Protein AF-0000000086875314 (afdb_homodimer)

Nearest PDB structures (foldseek):
  3w6v-assembly1_A  TM=9.202E-01  e=5.160E-04  Streptomyces griseus
  3oio-assembly1_A  TM=9.167E-01  e=5.428E-04  Chromobacterium violaceum
  6swi-assembly1_A  TM=8.796E-01  e=5.160E-04  Geobacillus stearothermophilus
  4fe7-assembly1_A-2  TM=8.125E-01  e=1.927E-03  Escherichia coli
  6uts-assembly1_A  TM=6.591E-01  e=8.615E-02  Escherichia coli K-12

pLDDT: mean 90.53, std 10.09, range [34.78, 98.62]

Sequence (620 aa):
MLSSLETDNHVTRQQQEMAHLIERFTPNDGIHPTAIPSLSLIRASEISEPIYSVHQPALCIVAQGSKLVILGRESYTYDLTQYLVASVNLPISGQVVQASSEKPYLCMRLDFDSGQIFDLIQDAASLQSKPDNATQRGLFVSSTKLSLLEAAVRLIRLLDTPDDIPVLAPLFIREMLYRIIQDEHGHSIKQFAVQNSHAQHIAKVIEVIQSEYDKPLRVEQLADMINMSSSSLHYHFKAITTMSPIQFQKQIRLQEARRMLIAGTTDAANAAFQVGYESPSQFSREYARMYGLPPKSDIKRLRHALQIESMLSSLETDNHVTRQQQEMAHLIERFTPNDGIHPTAIPSLSLIRASEISEPIYSVHQPALCIVAQGSKLVILGRESYTYDLTQYLVASVNLPISGQVVQASSEKPYLCMRLDFDSGQIFDLIQDAASLQSKPDNATQRGLFVSSTKLSLLEAAVRLIRLLDTPDDIPVLAPLFIREMLYRIIQDEHGHSIKQFAVQNSHAQHIAKVIEVIQSEYDKPLRVEQLADMINMSSSSLHYHFKAITTMSPIQFQKQIRLQEARRMLIAGTTDAANAAFQVGYESPSQFSREYARMYGLPPKSDIKRLRHALQIES

Solvent-accessible surface area (backbone atoms only — not comparable to full-atom values): 32278 Å² total; per-residue (Å²): 127,72,50,71,68,53,45,52,50,49,45,52,49,51,37,51,50,35,35,52,54,49,50,72,73,39,89,54,71,44,80,35,78,49,97,48,84,50,36,33,38,35,30,32,43,47,60,47,71,71,44,74,43,74,36,60,25,27,41,36,42,31,39,29,42,30,37,37,36,32,41,74,90,44,78,45,75,44,28,59,61,21,30,38,37,32,61,38,74,38,70,30,31,37,25,42,73,34,36,30,79,91,50,38,21,30,32,41,37,38,52,58,54,50,66,62,50,34,54,50,35,70,65,26,70,89,58,58,69,74,74,50,86,77,62,50,50,36,57,52,74,46,77,59,48,61,71,51,50,52,36,50,41,54,48,59,54,34,72,80,40,63,88,47,35,79,61,49,43,62,42,36,51,52,50,42,53,52,53,50,44,71,36,94,66,8,60,50,51,48,35,45,33,36,80,89,12,59,46,25,44,44,50,50,50,50,49,50,42,66,74,44,36,45,49,88,84,54,60,62,60,57,15,54,74,61,73,42,49,53,68,54,41,43,52,51,38,24,44,31,56,65,34,46,71,65,58,47,33,50,50,52,26,49,49,51,30,49,52,42,46,69,71,62,79,51,55,68,59,58,31,28,46,68,31,44,43,92,42,52,66,59,42,39,52,53,40,18,68,74,69,72,35,42,60,70,62,42,46,54,51,52,52,50,50,53,56,65,74,95,126,75,50,73,69,54,45,52,51,48,45,52,51,49,39,51,49,36,36,52,53,49,50,69,70,38,88,54,69,44,79,35,81,49,96,49,84,51,36,33,39,36,30,31,42,47,60,48,72,71,45,71,43,74,35,60,24,27,41,36,41,30,39,30,42,29,37,37,36,32,42,72,91,45,77,45,74,44,28,59,60,21,30,39,37,32,63,38,76,39,72,32,31,38,24,42,72,32,36,30,81,90,51,38,22,30,33,42,37,38,52,60,54,50,66,62,49,33,55,50,32,71,65,26,71,89,57,57,69,72,71,48,86,76,62,51,50,36,58,51,74,45,76,59,47,62,70,52,52,52,35,50,40,54,48,58,53,33,73,80,40,64,88,48,35,79,61,48,44,60,43,36,50,50,50,43,54,51,52,50,44,72,38,94,66,9,60,51,50,47,36,45,33,35,79,91,11,58,45,24,43,42,48,50,50,49,50,50,42,67,76,44,36,45,50,88,86,54,60,62,60,57,13,52,74,63,74,41,49,54,67,55,41,44,51,51,38,23,44,31,56,67,34,45,71,64,59,46,35,50,51,52,25,49,50,50,31,49,53,43,46,69,71,62,79,51,52,70,58,58,32,28,47,66,32,44,45,91,41,52,68,58,42,39,52,54,40,18,68,74,70,73,36,42,61,72,61,42,45,55,51,50,50,48,50,52,56,64,73,96

Foldseek 3Di:
DDDPVVQVVLLLVLLVLQLVLLCVQDVDADWAQALQRQKIKGKAQDKDDKDKDWDAWKKKAKSFAKKWKDFPHDIDIDHNFKMKTQLATATMIMIGDTHHNVTITIMMMGHDDLVLLLVLCVVDVVNDDDQDQDAAASMDMDTDDSQLSVLSSVLSCCSVVSVCCVPVNVVSVSSNLVVCLPDPCNVNNNNCNDPLHPNVLLSVLLVVCLVPLQDDDDLCVSCVVSVHHSVSSQVNNCNHRVDGSNVRSLSSLLSQLLVCVLVVPDDQQVSCNRSHHPDSVVSQVVNCVVNVHGSVVVSVVVVVVVVVVD/DDDPVVQVVLLLVLLVLQLVLLCVQDVDADWAQALQRQKIKGKAQDKDDKDKDWDAWKKKAKSFAKKWKDFPHDIDIDHNFKMKTQLATATMIMIGDTHHNVTITIMMMGHDDLVLLLVLCVVDVVNDDDQDQDAAASMDMDTDDPQLSVLSSVLSCCSVVSVCCVPVNVVSVSSNLVVCLPDPCNVNNNNCNDPLHPNVLLSVLLVVCLVPLQDDDDLCVSQVVSVHHSVSSQVNNCNHRVDGSVVRSLSSLLSQLLVCVLVVPDDQQVSCNRSHHPDSVVSQVVNCVVNVHGSVVVSVVVVVVVVVVD

Radius of gyration: 31.75 Å; Cα contacts (8 Å, |Δi|>4): 1052; chains: 2; bounding box: 46×98×67 Å

Secondary structure (DSSP, 8-state):
---HHHHHHHHHHHHHHHHHHHHHH--SSEEEE-SSTTEEEEEESS----EEEEEPSEEEEEEESEEEEEETTEEEEE-TTEEEEE-S-EEEEEEEEE--SSS-EEEEEEE--HHHHHHHHHH-GGG----------SEEEEE--HHHHHHHHHHHHGGG-GGGHHHHHHHHHHHHHHHHHHSTTHHHHHHHHSTT-HHHHHHHHHHHHHHTTTS---HHHHHHHTT--HHHHHHHHHHHHSS-HHHHHHHHHHHHHHHHHHHTSS-HHHHHHHHT-S-HHHHHHHHHHHHSS-HHHHHHHHHHHHHHH-/---HHHHHHHHHHHHHHHHHHHHHH--SSEEEE-SSTTEEEEEESS----EEEEEPSEEEEEEESEEEEEETTEEEEE-TTEEEEE-S-EEEEEEEEE--SSS-EEEEEEE--HHHHHHHHHH-GGG-----S----SEEEEE--HHHHHHHHHHHHGGG-GGGHHHHHHHHHHHHHHHHHHSTTHHHHHHHHSTT-HHHHHHHHHHHHHHTTTS---HHHHHHHTT--HHHHHHHHHHHHSS-HHHHHHHHHHHHHHHHHHHTSS-HHHHHHHHT-S-HHHHHHHHHHHHSS-HHHHHHHHHHHHHHH-

InterPro domains:
  IPR009057 Homedomain-like superfamily [SSF46689] (200-250)
  IPR009057 Homedomain-like superfamily [SSF46689] (252-302)
  IPR009594 Transcription regulator HTH, AraC, N-terminal [PF06719] (35-187)
  IPR018060 AraC-like, DNA binding HTH domain [PF12833] (222-297)
  IPR018060 AraC-like, DNA binding HTH domain [PS01124] (203-301)
  IPR018060 AraC-like, DNA binding HTH domain [SM00342] (216-299)

Structure (mmCIF, N/CA/C/O backbone):
data_AF-0000000086875314-model_v1
#
loop_
_entity.id
_entity.type
_entity.pdbx_description
1 polymer 'AraC family transcriptional regulator'
#
loop_
_atom_site.group_PDB
_atom_site.id
_atom_site.type_symbol
_atom_site.label_atom_id
_atom_site.label_alt_id
_atom_site.label_comp_id
_atom_site.label_asym_id
_atom_site.label_entity_id
_atom_site.label_seq_id
_atom_site.pdbx_PDB_ins_code
_atom_site.Cartn_x
_atom_site.Cartn_y
_atom_site.Cartn_z
_atom_site.occupancy
_atom_site.B_iso_or_equiv
_atom_site.auth_seq_id
_atom_site.auth_comp_id
_atom_site.auth_asym_id
_atom_site.auth_atom_id
_atom_site.pdbx_PDB_model_num
ATOM 1 N N . MET A 1 1 ? 14.18 -3.113 16.719 1 41.25 1 MET A N 1
ATOM 2 C CA . MET A 1 1 ? 14.234 -4.445 16.109 1 41.25 1 MET A CA 1
ATOM 3 C C . MET A 1 1 ? 13.602 -5.48 17.031 1 41.25 1 MET A C 1
ATOM 5 O O . MET A 1 1 ? 14.008 -5.629 18.188 1 41.25 1 MET A O 1
ATOM 9 N N . LEU A 1 2 ? 12.398 -5.832 16.688 1 53.53 2 LEU A N 1
ATOM 10 C CA . LEU A 1 2 ? 11.805 -6.809 17.594 1 53.53 2 LEU A CA 1
ATOM 11 C C . LEU A 1 2 ? 12.773 -7.953 17.875 1 53.53 2 LEU A C 1
ATOM 13 O O . LEU A 1 2 ? 13.57 -8.32 17 1 53.53 2 LEU A O 1
ATOM 17 N N . SER A 1 3 ? 12.773 -8.336 19.094 1 62.12 3 SER A N 1
ATOM 18 C CA . SER A 1 3 ? 13.547 -9.531 19.422 1 62.12 3 SER A CA 1
ATOM 19 C C . SER A 1 3 ? 13.117 -10.719 18.562 1 62.12 3 SER A C 1
ATOM 21 O O . SER A 1 3 ? 12.023 -10.719 18 1 62.12 3 SER A O 1
ATOM 23 N N . SER A 1 4 ? 14.008 -11.648 18.266 1 63.44 4 SER A N 1
ATOM 24 C CA . SER A 1 4 ? 13.711 -12.859 17.516 1 63.44 4 SER A CA 1
ATOM 25 C C . SER A 1 4 ? 12.445 -13.531 18.016 1 63.44 4 SER A C 1
ATOM 27 O O . SER A 1 4 ? 11.641 -14.016 17.219 1 63.44 4 SER A O 1
ATOM 29 N N . LEU A 1 5 ? 12.281 -13.508 19.375 1 66.62 5 LEU A N 1
ATOM 30 C CA . LEU A 1 5 ? 11.102 -14.117 19.984 1 66.62 5 LEU A CA 1
ATOM 31 C C . LEU A 1 5 ? 9.844 -13.32 19.656 1 66.62 5 LEU A C 1
ATOM 33 O O . LEU A 1 5 ? 8.789 -13.898 19.391 1 66.62 5 LEU A O 1
ATOM 37 N N . GLU A 1 6 ? 9.992 -12.055 19.609 1 71.5 6 GLU A N 1
ATOM 38 C CA . GLU A 1 6 ? 8.852 -11.195 19.297 1 71.5 6 GLU A CA 1
ATOM 39 C C . GLU A 1 6 ? 8.453 -11.328 17.828 1 71.5 6 GLU A C 1
ATOM 41 O O . GLU A 1 6 ? 7.262 -11.336 17.5 1 71.5 6 GLU A O 1
ATOM 46 N N . THR A 1 7 ? 9.469 -11.602 17.125 1 74.88 7 THR A N 1
ATOM 47 C CA . THR A 1 7 ? 9.203 -11.773 15.695 1 74.88 7 THR A CA 1
ATOM 48 C C . THR A 1 7 ? 8.477 -13.086 15.43 1 74.88 7 THR A C 1
ATOM 50 O O . THR A 1 7 ? 7.523 -13.133 14.648 1 74.88 7 THR A O 1
ATOM 53 N N . ASP A 1 8 ? 8.953 -14.102 16.094 1 79.38 8 ASP A N 1
ATOM 54 C CA . ASP A 1 8 ? 8.328 -15.406 15.93 1 79.38 8 ASP A CA 1
ATOM 55 C C . ASP A 1 8 ? 6.867 -15.375 16.375 1 79.38 8 ASP A C 1
ATOM 57 O O . ASP A 1 8 ? 6 -15.977 15.742 1 79.38 8 ASP A O 1
ATOM 61 N N . ASN A 1 9 ? 6.699 -14.641 17.391 1 83.38 9 ASN A N 1
ATOM 62 C CA . ASN A 1 9 ? 5.34 -14.5 17.906 1 83.38 9 ASN A CA 1
ATOM 63 C C . ASN A 1 9 ? 4.457 -13.711 16.938 1 83.38 9 ASN A C 1
ATOM 65 O O . ASN A 1 9 ? 3.285 -14.039 16.75 1 83.38 9 ASN A O 1
ATOM 69 N N . HIS A 1 10 ? 5.098 -12.812 16.375 1 85.75 10 HIS A N 1
ATOM 70 C CA . HIS A 1 10 ? 4.359 -11.984 15.43 1 85.75 10 HIS A CA 1
ATOM 71 C C . HIS A 1 10 ? 4.008 -12.758 14.164 1 85.75 10 HIS A C 1
ATOM 73 O O . HIS A 1 10 ? 2.9 -12.633 13.641 1 85.75 10 HIS A O 1
ATOM 79 N N . VAL A 1 11 ? 4.941 -13.641 13.734 1 90.19 11 VAL A N 1
ATOM 80 C CA . VAL A 1 11 ? 4.695 -14.461 12.547 1 90.19 11 VAL A CA 1
ATOM 81 C C . VAL A 1 11 ? 3.541 -15.422 12.82 1 90.19 11 VAL A C 1
ATOM 83 O O . VAL A 1 11 ? 2.613 -15.531 12.016 1 90.19 11 VAL A O 1
ATOM 86 N N . THR A 1 12 ? 3.631 -16 13.953 1 91.19 12 THR A N 1
ATOM 87 C CA . THR A 1 12 ? 2.598 -16.969 14.336 1 91.19 12 THR A CA 1
ATOM 88 C C . THR A 1 12 ? 1.232 -16.281 14.406 1 91.19 12 THR A C 1
ATOM 90 O O . THR A 1 12 ? 0.232 -16.844 13.953 1 91.19 12 THR A O 1
ATOM 93 N N . ARG A 1 13 ? 1.202 -15.117 14.914 1 89.88 13 ARG A N 1
ATOM 94 C CA . ARG A 1 13 ? -0.047 -14.375 15.031 1 89.88 13 ARG A CA 1
ATOM 95 C C . ARG A 1 13 ? -0.619 -14.039 13.664 1 89.88 13 ARG A C 1
ATOM 97 O O . ARG A 1 13 ? -1.829 -14.141 13.445 1 89.88 13 ARG A O 1
ATOM 104 N N . GLN A 1 14 ? 0.249 -13.656 12.82 1 92.94 14 GLN A N 1
ATOM 105 C CA . GLN A 1 14 ? -0.193 -13.32 11.469 1 92.94 14 GLN A CA 1
ATOM 106 C C . GLN A 1 14 ? -0.695 -14.555 10.727 1 92.94 14 GLN A C 1
ATOM 108 O O . GLN A 1 14 ? -1.689 -14.492 10 1 92.94 14 GLN A O 1
ATOM 113 N N . GLN A 1 15 ? -0.01 -15.648 10.914 1 93.69 15 GLN A N 1
ATOM 114 C CA . GLN A 1 15 ? -0.433 -16.906 10.297 1 93.69 15 GLN A CA 1
ATOM 115 C C . GLN A 1 15 ? -1.812 -17.312 10.797 1 93.69 15 GLN A C 1
ATOM 117 O O . GLN A 1 15 ? -2.666 -17.719 10.008 1 93.69 15 GLN A O 1
ATOM 122 N N . GLN A 1 16 ? -1.981 -17.172 12.062 1 94.31 16 GLN A N 1
ATOM 123 C CA . GLN A 1 16 ? -3.266 -17.531 12.664 1 94.31 16 GLN A CA 1
ATOM 124 C C . GLN A 1 16 ? -4.371 -16.594 12.172 1 94.31 16 GLN A C 1
ATOM 126 O O . GLN A 1 16 ? -5.488 -17.031 11.898 1 94.31 16 GLN A O 1
ATOM 131 N N . GLU A 1 17 ? -4.012 -15.359 12.125 1 94.38 17 GLU A N 1
ATOM 132 C CA . GLU A 1 17 ? -4.98 -14.383 11.625 1 94.38 17 GLU A CA 1
ATOM 133 C C . GLU A 1 17 ? -5.375 -14.688 10.18 1 94.38 17 GLU A C 1
ATOM 135 O O . GLU A 1 17 ? -6.551 -14.594 9.82 1 94.38 17 GLU A O 1
ATOM 140 N N . MET A 1 18 ? -4.445 -15.062 9.375 1 96.5 18 MET A N 1
ATOM 141 C CA . MET A 1 18 ? -4.715 -15.398 7.98 1 96.5 18 MET A CA 1
ATOM 142 C C . MET A 1 18 ? -5.641 -16.609 7.883 1 96.5 18 MET A C 1
ATOM 144 O O . MET A 1 18 ? -6.613 -16.578 7.125 1 96.5 18 MET A O 1
ATOM 148 N N . ALA A 1 19 ? -5.34 -17.594 8.664 1 96.88 19 ALA A N 1
ATOM 149 C CA . ALA A 1 19 ? -6.168 -18.797 8.68 1 96.88 19 ALA A CA 1
ATOM 150 C C . ALA A 1 19 ? -7.602 -18.469 9.094 1 96.88 19 ALA A C 1
ATOM 152 O O . ALA A 1 19 ? -8.555 -18.938 8.453 1 96.88 19 ALA A O 1
ATOM 153 N N . HIS A 1 20 ? -7.691 -17.641 10.086 1 96.31 20 HIS A N 1
ATOM 154 C CA . HIS A 1 20 ? -9.016 -17.266 10.578 1 96.31 20 HIS A CA 1
ATOM 155 C C . HIS A 1 20 ? -9.797 -16.5 9.516 1 96.31 20 HIS A C 1
ATOM 157 O O . HIS A 1 20 ? -10.977 -16.766 9.297 1 96.31 20 HIS A O 1
ATOM 163 N N . LEU A 1 21 ? -9.156 -15.594 8.883 1 96.88 21 LEU A N 1
ATOM 164 C CA . LEU A 1 21 ? -9.797 -14.805 7.84 1 96.88 21 LEU A CA 1
ATOM 165 C C . LEU A 1 21 ? -10.242 -15.688 6.684 1 96.88 21 LEU A C 1
ATOM 167 O O . LEU A 1 21 ? -11.391 -15.586 6.23 1 96.88 21 LEU A O 1
ATOM 171 N N . ILE A 1 22 ? -9.375 -16.578 6.203 1 97.88 22 ILE A N 1
ATOM 172 C CA . ILE A 1 22 ? -9.703 -17.438 5.074 1 97.88 22 ILE A CA 1
ATOM 173 C C . ILE A 1 22 ? -10.867 -18.359 5.445 1 97.88 22 ILE A C 1
ATOM 175 O O . ILE A 1 22 ? -11.797 -18.547 4.648 1 97.88 22 ILE A O 1
ATOM 179 N N . GLU A 1 23 ? -10.828 -18.859 6.609 1 96.5 23 GLU A N 1
ATOM 180 C CA . GLU A 1 23 ? -11.906 -19.734 7.062 1 96.5 23 GLU A CA 1
ATOM 181 C C . GLU A 1 23 ? -13.25 -19.016 7.027 1 96.5 23 GLU A C 1
ATOM 183 O O . GLU A 1 23 ? -14.266 -19.594 6.641 1 96.5 23 GLU A O 1
ATOM 188 N N . ARG A 1 24 ? -13.258 -17.828 7.41 1 96.12 24 ARG A N 1
ATOM 189 C CA . ARG A 1 24 ? -14.484 -17.047 7.465 1 96.12 24 ARG A CA 1
ATOM 190 C C . ARG A 1 24 ? -15.078 -16.859 6.07 1 96.12 24 ARG A C 1
ATOM 192 O O . ARG A 1 24 ? -16.297 -16.828 5.906 1 96.12 24 ARG A O 1
ATOM 199 N N . PHE A 1 25 ? -14.266 -16.812 5.082 1 97.38 25 PHE A N 1
ATOM 200 C CA . PHE A 1 25 ? -14.742 -16.5 3.74 1 97.38 25 PHE A CA 1
ATOM 201 C C . PHE A 1 25 ? -14.82 -17.75 2.883 1 97.38 25 PHE A C 1
ATOM 203 O O . PHE A 1 25 ? -15.07 -17.672 1.68 1 97.38 25 PHE A O 1
ATOM 210 N N . THR A 1 26 ? -14.477 -18.875 3.465 1 96.56 26 THR A N 1
ATOM 211 C CA . THR A 1 26 ? -14.586 -20.156 2.773 1 96.56 26 THR A CA 1
ATOM 212 C C . THR A 1 26 ? -15.477 -21.125 3.549 1 96.56 26 THR A C 1
ATOM 214 O O . THR A 1 26 ? -14.984 -22.047 4.184 1 96.56 26 THR A O 1
ATOM 217 N N . PRO A 1 27 ? -16.797 -21.016 3.441 1 93.12 27 PRO A N 1
ATOM 218 C CA . PRO A 1 27 ? -17.734 -21.797 4.242 1 93.12 27 PRO A CA 1
ATOM 219 C C . PRO A 1 27 ? -17.734 -23.281 3.867 1 93.12 27 PRO A C 1
ATOM 221 O O . PRO A 1 27 ? -18.125 -24.125 4.68 1 93.12 27 PRO A O 1
ATOM 224 N N . ASN A 1 28 ? -17.406 -23.609 2.684 1 94.12 28 ASN A N 1
ATOM 225 C CA . ASN A 1 28 ? -17.297 -24.984 2.219 1 94.12 28 ASN A CA 1
ATOM 226 C C . ASN A 1 28 ? -16.016 -25.203 1.42 1 94.12 28 ASN A C 1
ATOM 228 O O . ASN A 1 28 ? -15.312 -24.25 1.09 1 94.12 28 ASN A O 1
ATOM 232 N N . ASP A 1 29 ? -15.758 -26.469 1.187 1 94.06 29 ASP A N 1
ATOM 233 C CA . ASP A 1 29 ? -14.562 -26.828 0.424 1 94.06 29 ASP A CA 1
ATOM 234 C C . ASP A 1 29 ? -14.648 -26.312 -1.009 1 94.06 29 ASP A C 1
ATOM 236 O O . ASP A 1 29 ? -15.734 -26.266 -1.593 1 94.06 29 ASP A O 1
ATOM 240 N N . GLY A 1 30 ? -13.484 -25.938 -1.604 1 93.12 30 GLY A N 1
ATOM 241 C CA . GLY A 1 30 ? -13.438 -25.453 -2.977 1 93.12 30 GLY A CA 1
ATOM 242 C C . GLY A 1 30 ? -12.656 -24.172 -3.137 1 93.12 30 GLY A C 1
ATOM 243 O O . GLY A 1 30 ? -12 -23.719 -2.195 1 93.12 30 GLY A O 1
ATOM 244 N N . ILE A 1 31 ? -12.617 -23.734 -4.328 1 93.81 31 ILE A N 1
ATOM 245 C CA . ILE A 1 31 ? -12.016 -22.453 -4.656 1 93.81 31 ILE A CA 1
ATOM 246 C C . ILE A 1 31 ? -13.086 -21.359 -4.59 1 93.81 31 ILE A C 1
ATOM 248 O O . ILE A 1 31 ? -14.133 -21.469 -5.23 1 93.81 31 ILE A O 1
ATOM 252 N N . HIS A 1 32 ? -12.828 -20.312 -3.859 1 96.69 32 HIS A N 1
ATOM 253 C CA . HIS A 1 32 ? -13.797 -19.25 -3.646 1 96.69 32 HIS A CA 1
ATOM 254 C C . HIS A 1 32 ? -13.297 -17.922 -4.215 1 96.69 32 HIS A C 1
ATOM 256 O O . HIS A 1 32 ? -12.383 -17.312 -3.656 1 96.69 32 HIS A O 1
ATOM 262 N N . PRO A 1 33 ? -13.875 -17.516 -5.355 1 96.88 33 PRO A N 1
ATOM 263 C CA . PRO A 1 33 ? -13.578 -16.141 -5.785 1 96.88 33 PRO A CA 1
ATOM 264 C C . PRO A 1 33 ? -14.008 -15.094 -4.762 1 96.88 33 PRO A C 1
ATOM 266 O O . PRO A 1 33 ? -14.898 -15.359 -3.947 1 96.88 33 PRO A O 1
ATOM 269 N N . THR A 1 34 ? -13.344 -13.992 -4.73 1 98.06 34 THR A N 1
ATOM 270 C CA . THR A 1 34 ? -13.656 -12.945 -3.764 1 98.06 34 THR A CA 1
ATOM 271 C C . THR A 1 34 ? -14.039 -11.648 -4.477 1 98.06 34 THR A C 1
ATOM 273 O O . THR A 1 34 ? -14.086 -11.602 -5.707 1 98.06 34 THR A O 1
ATOM 276 N N . ALA A 1 35 ? -14.391 -10.648 -3.662 1 97.5 35 ALA A N 1
ATOM 277 C CA . ALA A 1 35 ? -14.711 -9.328 -4.199 1 97.5 35 ALA A CA 1
ATOM 278 C C . ALA A 1 35 ? -13.492 -8.68 -4.836 1 97.5 35 ALA A C 1
ATOM 280 O O . ALA A 1 35 ? -13.609 -7.691 -5.57 1 97.5 35 ALA A O 1
ATOM 281 N N . ILE A 1 36 ? -12.359 -9.172 -4.508 1 98.12 36 ILE A N 1
ATOM 282 C CA . ILE A 1 36 ? -11.125 -8.781 -5.191 1 98.12 36 ILE A CA 1
ATOM 283 C C . ILE A 1 36 ? -10.875 -9.711 -6.375 1 98.12 36 ILE A C 1
ATOM 285 O O . ILE A 1 36 ? -10.5 -10.867 -6.195 1 98.12 36 ILE A O 1
ATOM 289 N N . PRO A 1 37 ? -10.969 -9.25 -7.562 1 96.5 37 PRO A N 1
ATOM 290 C CA . PRO A 1 37 ? -11.016 -10.125 -8.734 1 96.5 37 PRO A CA 1
ATOM 291 C C . PRO A 1 37 ? -9.797 -11.039 -8.844 1 96.5 37 PRO A C 1
ATOM 293 O O . PRO A 1 37 ? -9.914 -12.188 -9.273 1 96.5 37 PRO A O 1
ATOM 296 N N . SER A 1 38 ? -8.617 -10.625 -8.477 1 97.5 38 SER A N 1
ATOM 297 C CA . SER A 1 38 ? -7.395 -11.414 -8.648 1 97.5 38 SER A CA 1
ATOM 298 C C . SER A 1 38 ? -7.168 -12.336 -7.453 1 97.5 38 SER A C 1
ATOM 300 O O . SER A 1 38 ? -6.23 -13.141 -7.453 1 97.5 38 SER A O 1
ATOM 302 N N . LEU A 1 39 ? -8.008 -12.234 -6.445 1 98.44 39 LEU A N 1
ATOM 303 C CA . LEU A 1 39 ? -7.801 -12.969 -5.203 1 98.44 39 LEU A CA 1
ATOM 304 C C . LEU A 1 39 ? -8.836 -14.07 -5.047 1 98.44 39 LEU A C 1
ATOM 306 O O . LEU A 1 39 ? -10.039 -13.82 -5.113 1 98.44 39 LEU A O 1
ATOM 310 N N . SER A 1 40 ? -8.43 -15.258 -4.863 1 98 40 SER A N 1
ATOM 311 C CA . SER A 1 40 ? -9.281 -16.391 -4.508 1 98 40 SER A CA 1
ATOM 312 C C . SER A 1 40 ? -8.797 -17.078 -3.236 1 98 40 SER A C 1
ATOM 314 O O . SER A 1 40 ? -7.602 -17.047 -2.928 1 98 40 SER A O 1
ATOM 316 N N . LEU A 1 41 ? -9.688 -17.609 -2.535 1 98.06 41 LEU A N 1
ATOM 317 C CA . LEU A 1 41 ? -9.391 -18.359 -1.327 1 98.06 41 LEU A CA 1
ATOM 318 C C . LEU A 1 41 ? -9.758 -19.828 -1.5 1 98.06 41 LEU A C 1
ATOM 320 O O . LEU A 1 41 ? -10.781 -20.141 -2.117 1 98.06 41 LEU A O 1
ATOM 324 N N . ILE A 1 42 ? -8.922 -20.703 -0.987 1 96.38 42 ILE A N 1
ATOM 325 C CA . ILE A 1 42 ? -9.094 -22.141 -1.212 1 96.38 42 ILE A CA 1
ATOM 326 C C . ILE A 1 42 ? -9.234 -22.859 0.127 1 96.38 42 ILE A C 1
ATOM 328 O O . ILE A 1 42 ? -8.484 -22.578 1.07 1 96.38 42 ILE A O 1
ATOM 332 N N . ARG A 1 43 ? -10.18 -23.734 0.222 1 96.38 43 ARG A N 1
ATOM 333 C CA . ARG A 1 43 ? -10.398 -24.578 1.393 1 96.38 43 ARG A CA 1
ATOM 334 C C . ARG A 1 43 ? -10.531 -26.047 0.994 1 96.38 43 ARG A C 1
ATOM 336 O O . ARG A 1 43 ? -11.172 -26.359 -0.011 1 96.38 43 ARG A O 1
ATOM 343 N N . ALA A 1 44 ? -9.883 -26.906 1.651 1 94.69 44 ALA A N 1
ATOM 344 C CA . ALA A 1 44 ? -10.055 -28.359 1.52 1 94.69 44 ALA A CA 1
ATOM 345 C C . ALA A 1 44 ? -10.023 -29.031 2.885 1 94.69 44 ALA A C 1
ATOM 347 O O . ALA A 1 44 ? -9.07 -28.859 3.652 1 94.69 44 ALA A O 1
ATOM 348 N N . SER A 1 45 ? -11.023 -29.828 3.227 1 93.94 45 SER A N 1
ATOM 349 C CA . SER A 1 45 ? -11.125 -30.469 4.531 1 93.94 45 SER A CA 1
ATOM 350 C C . SER A 1 45 ? -10.57 -31.891 4.484 1 93.94 45 SER A C 1
ATOM 352 O O . SER A 1 45 ? -10.617 -32.625 5.484 1 93.94 45 SER A O 1
ATOM 354 N N . GLU A 1 46 ? -10.219 -32.312 3.35 1 89.81 46 GLU A N 1
ATOM 355 C CA . GLU A 1 46 ? -9.617 -33.625 3.158 1 89.81 46 GLU A CA 1
ATOM 356 C C . GLU A 1 46 ? -8.445 -33.562 2.182 1 89.81 46 GLU A C 1
ATOM 358 O O . GLU A 1 46 ? -8.328 -32.625 1.404 1 89.81 46 GLU A O 1
ATOM 363 N N . ILE A 1 47 ? -7.68 -34.594 2.336 1 84.56 47 ILE A N 1
ATOM 364 C CA . ILE A 1 47 ? -6.613 -34.75 1.349 1 84.56 47 ILE A CA 1
ATOM 365 C C . ILE A 1 47 ? -7.223 -34.969 -0.033 1 84.56 47 ILE A C 1
ATOM 367 O O . ILE A 1 47 ? -8.219 -35.688 -0.169 1 84.56 47 ILE A O 1
ATOM 371 N N . SER A 1 48 ? -6.711 -34.344 -1.043 1 76.69 48 SER A N 1
ATOM 372 C CA . SER A 1 48 ? -7.336 -34.406 -2.359 1 76.69 48 SER A CA 1
ATOM 373 C C . SER A 1 48 ? -6.547 -35.312 -3.303 1 76.69 48 SER A C 1
ATOM 375 O O . SER A 1 48 ? -5.391 -35.625 -3.033 1 76.69 48 SER A O 1
ATOM 377 N N . GLU A 1 49 ? -7.281 -35.719 -4.348 1 72.44 49 GLU A N 1
ATOM 378 C CA . GLU A 1 49 ? -6.562 -36.281 -5.488 1 72.44 49 GLU A CA 1
ATOM 379 C C . GLU A 1 49 ? -5.859 -35.188 -6.289 1 72.44 49 GLU A C 1
ATOM 381 O O . GLU A 1 49 ? -6.281 -34.031 -6.277 1 72.44 49 GLU A O 1
ATOM 386 N N . PRO A 1 50 ? -4.789 -35.562 -6.871 1 75.19 50 PRO A N 1
ATOM 387 C CA . PRO A 1 50 ? -4.117 -34.562 -7.715 1 75.19 50 PRO A CA 1
ATOM 388 C C . PRO A 1 50 ? -5.047 -33.969 -8.766 1 75.19 50 PRO A C 1
ATOM 390 O O . PRO A 1 50 ? -5.828 -34.688 -9.391 1 75.19 50 PRO A O 1
ATOM 393 N N . ILE A 1 51 ? -5.012 -32.719 -8.758 1 71.94 51 ILE A N 1
ATOM 394 C CA . ILE A 1 51 ? -5.773 -31.984 -9.773 1 71.94 51 ILE A CA 1
ATOM 395 C C . ILE A 1 51 ? -4.816 -31.359 -10.781 1 71.94 51 ILE A C 1
ATOM 397 O O . ILE A 1 51 ? -3.955 -30.547 -10.414 1 71.94 51 ILE A O 1
ATOM 401 N N . TYR A 1 52 ? -5.023 -31.781 -12.039 1 71.44 52 TYR A N 1
ATOM 402 C CA . TYR A 1 52 ? -4.207 -31.25 -13.133 1 71.44 52 TYR A CA 1
ATOM 403 C C . TYR A 1 52 ? -4.844 -30.016 -13.742 1 71.44 52 TYR A C 1
ATOM 405 O O . TYR A 1 52 ? -6.047 -29.984 -14.008 1 71.44 52 TYR A O 1
ATOM 413 N N . SER A 1 53 ? -4.09 -28.969 -13.727 1 73 53 SER A N 1
ATOM 414 C CA . SER A 1 53 ? -4.613 -27.75 -14.359 1 73 53 SER A CA 1
ATOM 415 C C . SER A 1 53 ? -3.482 -26.844 -14.844 1 73 53 SER A C 1
ATOM 417 O O . SER A 1 53 ? -2.338 -26.984 -14.406 1 73 53 SER A O 1
ATOM 419 N N . VAL A 1 54 ? -3.834 -26.141 -15.898 1 73.88 54 VAL A N 1
ATOM 420 C CA . VAL A 1 54 ? -2.916 -25.078 -16.297 1 73.88 54 VAL A CA 1
ATOM 421 C C . VAL A 1 54 ? -3.023 -23.906 -15.336 1 73.88 54 VAL A C 1
ATOM 423 O O . VAL A 1 54 ? -4.094 -23.312 -15.18 1 73.88 54 VAL A O 1
ATOM 426 N N . HIS A 1 55 ? -1.938 -23.734 -14.797 1 76.88 55 HIS A N 1
ATOM 427 C CA . HIS A 1 55 ? -1.916 -22.672 -13.805 1 76.88 55 HIS A CA 1
ATOM 428 C C . HIS A 1 55 ? -1.489 -21.344 -14.422 1 76.88 55 HIS A C 1
ATOM 430 O O . HIS A 1 55 ? -0.462 -21.266 -15.102 1 76.88 55 HIS A O 1
ATOM 436 N N . GLN A 1 56 ? -2.295 -20.406 -14.297 1 87.81 56 GLN A N 1
ATOM 437 C CA . GLN A 1 56 ? -1.908 -19.031 -14.602 1 87.81 56 GLN A CA 1
ATOM 438 C C . GLN A 1 56 ? -0.906 -18.5 -13.586 1 87.81 56 GLN A C 1
ATOM 440 O O . GLN A 1 56 ? -0.767 -19.062 -12.492 1 87.81 56 GLN A O 1
ATOM 445 N N . PRO A 1 57 ? -0.194 -17.453 -14.039 1 94.31 57 PRO A N 1
ATOM 446 C CA . PRO A 1 57 ? 0.727 -16.859 -13.055 1 94.31 57 PRO A CA 1
ATOM 447 C C . PRO A 1 57 ? 0.033 -16.469 -11.758 1 94.31 57 PRO A C 1
ATOM 449 O O . PRO A 1 57 ? -0.972 -15.75 -11.781 1 94.31 57 PRO A O 1
ATOM 452 N N . ALA A 1 58 ? 0.575 -16.969 -10.656 1 96.69 58 ALA A N 1
ATOM 453 C CA . ALA A 1 58 ? -0.113 -16.75 -9.391 1 96.69 58 ALA A CA 1
ATOM 454 C C . ALA A 1 58 ? 0.836 -16.938 -8.211 1 96.69 58 ALA A C 1
ATOM 456 O O . ALA A 1 58 ? 1.867 -17.609 -8.336 1 96.69 58 ALA A O 1
ATOM 457 N N . LEU A 1 59 ? 0.545 -16.25 -7.191 1 97.38 59 LEU A N 1
ATOM 458 C CA . LEU A 1 59 ? 1.144 -16.438 -5.875 1 97.38 59 LEU A CA 1
ATOM 459 C C . LEU A 1 59 ? 0.204 -17.203 -4.953 1 97.38 59 LEU A C 1
ATOM 461 O O . LEU A 1 59 ? -0.973 -16.859 -4.828 1 97.38 59 LEU A O 1
ATOM 465 N N . CYS A 1 60 ? 0.681 -18.312 -4.344 1 97.56 60 CYS A N 1
ATOM 466 C CA . CYS A 1 60 ? -0.104 -19.094 -3.393 1 97.56 60 CYS A CA 1
ATOM 467 C C . CYS A 1 60 ? 0.558 -19.109 -2.02 1 97.56 60 CYS A C 1
ATOM 469 O O . CYS A 1 60 ? 1.72 -19.5 -1.891 1 97.56 60 CYS A O 1
ATOM 471 N N . ILE A 1 61 ? -0.142 -18.672 -1.052 1 98 61 ILE A N 1
ATOM 472 C CA . ILE A 1 61 ? 0.335 -18.688 0.327 1 98 61 ILE A CA 1
ATOM 473 C C . ILE A 1 61 ? -0.568 -19.578 1.172 1 98 61 ILE A C 1
ATOM 475 O O . ILE A 1 61 ? -1.762 -19.312 1.317 1 98 61 ILE A O 1
ATOM 479 N N . VAL A 1 62 ? 0.021 -20.609 1.775 1 97 62 VAL A N 1
ATOM 480 C CA . VAL A 1 62 ? -0.74 -21.531 2.609 1 97 62 VAL A CA 1
ATOM 481 C C . VAL A 1 62 ? -0.866 -20.969 4.023 1 97 62 VAL A C 1
ATOM 483 O O . VAL A 1 62 ? 0.134 -20.594 4.641 1 97 62 VAL A O 1
ATOM 486 N N . ALA A 1 63 ? -2.08 -20.875 4.469 1 97 63 ALA A N 1
ATOM 487 C CA . ALA A 1 63 ? -2.326 -20.438 5.844 1 97 63 ALA A CA 1
ATOM 488 C C . ALA A 1 63 ? -2.385 -21.625 6.797 1 97 63 ALA A C 1
ATOM 490 O O . ALA A 1 63 ? -2.109 -21.5 7.992 1 97 63 ALA A O 1
ATOM 491 N N . GLN A 1 64 ? -2.842 -22.734 6.305 1 96.25 64 GLN A N 1
ATOM 492 C CA . GLN A 1 64 ? -2.988 -23.969 7.078 1 96.25 64 GLN A CA 1
ATOM 493 C C . GLN A 1 64 ? -2.887 -25.188 6.176 1 96.25 64 GLN A C 1
ATOM 495 O O . GLN A 1 64 ? -3.436 -25.203 5.074 1 96.25 64 GLN A O 1
ATOM 500 N N . GLY A 1 65 ? -2.178 -26.234 6.723 1 95.94 65 GLY A N 1
ATOM 501 C CA . GLY A 1 65 ? -1.994 -27.438 5.934 1 95.94 65 GLY A CA 1
ATOM 502 C C . GLY A 1 65 ? -0.801 -27.359 5 1 95.94 65 GLY A C 1
ATOM 503 O O . GLY A 1 65 ? 0.156 -26.641 5.262 1 95.94 65 GLY A O 1
ATOM 504 N N . SER A 1 66 ? -0.785 -28.266 3.982 1 96.38 66 SER A N 1
ATOM 505 C CA . SER A 1 66 ? 0.309 -28.312 3.02 1 96.38 66 SER A CA 1
ATOM 506 C C . SER A 1 66 ? -0.166 -28.844 1.67 1 96.38 66 SER A C 1
ATOM 508 O O . SER A 1 66 ? -1.184 -29.531 1.593 1 96.38 66 SER A O 1
ATOM 510 N N . LYS A 1 67 ? 0.568 -28.375 0.682 1 95 67 LYS A N 1
ATOM 511 C CA . LYS A 1 67 ? 0.222 -28.75 -0.688 1 95 67 LYS A CA 1
ATOM 512 C C . LYS A 1 67 ? 1.455 -29.203 -1.464 1 95 67 LYS A C 1
ATOM 514 O O . LYS A 1 67 ? 2.553 -28.688 -1.258 1 95 67 LYS A O 1
ATOM 519 N N . LEU A 1 68 ? 1.249 -30.234 -2.232 1 94.56 68 LEU A N 1
ATOM 520 C CA . LEU A 1 68 ? 2.246 -30.734 -3.178 1 94.56 68 LEU A CA 1
ATOM 521 C C . LEU A 1 68 ? 1.884 -30.328 -4.605 1 94.56 68 LEU A C 1
ATOM 523 O O . LEU A 1 68 ? 0.728 -30.453 -5.016 1 94.56 68 LEU A O 1
ATOM 527 N N . VAL A 1 69 ? 2.855 -29.75 -5.293 1 94.12 69 VAL A N 1
ATOM 528 C CA . VAL A 1 69 ? 2.678 -29.406 -6.695 1 94.12 69 VAL A CA 1
ATOM 529 C C . VAL A 1 69 ? 3.73 -30.109 -7.547 1 94.12 69 VAL A C 1
ATOM 531 O O . VAL A 1 69 ? 4.914 -30.125 -7.195 1 94.12 69 VAL A O 1
ATOM 534 N N . ILE A 1 70 ? 3.264 -30.672 -8.609 1 92.25 70 ILE A N 1
ATOM 535 C CA . ILE A 1 70 ? 4.168 -31.406 -9.477 1 92.25 70 ILE A CA 1
ATOM 536 C C . ILE A 1 70 ? 4.234 -30.734 -10.844 1 92.25 70 ILE A C 1
ATOM 538 O O . ILE A 1 70 ? 3.203 -30.484 -11.469 1 92.25 70 ILE A O 1
ATOM 542 N N . LEU A 1 71 ? 5.434 -30.438 -11.273 1 92.19 71 LEU A N 1
ATOM 543 C CA . LEU A 1 71 ? 5.746 -29.953 -12.609 1 92.19 71 LEU A CA 1
ATOM 544 C C . LEU A 1 71 ? 6.66 -30.922 -13.352 1 92.19 71 LEU A C 1
ATOM 546 O O . LEU A 1 71 ? 7.859 -31 -13.062 1 92.19 71 LEU A O 1
ATOM 550 N N . GLY A 1 72 ? 6.051 -31.562 -14.352 1 87 72 GLY A N 1
ATOM 551 C CA . GLY A 1 72 ? 6.84 -32.625 -14.953 1 87 72 GLY A CA 1
ATOM 552 C C . GLY A 1 72 ? 7.262 -33.688 -13.961 1 87 72 GLY A C 1
ATOM 553 O O . GLY A 1 72 ? 6.418 -34.344 -13.344 1 87 72 GLY A O 1
ATOM 554 N N . ARG A 1 73 ? 8.562 -33.781 -13.703 1 86 73 ARG A N 1
ATOM 555 C CA . ARG A 1 73 ? 9.078 -34.781 -12.781 1 86 73 ARG A CA 1
ATOM 556 C C . ARG A 1 73 ? 9.523 -34.156 -11.469 1 86 73 ARG A C 1
ATOM 558 O O . ARG A 1 73 ? 10.008 -34.844 -10.57 1 86 73 ARG A O 1
ATOM 565 N N . GLU A 1 74 ? 9.352 -32.938 -11.406 1 92.62 74 GLU A N 1
ATOM 566 C CA . GLU A 1 74 ? 9.773 -32.219 -10.203 1 92.62 74 GLU A CA 1
ATOM 567 C C . GLU A 1 74 ? 8.602 -31.984 -9.266 1 92.62 74 GLU A C 1
ATOM 569 O O . GLU A 1 74 ? 7.488 -31.688 -9.719 1 92.62 74 GLU A O 1
ATOM 574 N N . SER A 1 75 ? 8.867 -32.156 -7.973 1 94.31 75 SER A N 1
ATOM 575 C CA . SER A 1 75 ? 7.844 -31.953 -6.953 1 94.31 75 SER A CA 1
ATOM 576 C C . SER A 1 75 ? 8.203 -30.797 -6.027 1 94.31 75 SER A C 1
ATOM 578 O O . SER A 1 75 ? 9.367 -30.625 -5.656 1 94.31 75 SER A O 1
ATOM 580 N N . TYR A 1 76 ? 7.207 -29.984 -5.699 1 94.44 76 TYR A N 1
ATOM 581 C CA . TYR A 1 76 ? 7.336 -28.844 -4.809 1 94.44 76 TYR A CA 1
ATOM 582 C C . TYR A 1 76 ? 6.336 -28.922 -3.664 1 94.44 76 TYR A C 1
ATOM 584 O O . TYR A 1 76 ? 5.121 -28.938 -3.893 1 94.44 76 TYR A O 1
ATOM 592 N N . THR A 1 77 ? 6.828 -29.031 -2.527 1 95.44 77 THR A N 1
ATOM 593 C CA . THR A 1 77 ? 5.949 -29.016 -1.361 1 95.44 77 THR A CA 1
ATOM 594 C C . THR A 1 77 ? 6.059 -27.672 -0.63 1 95.44 77 THR A C 1
ATOM 596 O O . THR A 1 77 ? 7.156 -27.125 -0.484 1 95.44 77 THR A O 1
ATOM 599 N N . TYR A 1 78 ? 4.938 -27.172 -0.227 1 95.56 78 TYR A N 1
ATOM 600 C CA . TYR A 1 78 ? 4.953 -25.938 0.553 1 95.56 78 TYR A CA 1
ATOM 601 C C . TYR A 1 78 ? 3.83 -25.922 1.581 1 95.56 78 TYR A C 1
ATOM 603 O O . TYR A 1 78 ? 2.768 -26.516 1.354 1 95.56 78 TYR A O 1
ATOM 611 N N . ASP A 1 79 ? 4.219 -25.344 2.752 1 96.12 79 ASP A N 1
ATOM 612 C CA . ASP A 1 79 ? 3.307 -25.266 3.891 1 96.12 79 ASP A CA 1
ATOM 613 C C . ASP A 1 79 ? 3.193 -23.828 4.395 1 96.12 79 ASP A C 1
ATOM 615 O O . ASP A 1 79 ? 3.365 -22.875 3.625 1 96.12 79 ASP A O 1
ATOM 619 N N . LEU A 1 80 ? 2.752 -23.672 5.676 1 93.62 80 LEU A N 1
ATOM 620 C CA . LEU A 1 80 ? 2.434 -22.344 6.199 1 93.62 80 LEU A CA 1
ATOM 621 C C . LEU A 1 80 ? 3.684 -21.469 6.273 1 93.62 80 LEU A C 1
ATOM 623 O O . LEU A 1 80 ? 3.588 -20.25 6.453 1 93.62 80 LEU A O 1
ATOM 627 N N . THR A 1 81 ? 4.883 -22.031 6.105 1 94.19 81 THR A N 1
ATOM 628 C CA . THR A 1 81 ? 6.109 -21.25 6.215 1 94.19 81 THR A CA 1
ATOM 629 C C . THR A 1 81 ? 6.609 -20.844 4.832 1 94.19 81 THR A C 1
ATOM 631 O O . THR A 1 81 ? 7.566 -20.078 4.719 1 94.19 81 THR A O 1
ATOM 634 N N . GLN A 1 82 ? 5.938 -21.359 3.801 1 95.44 82 GLN A N 1
ATOM 635 C CA . GLN A 1 82 ? 6.418 -21.141 2.443 1 95.44 82 GLN A CA 1
ATOM 636 C C . GLN A 1 82 ? 5.297 -20.641 1.536 1 95.44 82 GLN A C 1
ATOM 638 O O . GLN A 1 82 ? 4.117 -20.797 1.86 1 95.44 82 GLN A O 1
ATOM 643 N N . TYR A 1 83 ? 5.715 -19.984 0.445 1 96.62 83 TYR A N 1
ATOM 644 C CA . TYR A 1 83 ? 4.777 -19.656 -0.622 1 96.62 83 TYR A CA 1
ATOM 645 C C . TYR A 1 83 ? 5.258 -20.203 -1.961 1 96.62 83 TYR A C 1
ATOM 647 O O . TYR A 1 83 ? 6.449 -20.453 -2.143 1 96.62 83 TYR A O 1
ATOM 655 N N . LEU A 1 84 ? 4.324 -20.406 -2.863 1 96.81 84 LEU A N 1
ATOM 656 C CA . LEU A 1 84 ? 4.605 -20.875 -4.215 1 96.81 84 LEU A CA 1
ATOM 657 C C . LEU A 1 84 ? 4.266 -19.812 -5.246 1 96.81 84 LEU A C 1
ATOM 659 O O . LEU A 1 84 ? 3.227 -19.141 -5.145 1 96.81 84 LEU A O 1
ATOM 663 N N . VAL A 1 85 ? 5.148 -19.656 -6.273 1 96.38 85 VAL A N 1
ATOM 664 C CA . VAL A 1 85 ? 4.863 -18.766 -7.387 1 96.38 85 VAL A CA 1
ATOM 665 C C . VAL A 1 85 ? 4.984 -19.516 -8.711 1 96.38 85 VAL A C 1
ATOM 667 O O . VAL A 1 85 ? 6 -20.172 -8.961 1 96.38 85 VAL A O 1
ATOM 670 N N . ALA A 1 86 ? 3.953 -19.531 -9.461 1 95.25 86 ALA A N 1
ATOM 671 C CA . ALA A 1 86 ? 4.023 -19.844 -10.891 1 95.25 86 ALA A CA 1
ATOM 672 C C . ALA A 1 86 ? 4.152 -18.562 -11.719 1 95.25 86 ALA A C 1
ATOM 674 O O . ALA A 1 86 ? 3.246 -17.734 -11.734 1 95.25 86 ALA A O 1
ATOM 675 N N . SER A 1 87 ? 5.254 -18.391 -12.438 1 93.19 87 SER A N 1
ATOM 676 C CA . SER A 1 87 ? 5.559 -17.141 -13.102 1 93.19 87 SER A CA 1
ATOM 677 C C . SER A 1 87 ? 4.98 -17.094 -14.516 1 93.19 87 SER A C 1
ATOM 679 O O . SER A 1 87 ? 4.883 -16.031 -15.125 1 93.19 87 SER A O 1
ATOM 681 N N . VAL A 1 88 ? 4.629 -18.203 -15.031 1 91.94 88 VAL A N 1
ATOM 682 C CA . VAL A 1 88 ? 4.051 -18.344 -16.359 1 91.94 88 VAL A CA 1
ATOM 683 C C . VAL A 1 88 ? 2.986 -19.438 -16.359 1 91.94 88 VAL A C 1
ATOM 685 O O . VAL A 1 88 ? 2.787 -20.109 -15.336 1 91.94 88 VAL A O 1
ATOM 688 N N . ASN A 1 89 ? 2.264 -19.578 -17.438 1 91.75 89 ASN A N 1
ATOM 689 C CA . ASN A 1 89 ? 1.309 -20.672 -17.547 1 91.75 89 ASN A CA 1
ATOM 690 C C . ASN A 1 89 ? 2.008 -22.031 -17.547 1 91.75 89 ASN A C 1
ATOM 692 O O . ASN A 1 89 ? 2.863 -22.297 -18.391 1 91.75 89 ASN A O 1
ATOM 696 N N . LEU A 1 90 ? 1.657 -22.844 -16.609 1 92.69 90 LEU A N 1
ATOM 697 C CA . LEU A 1 90 ? 2.303 -24.141 -16.484 1 92.69 90 LEU A CA 1
ATOM 698 C C . LEU A 1 90 ? 1.273 -25.234 -16.219 1 92.69 90 LEU A C 1
ATOM 700 O O . LEU A 1 90 ? 0.319 -25.031 -15.469 1 92.69 90 LEU A O 1
ATOM 704 N N . PRO A 1 91 ? 1.441 -26.359 -16.906 1 90.69 91 PRO A N 1
ATOM 705 C CA . PRO A 1 91 ? 0.626 -27.516 -16.547 1 90.69 91 PRO A CA 1
ATOM 706 C C . PRO A 1 91 ? 1.102 -28.203 -15.266 1 90.69 91 PRO A C 1
ATOM 708 O O . PRO A 1 91 ? 2.119 -28.906 -15.281 1 90.69 91 PRO A O 1
ATOM 711 N N . ILE A 1 92 ? 0.475 -27.953 -14.219 1 90.19 92 ILE A N 1
ATOM 712 C CA . ILE A 1 92 ? 0.906 -28.516 -12.945 1 90.19 92 ILE A CA 1
ATOM 713 C C . ILE A 1 92 ? -0.206 -29.375 -12.359 1 90.19 92 ILE A C 1
ATOM 715 O O . ILE A 1 92 ? -1.366 -29.266 -12.758 1 90.19 92 ILE A O 1
ATOM 719 N N . SER A 1 93 ? 0.229 -30.312 -11.594 1 88.12 93 SER A N 1
ATOM 720 C CA . SER A 1 93 ? -0.694 -31.062 -10.758 1 88.12 93 SER A CA 1
ATOM 721 C C . SER A 1 93 ? -0.538 -30.703 -9.289 1 88.12 93 SER A C 1
ATOM 723 O O . SER A 1 93 ? 0.583 -30.578 -8.789 1 88.12 93 SER A O 1
ATOM 725 N N . GLY A 1 94 ? -1.63 -30.438 -8.672 1 89.31 94 GLY A N 1
ATOM 726 C CA . GLY A 1 94 ? -1.616 -30.094 -7.258 1 89.31 94 GLY A CA 1
ATOM 727 C C . GLY A 1 94 ? -2.367 -31.078 -6.395 1 89.31 94 GLY A C 1
ATOM 728 O O . GLY A 1 94 ? -3.398 -31.625 -6.809 1 89.31 94 GLY A O 1
ATOM 729 N N . GLN A 1 95 ? -1.797 -31.312 -5.215 1 89.5 95 GLN A N 1
ATOM 730 C CA . GLN A 1 95 ? -2.426 -32.219 -4.246 1 89.5 95 GLN A CA 1
ATOM 731 C C . GLN A 1 95 ? -2.293 -31.672 -2.828 1 89.5 95 GLN A C 1
ATOM 733 O O . GLN A 1 95 ? -1.186 -31.375 -2.367 1 89.5 95 GLN A O 1
ATOM 738 N N . VAL A 1 96 ? -3.504 -31.484 -2.186 1 92.94 96 VAL A N 1
ATOM 739 C CA . VAL A 1 96 ? -3.469 -31.156 -0.761 1 92.94 96 VAL A CA 1
ATOM 740 C C . VAL A 1 96 ? -3.006 -32.375 0.03 1 92.94 96 VAL A C 1
ATOM 742 O O . VAL A 1 96 ? -3.631 -33.438 -0.034 1 92.94 96 VAL A O 1
ATOM 745 N N . VAL A 1 97 ? -1.913 -32.219 0.811 1 93 97 VAL A N 1
ATOM 746 C CA . VAL A 1 97 ? -1.322 -33.406 1.412 1 93 97 VAL A CA 1
ATOM 747 C C . VAL A 1 97 ? -1.524 -33.375 2.926 1 93 97 VAL A C 1
ATOM 749 O O . VAL A 1 97 ? -1.335 -34.406 3.604 1 93 97 VAL A O 1
ATOM 752 N N . GLN A 1 98 ? -1.883 -32.281 3.463 1 92.75 98 GLN A N 1
ATOM 753 C CA . GLN A 1 98 ? -2.23 -32.156 4.875 1 92.75 98 GLN A CA 1
ATOM 754 C C . GLN A 1 98 ? -3.52 -31.375 5.066 1 92.75 98 GLN A C 1
ATOM 756 O O . GLN A 1 98 ? -3.531 -30.156 4.914 1 92.75 98 GLN A O 1
ATOM 761 N N . ALA A 1 99 ? -4.582 -32.062 5.5 1 92.88 99 ALA A N 1
ATOM 762 C CA . ALA A 1 99 ? -5.891 -31.469 5.75 1 92.88 99 ALA A CA 1
ATOM 763 C C . ALA A 1 99 ? -6.797 -32.438 6.508 1 92.88 99 ALA A C 1
ATOM 765 O O . ALA A 1 99 ? -6.695 -33.656 6.328 1 92.88 99 ALA A O 1
ATOM 766 N N . SER A 1 100 ? -7.586 -31.906 7.391 1 93.69 100 SER A N 1
ATOM 767 C CA . SER A 1 100 ? -8.648 -32.656 8.078 1 93.69 100 SER A CA 1
ATOM 768 C C . SER A 1 100 ? -9.875 -31.781 8.289 1 93.69 100 SER A C 1
ATOM 770 O O . SER A 1 100 ? -9.836 -30.562 8.055 1 93.69 100 SER A O 1
ATOM 772 N N . SER A 1 101 ? -10.953 -32.406 8.656 1 92.44 101 SER A N 1
ATOM 773 C CA . SER A 1 101 ? -12.18 -31.672 8.906 1 92.44 101 SER A CA 1
ATOM 774 C C . SER A 1 101 ? -11.992 -30.656 10.031 1 92.44 101 SER A C 1
ATOM 776 O O . SER A 1 101 ? -12.57 -29.578 10 1 92.44 101 SER A O 1
ATOM 778 N N . GLU A 1 102 ? -11.172 -30.969 10.984 1 93.94 102 GLU A N 1
ATOM 779 C CA . GLU A 1 102 ? -10.914 -30.094 12.125 1 93.94 102 GLU A CA 1
ATOM 780 C C . GLU A 1 102 ? -9.914 -29 11.766 1 93.94 102 GLU A C 1
ATOM 782 O O . GLU A 1 102 ? -9.977 -27.891 12.297 1 93.94 102 GLU A O 1
ATOM 787 N N . LYS A 1 103 ? -9.023 -29.391 10.906 1 95.5 103 LYS A N 1
ATOM 788 C CA . LYS A 1 103 ? -7.992 -28.469 10.445 1 95.5 103 LYS A CA 1
ATOM 789 C C . LYS A 1 103 ? -7.875 -28.484 8.922 1 95.5 103 LYS A C 1
ATOM 791 O O . LYS A 1 103 ? -6.91 -29.016 8.375 1 95.5 103 LYS A O 1
ATOM 796 N N . PRO A 1 104 ? -8.766 -27.828 8.32 1 96.19 104 PRO A N 1
ATOM 797 C CA . PRO A 1 104 ? -8.766 -27.844 6.859 1 96.19 104 PRO A CA 1
ATOM 798 C C . PRO A 1 104 ? -7.555 -27.141 6.258 1 96.19 104 PRO A C 1
ATOM 800 O O . PRO A 1 104 ? -6.91 -26.328 6.926 1 96.19 104 PRO A O 1
ATOM 803 N N . TYR A 1 105 ? -7.219 -27.578 5.035 1 96.25 105 TYR A N 1
ATOM 804 C CA . TYR A 1 105 ? -6.273 -26.828 4.215 1 96.25 105 TYR A CA 1
ATOM 805 C C . TYR A 1 105 ? -6.844 -25.469 3.83 1 96.25 105 TYR A C 1
ATOM 807 O O . TYR A 1 105 ? -7.98 -25.375 3.359 1 96.25 105 TYR A O 1
ATOM 815 N N . LEU A 1 106 ? -6.125 -24.406 4.109 1 97.56 106 LEU A N 1
ATOM 816 C CA . LEU A 1 106 ? -6.508 -23.031 3.799 1 97.56 106 LEU A CA 1
ATOM 817 C C . LEU A 1 106 ? -5.391 -22.312 3.045 1 97.56 106 LEU A C 1
ATOM 819 O O . LEU A 1 106 ? -4.246 -22.281 3.5 1 97.56 106 LEU A O 1
ATOM 823 N N . CYS A 1 107 ? -5.77 -21.719 1.907 1 97.44 107 CYS A N 1
ATOM 824 C CA . CYS A 1 107 ? -4.754 -21.109 1.059 1 97.44 107 CYS A CA 1
ATOM 825 C C . CYS A 1 107 ? -5.301 -19.875 0.354 1 97.44 107 CYS A C 1
ATOM 827 O O . CYS A 1 107 ? -6.484 -19.828 0.02 1 97.44 107 CYS A O 1
ATOM 829 N N . MET A 1 108 ? -4.41 -18.906 0.235 1 97.94 108 MET A N 1
ATOM 830 C CA . MET A 1 108 ? -4.719 -17.75 -0.604 1 97.94 108 MET A CA 1
ATOM 831 C C . MET A 1 108 ? -4.027 -17.859 -1.957 1 97.94 108 MET A C 1
ATOM 833 O O . MET A 1 108 ? -2.855 -18.25 -2.031 1 97.94 108 MET A O 1
ATOM 837 N N . ARG A 1 109 ? -4.715 -17.594 -2.994 1 97.62 109 ARG A N 1
ATOM 838 C CA . ARG A 1 109 ? -4.156 -17.516 -4.34 1 97.62 109 ARG A CA 1
ATOM 839 C C . ARG A 1 109 ? -4.34 -16.125 -4.93 1 97.62 109 ARG A C 1
ATOM 841 O O . ARG A 1 109 ? -5.457 -15.602 -4.969 1 97.62 109 ARG A O 1
ATOM 848 N N . LEU A 1 110 ? -3.299 -15.516 -5.344 1 98.25 110 LEU A N 1
ATOM 849 C CA . LEU A 1 110 ? -3.314 -14.203 -5.98 1 98.25 110 LEU A CA 1
ATOM 850 C C . LEU A 1 110 ? -2.797 -14.297 -7.414 1 98.25 110 LEU A C 1
ATOM 852 O O . LEU A 1 110 ? -1.608 -14.539 -7.633 1 98.25 110 LEU A O 1
ATOM 856 N N . ASP A 1 111 ? -3.682 -14.07 -8.352 1 97.12 111 ASP A N 1
ATOM 857 C CA . ASP A 1 111 ? -3.277 -14.055 -9.75 1 97.12 111 ASP A CA 1
ATOM 858 C C . ASP A 1 111 ? -2.629 -12.719 -10.125 1 97.12 111 ASP A C 1
ATOM 860 O O . ASP A 1 111 ? -3.043 -11.664 -9.633 1 97.12 111 ASP A O 1
ATOM 864 N N . PHE A 1 112 ? -1.601 -12.766 -10.922 1 96.19 112 PHE A N 1
ATOM 865 C CA . PHE A 1 112 ? -0.971 -11.562 -11.438 1 96.19 112 PHE A CA 1
ATOM 866 C C . PHE A 1 112 ? -0.567 -11.734 -12.891 1 96.19 112 PHE A C 1
ATOM 868 O O . PHE A 1 112 ? -0.625 -12.844 -13.43 1 96.19 112 PHE A O 1
ATOM 875 N N . ASP A 1 113 ? -0.216 -10.625 -13.531 1 92.69 113 ASP A N 1
ATOM 876 C CA . ASP A 1 113 ? 0.189 -10.711 -14.938 1 92.69 113 ASP A CA 1
ATOM 877 C C . ASP A 1 113 ? 1.498 -9.969 -15.18 1 92.69 113 ASP A C 1
ATOM 879 O O . ASP A 1 113 ? 1.969 -9.227 -14.305 1 92.69 113 ASP A O 1
ATOM 883 N N . SER A 1 114 ? 2.002 -10.195 -16.312 1 90.5 114 SER A N 1
ATOM 884 C CA . SER A 1 114 ? 3.311 -9.641 -16.656 1 90.5 114 SER A CA 1
ATOM 885 C C . SER A 1 114 ? 3.273 -8.117 -16.719 1 90.5 114 SER A C 1
ATOM 887 O O . SER A 1 114 ? 4.277 -7.457 -16.438 1 90.5 114 SER A O 1
ATOM 889 N N . GLY A 1 115 ? 2.156 -7.629 -17.094 1 92.38 115 GLY A N 1
ATOM 890 C CA . GLY A 1 115 ? 2.033 -6.18 -17.125 1 92.38 115 GLY A CA 1
ATOM 891 C C . GLY A 1 115 ? 2.227 -5.535 -15.766 1 92.38 115 GLY A C 1
ATOM 892 O O . GLY A 1 115 ? 2.91 -4.516 -15.656 1 92.38 115 GLY A O 1
ATOM 893 N N . GLN A 1 116 ? 1.657 -6.082 -14.734 1 94.12 116 GLN A N 1
ATOM 894 C CA . GLN A 1 116 ? 1.818 -5.586 -13.367 1 94.12 116 GLN A CA 1
ATOM 895 C C . GLN A 1 116 ? 3.283 -5.617 -12.945 1 94.12 116 GLN A C 1
ATOM 897 O O . GLN A 1 116 ? 3.771 -4.672 -12.32 1 94.12 116 GLN A O 1
ATOM 902 N N . ILE A 1 117 ? 3.932 -6.648 -13.32 1 93.75 117 ILE A N 1
ATOM 903 C CA . ILE A 1 117 ? 5.336 -6.812 -12.961 1 93.75 117 ILE A CA 1
ATOM 904 C C . ILE A 1 117 ? 6.184 -5.801 -13.734 1 93.75 117 ILE A C 1
ATOM 906 O O . ILE A 1 117 ? 7.09 -5.184 -13.172 1 93.75 117 ILE A O 1
ATOM 910 N N . PHE A 1 118 ? 5.855 -5.664 -14.961 1 90.75 118 PHE A N 1
ATOM 911 C CA . PHE A 1 118 ? 6.57 -4.715 -15.805 1 90.75 118 PHE A CA 1
ATOM 912 C C . PHE A 1 118 ? 6.469 -3.303 -15.234 1 90.75 118 PHE A C 1
ATOM 914 O O . PHE A 1 118 ? 7.477 -2.604 -15.117 1 90.75 118 PHE A O 1
ATOM 921 N N . ASP A 1 119 ? 5.293 -2.904 -14.875 1 91 119 ASP A N 1
ATOM 922 C CA . ASP A 1 119 ? 5.055 -1.583 -14.305 1 91 119 ASP A CA 1
ATOM 923 C C . ASP A 1 119 ? 5.859 -1.388 -13.023 1 91 119 ASP A C 1
ATOM 925 O O . ASP A 1 119 ? 6.414 -0.311 -12.789 1 91 119 ASP A O 1
ATOM 929 N N . LEU A 1 120 ? 5.898 -2.396 -12.266 1 90.88 120 LEU A N 1
ATOM 930 C CA . LEU A 1 120 ? 6.605 -2.363 -10.992 1 90.88 120 LEU A CA 1
ATOM 931 C C . LEU A 1 120 ? 8.109 -2.197 -11.203 1 90.88 120 LEU A C 1
ATOM 933 O O . LEU A 1 120 ? 8.75 -1.397 -10.523 1 90.88 120 LEU A O 1
ATOM 937 N N . ILE A 1 121 ? 8.641 -2.893 -12.133 1 88.19 121 ILE A N 1
ATOM 938 C CA . ILE A 1 121 ? 10.07 -2.852 -12.43 1 88.19 121 ILE A CA 1
ATOM 939 C C . ILE A 1 121 ? 10.438 -1.477 -12.984 1 88.19 121 ILE A C 1
ATOM 941 O O . ILE A 1 121 ? 11.508 -0.945 -12.688 1 88.19 121 ILE A O 1
ATOM 945 N N . GLN A 1 122 ? 9.586 -0.951 -13.742 1 84.88 122 GLN A N 1
ATOM 946 C CA . GLN A 1 122 ? 9.844 0.354 -14.344 1 84.88 122 GLN A CA 1
ATOM 947 C C . GLN A 1 122 ? 9.898 1.447 -13.281 1 84.88 122 GLN A C 1
ATOM 949 O O . GLN A 1 122 ? 10.672 2.396 -13.398 1 84.88 122 GLN A O 1
ATOM 954 N N . ASP A 1 123 ? 9.125 1.276 -12.297 1 80.38 123 ASP A N 1
ATOM 955 C CA . ASP A 1 123 ? 9.016 2.285 -11.242 1 80.38 123 ASP A CA 1
ATOM 956 C C . ASP A 1 123 ? 10.164 2.158 -10.242 1 80.38 123 ASP A C 1
ATOM 958 O O . ASP A 1 123 ? 10.461 3.105 -9.508 1 80.38 123 ASP A O 1
ATOM 962 N N . ALA A 1 124 ? 10.75 0.97 -10.219 1 80.69 124 ALA A N 1
ATOM 963 C CA . ALA A 1 124 ? 11.789 0.702 -9.227 1 80.69 124 ALA A CA 1
ATOM 964 C C . ALA A 1 124 ? 13.164 0.583 -9.891 1 80.69 124 ALA A C 1
ATOM 966 O O . ALA A 1 124 ? 13.531 -0.487 -10.375 1 80.69 124 ALA A O 1
ATOM 967 N N . ALA A 1 125 ? 13.852 1.613 -9.812 1 72.81 125 ALA A N 1
ATOM 968 C CA . ALA A 1 125 ? 15.172 1.633 -10.445 1 72.81 125 ALA A CA 1
ATOM 969 C C . ALA A 1 125 ? 16.031 0.481 -9.953 1 72.81 125 ALA A C 1
ATOM 971 O O . ALA A 1 125 ? 16.797 -0.107 -10.719 1 72.81 125 ALA A O 1
ATOM 972 N N . SER A 1 126 ? 15.773 0.214 -8.727 1 74.06 126 SER A N 1
ATOM 973 C CA . SER A 1 126 ? 16.594 -0.82 -8.102 1 74.06 126 SER A CA 1
ATOM 974 C C . SER A 1 126 ? 16.281 -2.197 -8.68 1 74.06 126 SER A C 1
ATOM 976 O O . SER A 1 126 ? 17.062 -3.133 -8.531 1 74.06 126 SER A O 1
ATOM 978 N N . LEU A 1 127 ? 15.195 -2.275 -9.344 1 75.94 127 LEU A N 1
ATOM 979 C CA . LEU A 1 127 ? 14.758 -3.564 -9.867 1 75.94 127 LEU A CA 1
ATOM 980 C C . LEU A 1 127 ? 15.078 -3.688 -11.352 1 75.94 127 LEU A C 1
ATOM 982 O O . LEU A 1 127 ? 14.914 -4.758 -11.938 1 75.94 127 LEU A O 1
ATOM 986 N N . GLN A 1 128 ? 15.508 -2.592 -11.867 1 77.25 128 GLN A N 1
ATOM 987 C CA . GLN A 1 128 ? 15.758 -2.645 -13.305 1 77.25 128 GLN A CA 1
ATOM 988 C C . GLN A 1 128 ? 16.953 -3.537 -13.625 1 77.25 128 GLN A C 1
ATOM 990 O O . GLN A 1 128 ? 17.984 -3.479 -12.945 1 77.25 128 GLN A O 1
ATOM 995 N N . SER A 1 129 ? 16.672 -4.52 -14.359 1 71.69 129 SER A N 1
ATOM 996 C CA . SER A 1 129 ? 17.688 -5.465 -14.781 1 71.69 129 SER A CA 1
ATOM 997 C C . SER A 1 129 ? 17.75 -5.57 -16.297 1 71.69 129 SER A C 1
ATOM 999 O O . SER A 1 129 ? 16.75 -5.379 -16.984 1 71.69 129 SER A O 1
ATOM 1001 N N . LYS A 1 130 ? 19.016 -5.75 -16.719 1 73.5 130 LYS A N 1
ATOM 1002 C CA . LYS A 1 130 ? 19.188 -6.047 -18.141 1 73.5 130 LYS A CA 1
ATOM 1003 C C . LYS A 1 130 ? 18.688 -7.453 -18.469 1 73.5 130 LYS A C 1
ATOM 1005 O O . LYS A 1 130 ? 18.812 -8.367 -17.656 1 73.5 130 LYS A O 1
ATOM 1010 N N . PRO A 1 131 ? 18.078 -7.516 -19.625 1 75.38 131 PRO A N 1
ATOM 1011 C CA . PRO A 1 131 ? 17.703 -8.875 -20.016 1 75.38 131 PRO A CA 1
ATOM 1012 C C . PRO A 1 131 ? 18.859 -9.859 -19.922 1 75.38 131 PRO A C 1
ATOM 1014 O O . PRO A 1 131 ? 20.016 -9.508 -20.219 1 75.38 131 PRO A O 1
ATOM 1017 N N . ASP A 1 132 ? 18.609 -10.805 -19.062 1 68.5 132 ASP A N 1
ATOM 1018 C CA . ASP A 1 132 ? 19.672 -11.797 -18.984 1 68.5 132 ASP A CA 1
ATOM 1019 C C . ASP A 1 132 ? 19.234 -13.117 -19.609 1 68.5 132 ASP A C 1
ATOM 1021 O O . ASP A 1 132 ? 18.062 -13.32 -19.891 1 68.5 132 ASP A O 1
ATOM 1025 N N . ASN A 1 133 ? 20.312 -13.852 -19.891 1 68.56 133 ASN A N 1
ATOM 1026 C CA . ASN A 1 133 ? 20.156 -15.125 -20.578 1 68.56 133 ASN A CA 1
ATOM 1027 C C . ASN A 1 133 ? 19.938 -16.266 -19.609 1 68.56 133 ASN A C 1
ATOM 1029 O O . ASN A 1 133 ? 19.828 -17.438 -20.016 1 68.56 133 ASN A O 1
ATOM 1033 N N . ALA A 1 134 ? 19.797 -15.844 -18.375 1 70.5 134 ALA A N 1
ATOM 1034 C CA . ALA A 1 134 ? 19.594 -16.938 -17.422 1 70.5 134 ALA A CA 1
ATOM 1035 C C . ALA A 1 134 ? 18.125 -17.344 -17.359 1 70.5 134 ALA A C 1
ATOM 1037 O O . ALA A 1 134 ? 17.25 -16.5 -17.281 1 70.5 134 ALA A O 1
ATOM 1038 N N . THR A 1 135 ? 17.859 -18.578 -17.719 1 74.81 135 THR A N 1
ATOM 1039 C CA . THR A 1 135 ? 16.5 -19.094 -17.625 1 74.81 135 THR A CA 1
ATOM 1040 C C . THR A 1 135 ? 16.344 -20.016 -16.422 1 74.81 135 THR A C 1
ATOM 1042 O O . THR A 1 135 ? 17.188 -20.875 -16.172 1 74.81 135 THR A O 1
ATOM 1045 N N . GLN A 1 136 ? 15.422 -19.672 -15.672 1 86.06 136 GLN A N 1
ATOM 1046 C CA . GLN A 1 136 ? 15.086 -20.438 -14.477 1 86.06 136 GLN A CA 1
ATOM 1047 C C . GLN A 1 136 ? 13.688 -21.031 -14.586 1 86.06 136 GLN A C 1
ATOM 1049 O O . GLN A 1 136 ? 12.914 -20.656 -15.469 1 86.06 136 GLN A O 1
ATOM 1054 N N . ARG A 1 137 ? 13.555 -22.047 -13.719 1 91.19 137 ARG A N 1
ATOM 1055 C CA . ARG A 1 137 ? 12.242 -22.688 -13.664 1 91.19 137 ARG A CA 1
ATOM 1056 C C . ARG A 1 137 ? 11.133 -21.656 -13.508 1 91.19 137 ARG A C 1
ATOM 1058 O O . ARG A 1 137 ? 11.297 -20.656 -12.805 1 91.19 137 ARG A O 1
ATOM 1065 N N . GLY A 1 138 ? 9.969 -21.906 -14.133 1 93.75 138 GLY A N 1
ATOM 1066 C CA . GLY A 1 138 ? 8.828 -21 -14.062 1 93.75 138 GLY A CA 1
ATOM 1067 C C . GLY A 1 138 ? 8.016 -21.188 -12.789 1 93.75 138 GLY A C 1
ATOM 1068 O O . GLY A 1 138 ? 6.973 -20.547 -12.617 1 93.75 138 GLY A O 1
ATOM 1069 N N . LEU A 1 139 ? 8.43 -22.094 -11.953 1 94.5 139 LEU A N 1
ATOM 1070 C CA . LEU A 1 139 ? 7.789 -22.422 -10.688 1 94.5 139 LEU A CA 1
ATOM 1071 C C . LEU A 1 139 ? 8.812 -22.484 -9.555 1 94.5 139 LEU A C 1
ATOM 1073 O O . LEU A 1 139 ? 9.898 -23.031 -9.719 1 94.5 139 LEU A O 1
ATOM 1077 N N . PHE A 1 140 ? 8.469 -21.844 -8.43 1 94.94 140 PHE A N 1
ATOM 1078 C CA . PHE A 1 140 ? 9.391 -21.953 -7.305 1 94.94 140 PHE A CA 1
ATOM 1079 C C . PHE A 1 140 ? 8.648 -21.844 -5.977 1 94.94 140 PHE A C 1
ATOM 1081 O O . PHE A 1 140 ? 7.516 -21.359 -5.934 1 94.94 140 PHE A O 1
ATOM 1088 N N . VAL A 1 141 ? 9.281 -22.359 -4.965 1 95.88 141 VAL A N 1
ATOM 1089 C CA . VAL A 1 141 ? 8.836 -22.234 -3.58 1 95.88 141 VAL A CA 1
ATOM 1090 C C . VAL A 1 141 ? 9.859 -21.453 -2.773 1 95.88 141 VAL A C 1
ATOM 1092 O O . VAL A 1 141 ? 11.07 -21.625 -2.951 1 95.88 141 VAL A O 1
ATOM 1095 N N . SER A 1 142 ? 9.43 -20.531 -2.008 1 96.12 142 SER A N 1
ATOM 1096 C CA . SER A 1 142 ? 10.305 -19.734 -1.148 1 96.12 142 SER A CA 1
ATOM 1097 C C . SER A 1 142 ? 9.703 -19.562 0.244 1 96.12 142 SER A C 1
ATOM 1099 O O . SER A 1 142 ? 8.516 -19.812 0.448 1 96.12 142 SER A O 1
ATOM 1101 N N . SER A 1 143 ? 10.57 -19.188 1.183 1 95.75 143 SER A N 1
ATOM 1102 C CA . SER A 1 143 ? 10.102 -18.922 2.537 1 95.75 143 SER A CA 1
ATOM 1103 C C . SER A 1 143 ? 9.289 -17.625 2.598 1 95.75 143 SER A C 1
ATOM 1105 O O . SER A 1 143 ? 9.648 -16.641 1.956 1 95.75 143 SER A O 1
ATOM 1107 N N . THR A 1 144 ? 8.227 -17.672 3.412 1 95.5 144 THR A N 1
ATOM 1108 C CA . THR A 1 144 ? 7.387 -16.484 3.551 1 95.5 144 THR A CA 1
ATOM 1109 C C . THR A 1 144 ? 7.934 -15.555 4.629 1 95.5 144 THR A C 1
ATOM 1111 O O . THR A 1 144 ? 7.918 -15.891 5.812 1 95.5 144 THR A O 1
ATOM 1114 N N . LYS A 1 145 ? 8.383 -14.453 4.215 1 94.62 145 LYS A N 1
ATOM 1115 C CA . LYS A 1 145 ? 8.82 -13.453 5.176 1 94.62 145 LYS A CA 1
ATOM 1116 C C . LYS A 1 145 ? 7.629 -12.742 5.816 1 94.62 145 LYS A C 1
ATOM 1118 O O . LYS A 1 145 ? 6.543 -12.703 5.238 1 94.62 145 LYS A O 1
ATOM 1123 N N . LEU A 1 146 ? 7.871 -12.18 6.953 1 94.38 146 LEU A N 1
ATOM 1124 C CA . LEU A 1 146 ? 6.82 -11.547 7.746 1 94.38 146 LEU A CA 1
ATOM 1125 C C . LEU A 1 146 ? 6.152 -10.422 6.961 1 94.38 146 LEU A C 1
ATOM 1127 O O . LEU A 1 146 ? 4.93 -10.266 7.012 1 94.38 146 LEU A O 1
ATOM 1131 N N . SER A 1 147 ? 6.914 -9.641 6.242 1 94.81 147 SER A N 1
ATOM 1132 C CA . SER A 1 147 ? 6.387 -8.5 5.504 1 94.81 147 SER A CA 1
ATOM 1133 C C . SER A 1 147 ? 5.371 -8.938 4.453 1 94.81 147 SER A C 1
ATOM 1135 O O . SER A 1 147 ? 4.344 -8.289 4.266 1 94.81 147 SER A O 1
ATOM 1137 N N . LEU A 1 148 ? 5.656 -10.047 3.76 1 96.88 148 LEU A N 1
ATOM 1138 C CA . LEU A 1 148 ? 4.723 -10.578 2.771 1 96.88 148 LEU A CA 1
ATOM 1139 C C . LEU A 1 148 ? 3.463 -11.117 3.445 1 96.88 148 LEU A C 1
ATOM 1141 O O . LEU A 1 148 ? 2.35 -10.867 2.977 1 96.88 148 LEU A O 1
ATOM 1145 N N . LEU A 1 149 ? 3.701 -11.789 4.52 1 97.12 149 LEU A N 1
ATOM 1146 C CA . LEU A 1 149 ? 2.582 -12.352 5.27 1 97.12 149 LEU A CA 1
ATOM 1147 C C . LEU A 1 149 ? 1.646 -11.258 5.762 1 97.12 149 LEU A C 1
ATOM 1149 O O . LEU A 1 149 ? 0.426 -11.367 5.629 1 97.12 149 LEU A O 1
ATOM 1153 N N . GLU A 1 150 ? 2.156 -10.18 6.262 1 96.44 150 GLU A N 1
ATOM 1154 C CA . GLU A 1 150 ? 1.37 -9.055 6.758 1 96.44 150 GLU A CA 1
ATOM 1155 C C . GLU A 1 150 ? 0.57 -8.398 5.637 1 96.44 150 GLU A C 1
ATOM 1157 O O . GLU A 1 150 ? -0.59 -8.031 5.824 1 96.44 150 GLU A O 1
ATOM 1162 N N . ALA A 1 151 ? 1.208 -8.273 4.527 1 97.94 151 ALA A N 1
ATOM 1163 C CA . ALA A 1 151 ? 0.523 -7.688 3.377 1 97.94 151 ALA A CA 1
ATOM 1164 C C . ALA A 1 151 ? -0.627 -8.578 2.914 1 97.94 151 ALA A C 1
ATOM 1166 O O . ALA A 1 151 ? -1.696 -8.086 2.553 1 97.94 151 ALA A O 1
ATOM 1167 N N . ALA A 1 152 ? -0.386 -9.836 2.922 1 98.38 152 ALA A N 1
ATOM 1168 C CA . ALA A 1 152 ? -1.425 -10.789 2.537 1 98.38 152 ALA A CA 1
ATOM 1169 C C . ALA A 1 152 ? -2.625 -10.703 3.477 1 98.38 152 ALA A C 1
ATOM 1171 O O . ALA A 1 152 ? -3.773 -10.688 3.027 1 98.38 152 ALA A O 1
ATOM 1172 N N . VAL A 1 153 ? -2.348 -10.648 4.754 1 97.94 153 VAL A N 1
ATOM 1173 C CA . VAL A 1 153 ? -3.408 -10.555 5.75 1 97.94 153 VAL A CA 1
ATOM 1174 C C . VAL A 1 153 ? -4.211 -9.273 5.543 1 97.94 153 VAL A C 1
ATOM 1176 O O . VAL A 1 153 ? -5.441 -9.289 5.586 1 97.94 153 VAL A O 1
ATOM 1179 N N . ARG A 1 154 ? -3.475 -8.164 5.293 1 97.75 154 ARG A N 1
ATOM 1180 C CA . ARG A 1 154 ? -4.156 -6.895 5.035 1 97.75 154 ARG A CA 1
ATOM 1181 C C . ARG A 1 154 ? -5.047 -6.992 3.803 1 97.75 154 ARG A C 1
ATOM 1183 O O . ARG A 1 154 ? -6.16 -6.461 3.791 1 97.75 154 ARG A O 1
ATOM 1190 N N . LEU A 1 155 ? -4.598 -7.668 2.795 1 98.62 155 LEU A N 1
ATOM 1191 C CA . LEU A 1 155 ? -5.371 -7.82 1.568 1 98.62 155 LEU A CA 1
ATOM 1192 C C . LEU A 1 155 ? -6.656 -8.594 1.83 1 98.62 155 LEU A C 1
ATOM 1194 O O . LEU A 1 155 ? -7.738 -8.164 1.423 1 98.62 155 LEU A O 1
ATOM 1198 N N . ILE A 1 156 ? -6.52 -9.719 2.553 1 98.56 156 ILE A N 1
ATOM 1199 C CA . ILE A 1 156 ? -7.691 -10.547 2.816 1 98.56 156 ILE A CA 1
ATOM 1200 C C . ILE A 1 156 ? -8.672 -9.789 3.715 1 98.56 156 ILE A C 1
ATOM 1202 O O . ILE A 1 156 ? -9.883 -9.883 3.535 1 98.56 156 ILE A O 1
ATOM 1206 N N . ARG A 1 157 ? -8.18 -8.992 4.629 1 97.56 157 ARG A N 1
ATOM 1207 C CA . ARG A 1 157 ? -9.008 -8.234 5.566 1 97.56 157 ARG A CA 1
ATOM 1208 C C . ARG A 1 157 ? -9.898 -7.242 4.828 1 97.56 157 ARG A C 1
ATOM 1210 O O . ARG A 1 157 ? -10.945 -6.84 5.344 1 97.56 157 ARG A O 1
ATOM 1217 N N . LEU A 1 158 ? -9.516 -6.824 3.635 1 97.69 158 LEU A N 1
ATOM 1218 C CA . LEU A 1 158 ? -10.305 -5.883 2.854 1 97.69 158 LEU A CA 1
ATOM 1219 C C . LEU A 1 158 ? -11.672 -6.473 2.521 1 97.69 158 LEU A C 1
ATOM 1221 O O . LEU A 1 158 ? -12.617 -5.738 2.219 1 97.69 158 LEU A O 1
ATOM 1225 N N . LEU A 1 159 ? -11.734 -7.793 2.551 1 97.88 159 LEU A N 1
ATOM 1226 C CA . LEU A 1 159 ? -13.008 -8.438 2.234 1 97.88 159 LEU A CA 1
ATOM 1227 C C . LEU A 1 159 ? -14.07 -8.078 3.266 1 97.88 159 LEU A C 1
ATOM 1229 O O . LEU A 1 159 ? -15.266 -8.211 3.002 1 97.88 159 LEU A O 1
ATOM 1233 N N . ASP A 1 160 ? -13.688 -7.59 4.453 1 96.38 160 ASP A N 1
ATOM 1234 C CA . ASP A 1 160 ? -14.602 -7.102 5.48 1 96.38 160 ASP A CA 1
ATOM 1235 C C . ASP A 1 160 ? -15.086 -5.691 5.16 1 96.38 160 ASP A C 1
ATOM 1237 O O . ASP A 1 160 ? -16.062 -5.219 5.742 1 96.38 160 ASP A O 1
ATOM 1241 N N . THR A 1 161 ? -14.398 -4.973 4.332 1 94.5 161 THR A N 1
ATOM 1242 C CA . THR A 1 161 ? -14.719 -3.6 3.967 1 94.5 161 THR A CA 1
ATOM 1243 C C . THR A 1 161 ? -14.688 -3.42 2.453 1 94.5 161 THR A C 1
ATOM 1245 O O . THR A 1 161 ? -13.812 -2.723 1.926 1 94.5 161 THR A O 1
ATOM 1248 N N . PRO A 1 162 ? -15.664 -3.926 1.761 1 93.94 162 PRO A N 1
ATOM 1249 C CA . PRO A 1 162 ? -15.648 -3.961 0.296 1 93.94 162 PRO A CA 1
ATOM 1250 C C . PRO A 1 162 ? -15.523 -2.572 -0.327 1 93.94 162 PRO A C 1
ATOM 1252 O O . PRO A 1 162 ? -14.961 -2.428 -1.416 1 93.94 162 PRO A O 1
ATOM 1255 N N . ASP A 1 163 ? -15.961 -1.523 0.361 1 91.81 163 ASP A N 1
ATOM 1256 C CA . ASP A 1 163 ? -15.891 -0.161 -0.158 1 91.81 163 ASP A CA 1
ATOM 1257 C C . ASP A 1 163 ? -14.445 0.308 -0.289 1 91.81 163 ASP A C 1
ATOM 1259 O O . ASP A 1 163 ? -14.156 1.241 -1.04 1 91.81 163 ASP A O 1
ATOM 1263 N N . ASP A 1 164 ? -13.555 -0.349 0.434 1 94.81 164 ASP A N 1
ATOM 1264 C CA . ASP A 1 164 ? -12.148 0.033 0.427 1 94.81 164 ASP A CA 1
ATOM 1265 C C . ASP A 1 164 ? -11.398 -0.662 -0.706 1 94.81 164 ASP A C 1
ATOM 1267 O O . ASP A 1 164 ? -10.281 -0.263 -1.057 1 94.81 164 ASP A O 1
ATOM 1271 N N . ILE A 1 165 ? -11.938 -1.659 -1.286 1 96.38 165 ILE A N 1
ATOM 1272 C CA . ILE A 1 165 ? -11.242 -2.586 -2.178 1 96.38 165 ILE A CA 1
ATOM 1273 C C . ILE A 1 165 ? -10.734 -1.835 -3.406 1 96.38 165 ILE A C 1
ATOM 1275 O O . ILE A 1 165 ? -9.562 -1.965 -3.777 1 96.38 165 ILE A O 1
ATOM 1279 N N . PRO A 1 166 ? -11.523 -0.994 -4.008 1 94.94 166 PRO A N 1
ATOM 1280 C CA . PRO A 1 166 ? -11.07 -0.365 -5.246 1 94.94 166 PRO A CA 1
ATOM 1281 C C . PRO A 1 166 ? -9.797 0.464 -5.059 1 94.94 166 PRO A C 1
ATOM 1283 O O . PRO A 1 166 ? -8.961 0.525 -5.957 1 94.94 166 PRO A O 1
ATOM 1286 N N . VAL A 1 167 ? -9.586 1.026 -3.893 1 95.25 167 VAL A N 1
ATOM 1287 C CA . VAL A 1 167 ? -8.453 1.911 -3.658 1 95.25 167 VAL A CA 1
ATOM 1288 C C . VAL A 1 167 ? -7.305 1.124 -3.025 1 95.25 167 VAL A C 1
ATOM 1290 O O . VAL A 1 167 ? -6.16 1.219 -3.473 1 95.25 167 VAL A O 1
ATOM 1293 N N . LEU A 1 168 ? -7.625 0.317 -2.043 1 97.25 168 LEU A N 1
ATOM 1294 C CA . LEU A 1 168 ? -6.574 -0.251 -1.202 1 97.25 168 LEU A CA 1
ATOM 1295 C C . LEU A 1 168 ? -6.051 -1.556 -1.793 1 97.25 168 LEU A C 1
ATOM 1297 O O . LEU A 1 168 ? -4.871 -1.879 -1.645 1 97.25 168 LEU A O 1
ATOM 1301 N N . ALA A 1 169 ? -6.891 -2.371 -2.457 1 98 169 ALA A N 1
ATOM 1302 C CA . ALA A 1 169 ? -6.457 -3.666 -2.973 1 98 169 ALA A CA 1
ATOM 1303 C C . ALA A 1 169 ? -5.293 -3.508 -3.943 1 98 169 ALA A C 1
ATOM 1305 O O . ALA A 1 169 ? -4.277 -4.199 -3.822 1 98 169 ALA A O 1
ATOM 1306 N N . PRO A 1 170 ? -5.367 -2.568 -4.891 1 96.94 170 PRO A N 1
ATOM 1307 C CA . PRO A 1 170 ? -4.234 -2.395 -5.797 1 96.94 170 PRO A CA 1
ATOM 1308 C C . PRO A 1 170 ? -2.941 -2.041 -5.062 1 96.94 170 PRO A C 1
ATOM 1310 O O . PRO A 1 170 ? -1.858 -2.471 -5.469 1 96.94 170 PRO A O 1
ATOM 1313 N N . LEU A 1 171 ? -3.016 -1.271 -4.004 1 97.56 171 LEU A N 1
ATOM 1314 C CA . LEU A 1 171 ? -1.838 -0.908 -3.221 1 97.56 171 LEU A CA 1
ATOM 1315 C C . LEU A 1 171 ? -1.225 -2.137 -2.559 1 97.56 171 LEU A C 1
ATOM 1317 O O . LEU A 1 171 ? -0.01 -2.338 -2.619 1 97.56 171 LEU A O 1
ATOM 1321 N N . PHE A 1 172 ? -2.066 -2.943 -1.925 1 98.5 172 PHE A N 1
ATOM 1322 C CA . PHE A 1 172 ? -1.594 -4.113 -1.194 1 98.5 172 PHE A CA 1
ATOM 1323 C C . PHE A 1 172 ? -1.043 -5.164 -2.152 1 98.5 172 PHE A C 1
ATOM 1325 O O . PHE A 1 172 ? -0.027 -5.801 -1.866 1 98.5 172 PHE A O 1
ATOM 1332 N N . ILE A 1 173 ? -1.686 -5.305 -3.289 1 98.56 173 ILE A N 1
ATOM 1333 C CA . ILE A 1 173 ? -1.229 -6.258 -4.293 1 98.56 173 ILE A CA 1
ATOM 1334 C C . ILE A 1 173 ? 0.131 -5.824 -4.836 1 98.56 173 ILE A C 1
ATOM 1336 O O . ILE A 1 173 ? 1.046 -6.641 -4.965 1 98.56 173 ILE A O 1
ATOM 1340 N N . ARG A 1 174 ? 0.266 -4.559 -5.121 1 97.69 174 ARG A N 1
ATOM 1341 C CA . ARG A 1 174 ? 1.539 -4.039 -5.613 1 97.69 174 ARG A CA 1
ATOM 1342 C C . ARG A 1 174 ? 2.648 -4.25 -4.586 1 97.69 174 ARG A C 1
ATOM 1344 O O . ARG A 1 174 ? 3.775 -4.598 -4.945 1 97.69 174 ARG A O 1
ATOM 1351 N N . GLU A 1 175 ? 2.312 -3.99 -3.33 1 98 175 GLU A N 1
ATOM 1352 C CA . GLU A 1 175 ? 3.281 -4.262 -2.271 1 98 175 GLU A CA 1
ATOM 1353 C C . GLU A 1 175 ? 3.707 -5.727 -2.273 1 98 175 GLU A C 1
ATOM 1355 O O . GLU A 1 175 ? 4.898 -6.031 -2.186 1 98 175 GLU A O 1
ATOM 1360 N N . MET A 1 176 ? 2.76 -6.633 -2.355 1 98.25 176 MET A N 1
ATOM 1361 C CA . MET A 1 176 ? 3.035 -8.062 -2.33 1 98.25 176 MET A CA 1
ATOM 1362 C C . MET A 1 176 ? 3.918 -8.469 -3.506 1 98.25 176 MET A C 1
ATOM 1364 O O . MET A 1 176 ? 4.898 -9.195 -3.33 1 98.25 176 MET A O 1
ATOM 1368 N N . LEU A 1 177 ? 3.596 -8.008 -4.688 1 97.19 177 LEU A N 1
ATOM 1369 C CA . LEU A 1 177 ? 4.383 -8.328 -5.875 1 97.19 177 LEU A CA 1
ATOM 1370 C C . LEU A 1 177 ? 5.797 -7.777 -5.754 1 97.19 177 LEU A C 1
ATOM 1372 O O . LEU A 1 177 ? 6.762 -8.445 -6.129 1 97.19 177 LEU A O 1
ATOM 1376 N N . TYR A 1 178 ? 5.953 -6.602 -5.199 1 96.56 178 TYR A N 1
ATOM 1377 C CA . TYR A 1 178 ? 7.27 -6.02 -4.977 1 96.56 178 TYR A CA 1
ATOM 1378 C C . TYR A 1 178 ? 8.102 -6.895 -4.051 1 96.56 178 TYR A C 1
ATOM 1380 O O . TYR A 1 178 ? 9.281 -7.141 -4.312 1 96.56 178 TYR A O 1
ATOM 1388 N N . ARG A 1 179 ? 7.492 -7.352 -2.99 1 95.94 179 ARG A N 1
ATOM 1389 C CA . ARG A 1 179 ? 8.203 -8.156 -2 1 95.94 179 ARG A CA 1
ATOM 1390 C C . ARG A 1 179 ? 8.672 -9.477 -2.6 1 95.94 179 ARG A C 1
ATOM 1392 O O . ARG A 1 179 ? 9.773 -9.945 -2.301 1 95.94 179 ARG A O 1
ATOM 1399 N N . ILE A 1 180 ? 7.832 -10.109 -3.453 1 95.38 180 ILE A N 1
ATOM 1400 C CA . ILE A 1 180 ? 8.234 -11.398 -4.012 1 95.38 180 ILE A CA 1
ATOM 1401 C C . ILE A 1 180 ? 9.32 -11.188 -5.062 1 95.38 180 ILE A C 1
ATOM 1403 O O . ILE A 1 180 ? 10.203 -12.031 -5.227 1 95.38 180 ILE A O 1
ATOM 1407 N N . ILE A 1 181 ? 9.32 -10.102 -5.77 1 93.19 181 ILE A N 1
ATOM 1408 C CA . ILE A 1 181 ? 10.32 -9.805 -6.785 1 93.19 181 ILE A CA 1
ATOM 1409 C C . ILE A 1 181 ? 11.68 -9.578 -6.121 1 93.19 181 ILE A C 1
ATOM 1411 O O . ILE A 1 181 ? 12.719 -9.906 -6.691 1 93.19 181 ILE A O 1
ATOM 1415 N N . GLN A 1 182 ? 11.664 -9.078 -4.926 1 91.38 182 GLN A N 1
ATOM 1416 C CA . GLN A 1 182 ? 12.898 -8.789 -4.211 1 91.38 182 GLN A CA 1
ATOM 1417 C C . GLN A 1 182 ? 13.492 -10.055 -3.6 1 91.38 182 GLN A C 1
ATOM 1419 O O . GLN A 1 182 ? 14.672 -10.086 -3.23 1 91.38 182 GLN A O 1
ATOM 1424 N N . ASP A 1 183 ? 12.695 -11.055 -3.51 1 90.81 183 ASP A N 1
ATOM 1425 C CA . ASP A 1 183 ? 13.109 -12.281 -2.846 1 90.81 183 ASP A CA 1
ATOM 1426 C C . ASP A 1 183 ? 14.062 -13.086 -3.723 1 90.81 183 ASP A C 1
ATOM 1428 O O . ASP A 1 183 ? 14.383 -12.68 -4.84 1 90.81 183 ASP A O 1
ATOM 1432 N N . GLU A 1 184 ? 14.578 -14.172 -3.193 1 87.81 184 GLU A N 1
ATOM 1433 C CA . GLU A 1 184 ? 15.633 -14.992 -3.781 1 87.81 184 GLU A CA 1
ATOM 1434 C C . GLU A 1 184 ? 15.273 -15.43 -5.199 1 87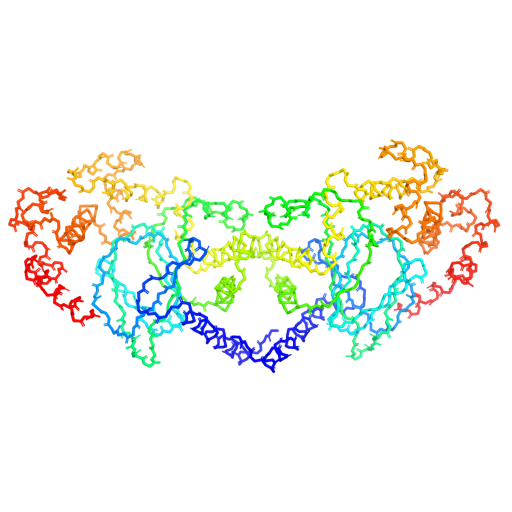.81 184 GLU A C 1
ATOM 1436 O O . GLU A 1 184 ? 16.125 -15.461 -6.082 1 87.81 184 GLU A O 1
ATOM 1441 N N . HIS A 1 185 ? 14.047 -15.688 -5.492 1 88.88 185 HIS A N 1
ATOM 1442 C CA . HIS A 1 185 ? 13.68 -16.203 -6.805 1 88.88 185 HIS A CA 1
ATOM 1443 C C . HIS A 1 185 ? 12.938 -15.156 -7.625 1 88.88 185 HIS A C 1
ATOM 1445 O O . HIS A 1 185 ? 12.352 -15.469 -8.664 1 88.88 185 HIS A O 1
ATOM 1451 N N . GLY A 1 186 ? 13.031 -13.93 -7.109 1 88.94 186 GLY A N 1
ATOM 1452 C CA . GLY A 1 186 ? 12.312 -12.844 -7.754 1 88.94 186 GLY A CA 1
ATOM 1453 C C . GLY A 1 186 ? 12.828 -12.531 -9.148 1 88.94 186 GLY A C 1
ATOM 1454 O O . GLY A 1 186 ? 12.078 -12.023 -9.992 1 88.94 186 GLY A O 1
ATOM 1455 N N . HIS A 1 187 ? 14.023 -12.914 -9.359 1 87.38 187 HIS A N 1
ATOM 1456 C CA . HIS A 1 187 ? 14.633 -12.68 -10.664 1 87.38 187 HIS A CA 1
ATOM 1457 C C . HIS A 1 187 ? 13.883 -13.43 -11.766 1 87.38 187 HIS A C 1
ATOM 1459 O O . HIS A 1 187 ? 13.75 -12.93 -12.883 1 87.38 187 HIS A O 1
ATOM 1465 N N . SER A 1 188 ? 13.43 -14.555 -11.461 1 88.19 188 SER A N 1
ATOM 1466 C CA . SER A 1 188 ? 12.672 -15.344 -12.422 1 88.19 188 SER A CA 1
ATOM 1467 C C . SER A 1 188 ? 11.406 -14.617 -12.859 1 88.19 188 SER A C 1
ATOM 1469 O O . SER A 1 188 ? 11.102 -14.539 -14.047 1 88.19 188 SER A O 1
ATOM 1471 N N . ILE A 1 189 ? 10.711 -14.062 -11.922 1 91.5 189 ILE A N 1
ATOM 1472 C CA . ILE A 1 189 ? 9.469 -13.336 -12.188 1 91.5 189 ILE A CA 1
ATOM 1473 C C . ILE A 1 189 ? 9.766 -12.117 -13.062 1 91.5 189 ILE A C 1
ATOM 1475 O O . ILE A 1 189 ? 9.055 -11.852 -14.031 1 91.5 189 ILE A O 1
ATOM 1479 N N . LYS A 1 190 ? 10.844 -11.461 -12.703 1 90.94 190 LYS A N 1
ATOM 1480 C CA . LYS A 1 190 ? 11.242 -10.25 -13.422 1 90.94 190 LYS A CA 1
ATOM 1481 C C . LYS A 1 190 ? 11.539 -10.547 -14.891 1 90.94 190 LYS A C 1
ATOM 1483 O O . LYS A 1 190 ? 11.125 -9.797 -15.773 1 90.94 190 LYS A O 1
ATOM 1488 N N . GLN A 1 191 ? 12.156 -11.586 -15.133 1 89.56 191 GLN A N 1
ATOM 1489 C CA . GLN A 1 191 ? 12.617 -11.906 -16.469 1 89.56 191 GLN A CA 1
ATOM 1490 C C . GLN A 1 191 ? 11.438 -12.164 -17.406 1 89.56 191 GLN A C 1
ATOM 1492 O O . GLN A 1 191 ? 11.508 -11.859 -18.609 1 89.56 191 GLN A O 1
ATOM 1497 N N . PHE A 1 192 ? 10.422 -12.609 -16.891 1 90.44 192 PHE A N 1
ATOM 1498 C CA . PHE A 1 192 ? 9.25 -12.859 -17.719 1 90.44 192 PHE A CA 1
ATOM 1499 C C . PHE A 1 192 ? 8.57 -11.555 -18.109 1 90.44 192 PHE A C 1
ATOM 1501 O O . PHE A 1 192 ? 7.828 -11.508 -19.094 1 90.44 192 PHE A O 1
ATOM 1508 N N . ALA A 1 193 ? 8.867 -10.516 -17.328 1 89.56 193 ALA A N 1
ATOM 1509 C CA . ALA A 1 193 ? 8.227 -9.227 -17.578 1 89.56 193 ALA A CA 1
ATOM 1510 C C . ALA A 1 193 ? 9.117 -8.312 -18.406 1 89.56 193 ALA A C 1
ATOM 1512 O O . ALA A 1 193 ? 8.656 -7.316 -18.969 1 89.56 193 ALA A O 1
ATOM 1513 N N . VAL A 1 194 ? 10.383 -8.664 -18.453 1 88.69 194 VAL A N 1
ATOM 1514 C CA . VAL A 1 194 ? 11.336 -7.859 -19.203 1 88.69 194 VAL A CA 1
ATOM 1515 C C . VAL A 1 194 ? 11.203 -8.164 -20.688 1 88.69 194 VAL A C 1
ATOM 1517 O O . VAL A 1 194 ? 11.273 -9.328 -21.094 1 88.69 194 VAL A O 1
ATOM 1520 N N . GLN A 1 195 ? 11.164 -7.125 -21.438 1 86.69 195 GLN A N 1
ATOM 1521 C CA . GLN A 1 195 ? 10.992 -7.277 -22.875 1 86.69 195 GLN A CA 1
ATOM 1522 C C . GLN A 1 195 ? 12.242 -7.867 -23.531 1 86.69 195 GLN A C 1
ATOM 1524 O O . GLN A 1 195 ? 13.359 -7.492 -23.172 1 86.69 195 GLN A O 1
ATOM 1529 N N . ASN A 1 196 ? 12.023 -8.805 -24.438 1 88.31 196 ASN A N 1
ATOM 1530 C CA . ASN A 1 196 ? 13.047 -9.414 -25.281 1 88.31 196 ASN A CA 1
ATOM 1531 C C . ASN A 1 196 ? 13.969 -10.328 -24.484 1 88.31 196 ASN A C 1
ATOM 1533 O O . ASN A 1 196 ? 15.062 -10.672 -24.953 1 88.31 196 ASN A O 1
ATOM 1537 N N . SER A 1 197 ? 13.555 -10.617 -23.312 1 90.5 197 SER A N 1
ATOM 1538 C CA . SER A 1 197 ? 14.289 -11.641 -22.578 1 90.5 197 SER A CA 1
ATOM 1539 C C . SER A 1 197 ? 13.945 -13.039 -23.094 1 90.5 197 SER A C 1
ATOM 1541 O O . SER A 1 197 ? 12.883 -13.242 -23.688 1 90.5 197 SER A O 1
ATOM 1543 N N . HIS A 1 198 ? 14.82 -13.977 -22.828 1 92.38 198 HIS A N 1
ATOM 1544 C CA . HIS A 1 198 ? 14.555 -15.359 -23.219 1 92.38 198 HIS A CA 1
ATOM 1545 C C . HIS A 1 198 ? 13.305 -15.891 -22.516 1 92.38 198 HIS A C 1
ATOM 1547 O O . HIS A 1 198 ? 12.484 -16.562 -23.141 1 92.38 198 HIS A O 1
ATOM 1553 N N . ALA A 1 199 ? 13.18 -15.555 -21.266 1 92.5 199 ALA A N 1
ATOM 1554 C CA . ALA A 1 199 ? 12.031 -16.016 -20.484 1 92.5 199 ALA A CA 1
ATOM 1555 C C . ALA A 1 199 ? 10.727 -15.469 -21.062 1 92.5 199 ALA A C 1
ATOM 1557 O O . ALA A 1 199 ? 9.727 -16.188 -21.156 1 92.5 199 ALA A O 1
ATOM 1558 N N . GLN A 1 200 ? 10.742 -14.227 -21.406 1 92.81 200 GLN A N 1
ATOM 1559 C CA . GLN A 1 200 ? 9.562 -13.617 -22 1 92.81 200 GLN A CA 1
ATOM 1560 C C . GLN A 1 200 ? 9.219 -14.266 -23.344 1 92.81 200 GLN A C 1
ATOM 1562 O O . GLN A 1 200 ? 8.047 -14.477 -23.656 1 92.81 200 GLN A O 1
ATOM 1567 N N . HIS A 1 201 ? 10.18 -14.539 -24.109 1 94.06 201 HIS A N 1
ATOM 1568 C CA . HIS A 1 201 ? 9.992 -15.227 -25.375 1 94.06 201 HIS A CA 1
ATOM 1569 C C . HIS A 1 201 ? 9.367 -16.609 -25.172 1 94.06 201 HIS A C 1
ATOM 1571 O O . HIS A 1 201 ? 8.453 -16.984 -25.906 1 94.06 201 HIS A O 1
ATOM 1577 N N . ILE A 1 202 ? 9.875 -17.266 -24.266 1 95.12 202 ILE A N 1
ATOM 1578 C CA . ILE A 1 202 ? 9.359 -18.594 -24 1 95.12 202 ILE A CA 1
ATOM 1579 C C . ILE A 1 202 ? 7.922 -18.5 -23.5 1 95.12 202 ILE A C 1
ATOM 1581 O O . ILE A 1 202 ? 7.082 -19.344 -23.828 1 95.12 202 ILE A O 1
ATOM 1585 N N . ALA A 1 203 ? 7.66 -17.5 -22.672 1 94.56 203 ALA A N 1
ATOM 1586 C CA . ALA A 1 203 ? 6.289 -17.297 -22.219 1 94.56 203 ALA A CA 1
ATOM 1587 C C . ALA A 1 203 ? 5.34 -17.109 -23.391 1 94.56 203 ALA A C 1
ATOM 1589 O O . ALA A 1 203 ? 4.219 -17.625 -23.375 1 94.56 203 ALA A O 1
ATOM 1590 N N . LYS A 1 204 ? 5.758 -16.469 -24.359 1 95 204 LYS A N 1
ATOM 1591 C CA . LYS A 1 204 ? 4.965 -16.266 -25.562 1 95 204 LYS A CA 1
ATOM 1592 C C . LYS A 1 204 ? 4.711 -17.594 -26.266 1 95 204 LYS A C 1
ATOM 1594 O O . LYS A 1 204 ? 3.602 -17.859 -26.75 1 95 204 LYS A O 1
ATOM 1599 N N . VAL A 1 205 ? 5.719 -18.328 -26.359 1 96.94 205 VAL A N 1
ATOM 1600 C CA . VAL A 1 205 ? 5.602 -19.641 -26.984 1 96.94 205 VAL A CA 1
ATOM 1601 C C . VAL A 1 205 ? 4.602 -20.5 -26.219 1 96.94 205 VAL A C 1
ATOM 1603 O O . VAL A 1 205 ? 3.762 -21.172 -26.828 1 96.94 205 VAL A O 1
ATOM 1606 N N . ILE A 1 206 ? 4.742 -20.438 -24.938 1 96 206 ILE A N 1
ATOM 1607 C CA . ILE A 1 206 ? 3.826 -21.172 -24.062 1 96 206 ILE A CA 1
ATOM 1608 C C . ILE A 1 206 ? 2.387 -20.766 -24.375 1 96 206 ILE A C 1
ATOM 1610 O O . ILE A 1 206 ? 1.511 -21.625 -24.531 1 96 206 ILE A O 1
ATOM 1614 N N . GLU A 1 207 ? 2.166 -19.562 -24.531 1 94.62 207 GLU A N 1
ATOM 1615 C CA . GLU A 1 207 ? 0.83 -19.062 -24.828 1 94.62 207 GLU A CA 1
ATOM 1616 C C . GLU A 1 207 ? 0.331 -19.562 -26.172 1 94.62 207 GLU A C 1
ATOM 1618 O O . GLU A 1 207 ? -0.839 -19.922 -26.312 1 94.62 207 GLU A O 1
ATOM 1623 N N . VAL A 1 208 ? 1.136 -19.547 -27.109 1 96 208 VAL A N 1
ATOM 1624 C CA . VAL A 1 208 ? 0.782 -20 -28.438 1 96 208 VAL A CA 1
ATOM 1625 C C . VAL A 1 208 ? 0.407 -21.484 -28.391 1 96 208 VAL A C 1
ATOM 1627 O O . VAL A 1 208 ? -0.62 -21.891 -28.953 1 96 208 VAL A O 1
ATOM 1630 N N . ILE A 1 209 ? 1.232 -22.25 -27.719 1 96 209 ILE A N 1
ATOM 1631 C CA . ILE A 1 209 ? 0.97 -23.688 -27.625 1 96 209 ILE A CA 1
ATOM 1632 C C . ILE A 1 209 ? -0.364 -23.922 -26.922 1 96 209 ILE A C 1
ATOM 1634 O O . ILE A 1 209 ? -1.153 -24.766 -27.344 1 96 209 ILE A O 1
ATOM 1638 N N . GLN A 1 210 ? -0.608 -23.188 -25.953 1 93.81 210 GLN A N 1
ATOM 1639 C CA . GLN A 1 210 ? -1.84 -23.344 -25.188 1 93.81 210 GLN A CA 1
ATOM 1640 C C . GLN A 1 210 ? -3.059 -22.969 -26.016 1 93.81 210 GLN A C 1
ATOM 1642 O O . GLN A 1 210 ? -4.117 -23.594 -25.906 1 93.81 210 GLN A O 1
ATOM 1647 N N . SER A 1 211 ? -2.889 -22 -26.828 1 93.62 211 SER A N 1
ATOM 1648 C CA . SER A 1 211 ? -4.008 -21.5 -27.625 1 93.62 211 SER A CA 1
ATOM 1649 C C . SER A 1 211 ? -4.281 -22.406 -28.828 1 93.62 211 SER A C 1
ATOM 1651 O O . SER A 1 211 ? -5.398 -22.453 -29.344 1 93.62 211 SER A O 1
ATOM 1653 N N . GLU A 1 212 ? -3.27 -23.109 -29.234 1 95.75 212 GLU A N 1
ATOM 1654 C CA . GLU A 1 212 ? -3.383 -23.953 -30.422 1 95.75 212 GLU A CA 1
ATOM 1655 C C . GLU A 1 212 ? -2.961 -25.391 -30.109 1 95.75 212 GLU A C 1
ATOM 1657 O O . GLU A 1 212 ? -2.291 -26.031 -30.922 1 95.75 212 GLU A O 1
ATOM 1662 N N . TYR A 1 213 ? -3.326 -25.781 -28.938 1 95.19 213 TYR A N 1
ATOM 1663 C CA . TYR A 1 213 ? -2.83 -27.078 -28.469 1 95.19 213 TYR A CA 1
ATOM 1664 C C . TYR A 1 213 ? -3.344 -28.203 -29.359 1 95.19 213 TYR A C 1
ATOM 1666 O O . TYR A 1 213 ? -2.766 -29.297 -29.375 1 95.19 213 TYR A O 1
ATOM 1674 N N . ASP A 1 214 ? -4.441 -27.984 -30.062 1 95.81 214 ASP A N 1
ATOM 1675 C CA . ASP A 1 214 ? -5.102 -29.047 -30.828 1 95.81 214 ASP A CA 1
ATOM 1676 C C . ASP A 1 214 ? -4.523 -29.141 -32.25 1 95.81 214 ASP A C 1
ATOM 1678 O O . ASP A 1 214 ? -4.91 -30.016 -33 1 95.81 214 ASP A O 1
ATOM 1682 N N . LYS A 1 215 ? -3.6 -28.328 -32.562 1 95.94 215 LYS A N 1
ATOM 1683 C CA . LYS A 1 215 ? -2.959 -28.328 -33.875 1 95.94 215 LYS A CA 1
ATOM 1684 C C . LYS A 1 215 ? -1.553 -28.922 -33.812 1 95.94 215 LYS A C 1
ATOM 1686 O O . LYS A 1 215 ? -0.952 -28.969 -32.719 1 95.94 215 LYS A O 1
ATOM 1691 N N . PRO A 1 216 ? -1.059 -29.422 -35 1 94.69 216 PRO A N 1
ATOM 1692 C CA . PRO A 1 216 ? 0.324 -29.906 -35 1 94.69 216 PRO A CA 1
ATOM 1693 C C . PRO A 1 216 ? 1.329 -28.812 -34.625 1 94.69 216 PRO A C 1
ATOM 1695 O O . PRO A 1 216 ? 1.184 -27.656 -35.031 1 94.69 216 PRO A O 1
ATOM 1698 N N . LEU A 1 217 ? 2.303 -29.188 -33.812 1 94.12 217 LEU A N 1
ATOM 1699 C CA . LEU A 1 217 ? 3.32 -28.25 -33.344 1 94.12 217 LEU A CA 1
ATOM 1700 C C . LEU A 1 217 ? 4.449 -28.109 -34.375 1 94.12 217 LEU A C 1
ATOM 1702 O O . LEU A 1 217 ? 5.023 -29.125 -34.781 1 94.12 217 LEU A O 1
ATOM 1706 N N . ARG A 1 218 ? 4.766 -26.953 -34.844 1 93.88 218 ARG A N 1
ATOM 1707 C CA . ARG A 1 218 ? 5.906 -26.656 -35.688 1 93.88 218 ARG A CA 1
ATOM 1708 C C . ARG A 1 218 ? 6.988 -25.906 -34.938 1 93.88 218 ARG A C 1
ATOM 1710 O O . ARG A 1 218 ? 7.043 -24.672 -34.969 1 93.88 218 ARG A O 1
ATOM 1717 N N . VAL A 1 219 ? 7.891 -26.609 -34.406 1 95.56 219 VAL A N 1
ATOM 1718 C CA . VAL A 1 219 ? 8.898 -26.062 -33.5 1 95.56 219 VAL A CA 1
ATOM 1719 C C . VAL A 1 219 ? 9.719 -25 -34.219 1 95.56 219 VAL A C 1
ATOM 1721 O O . VAL A 1 219 ? 10.062 -23.969 -33.625 1 95.56 219 VAL A O 1
ATOM 1724 N N . GLU A 1 220 ? 10.008 -25.266 -35.438 1 95.94 220 GLU A N 1
ATOM 1725 C CA . GLU A 1 220 ? 10.797 -24.312 -36.219 1 95.94 220 GLU A CA 1
ATOM 1726 C C . GLU A 1 220 ? 10.062 -22.984 -36.344 1 95.94 220 GLU A C 1
ATOM 1728 O O . GLU A 1 220 ? 10.68 -21.922 -36.25 1 95.94 220 GLU A O 1
ATOM 1733 N N . GLN A 1 221 ? 8.812 -23.094 -36.594 1 96.25 221 GLN A N 1
ATOM 1734 C CA . GLN A 1 221 ? 8.008 -21.875 -36.719 1 96.25 221 GLN A CA 1
ATOM 1735 C C . GLN A 1 221 ? 7.953 -21.125 -35.406 1 96.25 221 GLN A C 1
ATOM 1737 O O . GLN A 1 221 ? 8.008 -19.891 -35.375 1 96.25 221 GLN A O 1
ATOM 1742 N N . LEU A 1 222 ? 7.789 -21.891 -34.312 1 97 222 LEU A N 1
ATOM 1743 C CA . LEU A 1 222 ? 7.77 -21.266 -33 1 97 222 LEU A CA 1
ATOM 1744 C C . LEU A 1 222 ? 9.094 -20.578 -32.688 1 97 222 LEU A C 1
ATOM 1746 O O . LEU A 1 222 ? 9.117 -19.484 -32.156 1 97 222 LEU A O 1
ATOM 1750 N N . ALA A 1 223 ? 10.188 -21.234 -33 1 97.38 223 ALA A N 1
ATOM 1751 C CA . ALA A 1 223 ? 11.516 -20.672 -32.781 1 97.38 223 ALA A CA 1
ATOM 1752 C C . ALA A 1 223 ? 11.703 -19.375 -33.594 1 97.38 223 ALA A C 1
ATOM 1754 O O . ALA A 1 223 ? 12.211 -18.391 -33.062 1 97.38 223 ALA A O 1
ATOM 1755 N N . ASP A 1 224 ? 11.258 -19.391 -34.812 1 96.31 224 ASP A N 1
ATOM 1756 C CA . ASP A 1 224 ? 11.367 -18.219 -35.688 1 96.31 224 ASP A CA 1
ATOM 1757 C C . ASP A 1 224 ? 10.578 -17.047 -35.125 1 96.31 224 ASP A C 1
ATOM 1759 O O . ASP A 1 224 ? 11.031 -15.898 -35.219 1 96.31 224 ASP A O 1
ATOM 1763 N N . MET A 1 225 ? 9.469 -17.359 -34.594 1 94.94 225 MET A N 1
ATOM 1764 C CA . MET A 1 225 ? 8.57 -16.344 -34.031 1 94.94 225 MET A CA 1
ATOM 1765 C C . MET A 1 225 ? 9.273 -15.531 -32.969 1 94.94 225 MET A C 1
ATOM 1767 O O . MET A 1 225 ? 8.977 -14.352 -32.781 1 94.94 225 MET A O 1
ATOM 1771 N N . ILE A 1 226 ? 10.203 -16.172 -32.281 1 94.56 226 ILE A N 1
ATOM 1772 C CA . ILE A 1 226 ? 10.852 -15.5 -31.141 1 94.56 226 ILE A CA 1
ATOM 1773 C C . ILE A 1 226 ? 12.328 -15.281 -31.453 1 94.56 226 ILE A C 1
ATOM 1775 O O . ILE A 1 226 ? 13.133 -15.031 -30.547 1 94.56 226 ILE A O 1
ATOM 1779 N N . ASN A 1 227 ? 12.703 -15.492 -32.688 1 93.69 227 ASN A N 1
ATOM 1780 C CA . ASN A 1 227 ? 14.047 -15.242 -33.188 1 93.69 227 ASN A CA 1
ATOM 1781 C C . ASN A 1 227 ? 15.086 -16.094 -32.469 1 93.69 227 ASN A C 1
ATOM 1783 O O . ASN A 1 227 ? 16.109 -15.578 -32.031 1 93.69 227 ASN A O 1
ATOM 1787 N N . MET A 1 228 ? 14.75 -17.344 -32.281 1 94.38 228 MET A N 1
ATOM 1788 C CA . MET A 1 228 ? 15.68 -18.328 -31.719 1 94.38 228 MET A CA 1
ATOM 1789 C C . MET A 1 228 ? 15.859 -19.5 -32.688 1 94.38 228 MET A C 1
ATOM 1791 O O . MET A 1 228 ? 15.094 -19.656 -33.625 1 94.38 228 MET A O 1
ATOM 1795 N N . SER A 1 229 ? 16.984 -20.219 -32.375 1 96.19 229 SER A N 1
ATOM 1796 C CA . SER A 1 229 ? 17.109 -21.531 -33.031 1 96.19 229 SER A CA 1
ATOM 1797 C C . SER A 1 229 ? 16.219 -22.562 -32.344 1 96.19 229 SER A C 1
ATOM 1799 O O . SER A 1 229 ? 15.812 -22.375 -31.188 1 96.19 229 SER A O 1
ATOM 1801 N N . SER A 1 230 ? 15.898 -23.625 -33.062 1 97 230 SER A N 1
ATOM 1802 C CA . SER A 1 230 ? 15.133 -24.719 -32.469 1 97 230 SER A CA 1
ATOM 1803 C C . SER A 1 230 ? 15.836 -25.266 -31.234 1 97 230 SER A C 1
ATOM 1805 O O . SER A 1 230 ? 15.188 -25.609 -30.25 1 97 230 SER A O 1
ATOM 1807 N N . SER A 1 231 ? 17.141 -25.344 -31.312 1 96.5 231 SER A N 1
ATOM 1808 C CA . SER A 1 231 ? 17.906 -25.844 -30.188 1 96.5 231 SER A CA 1
ATOM 1809 C C . SER A 1 231 ? 17.812 -24.922 -28.984 1 96.5 231 SER A C 1
ATOM 1811 O O . SER A 1 231 ? 17.656 -25.375 -27.844 1 96.5 231 SER A O 1
ATOM 1813 N N . SER A 1 232 ? 17.938 -23.703 -29.25 1 95.12 232 SER A N 1
ATOM 1814 C CA . SER A 1 232 ? 17.828 -22.703 -28.203 1 95.12 232 SER A CA 1
ATOM 1815 C C . SER A 1 232 ? 16.438 -22.703 -27.578 1 95.12 232 SER A C 1
ATOM 1817 O O . SER A 1 232 ? 16.297 -22.656 -26.359 1 95.12 232 SER A O 1
ATOM 1819 N N . LEU A 1 233 ? 15.414 -22.719 -28.422 1 96.69 233 LEU A N 1
ATOM 1820 C CA . LEU A 1 233 ? 14.047 -22.797 -27.922 1 96.69 233 LEU A CA 1
ATOM 1821 C C . LEU A 1 233 ? 13.883 -24.016 -27 1 96.69 233 LEU A C 1
ATOM 1823 O O . LEU A 1 233 ? 13.367 -23.891 -25.891 1 96.69 233 LEU A O 1
ATOM 1827 N N . HIS A 1 234 ? 14.328 -25.141 -27.484 1 96.06 234 HIS A N 1
ATOM 1828 C CA . HIS A 1 234 ? 14.211 -26.359 -26.703 1 96.06 234 HIS A CA 1
ATOM 1829 C C . HIS A 1 234 ? 14.906 -26.219 -25.359 1 96.06 234 HIS A C 1
ATOM 1831 O O . HIS A 1 234 ? 14.367 -26.625 -24.328 1 96.06 234 HIS A O 1
ATOM 1837 N N . TYR A 1 235 ? 16.047 -25.688 -25.422 1 95.81 235 TYR A N 1
ATOM 1838 C CA . TYR A 1 235 ? 16.844 -25.547 -24.219 1 95.81 235 TYR A CA 1
ATOM 1839 C C . TYR A 1 235 ? 16.141 -24.656 -23.188 1 95.81 235 TYR A C 1
ATOM 1841 O O . TYR A 1 235 ? 15.93 -25.062 -22.047 1 95.81 235 TYR A O 1
ATOM 1849 N N . HIS A 1 236 ? 15.742 -23.5 -23.547 1 95.56 236 HIS A N 1
ATOM 1850 C CA . HIS A 1 236 ? 15.117 -22.547 -22.641 1 95.56 236 HIS A CA 1
ATOM 1851 C C . HIS A 1 236 ? 13.734 -23.016 -22.219 1 95.56 236 HIS A C 1
ATOM 1853 O O . HIS A 1 236 ? 13.336 -22.812 -21.062 1 95.56 236 HIS A O 1
ATOM 1859 N N . PHE A 1 237 ? 13.023 -23.578 -23.188 1 96.81 237 PHE A N 1
ATOM 1860 C CA . PHE A 1 237 ? 11.703 -24.094 -22.875 1 96.81 237 PHE A CA 1
ATOM 1861 C C . PHE A 1 237 ? 11.781 -25.172 -21.781 1 96.81 237 PHE A C 1
ATOM 1863 O O . PHE A 1 237 ? 11.031 -25.125 -20.812 1 96.81 237 PHE A O 1
ATOM 1870 N N . LYS A 1 238 ? 12.703 -26.047 -21.922 1 96.19 238 LYS A N 1
ATOM 1871 C CA . LYS A 1 238 ? 12.891 -27.125 -20.953 1 96.19 238 LYS A CA 1
ATOM 1872 C C . LYS A 1 238 ? 13.336 -26.547 -19.594 1 96.19 238 LYS A C 1
ATOM 1874 O O . LYS A 1 238 ? 12.898 -27.031 -18.547 1 96.19 238 LYS A O 1
ATOM 1879 N N . ALA A 1 239 ? 14.18 -25.625 -19.641 1 94.81 239 ALA A N 1
ATOM 1880 C CA . ALA A 1 239 ? 14.664 -24.984 -18.406 1 94.81 239 ALA A CA 1
ATOM 1881 C C . ALA A 1 239 ? 13.516 -24.375 -17.609 1 94.81 239 ALA A C 1
ATOM 1883 O O . ALA A 1 239 ? 13.516 -24.438 -16.375 1 94.81 239 ALA A O 1
ATOM 1884 N N . ILE A 1 240 ? 12.547 -23.859 -18.266 1 95 240 ILE A N 1
ATOM 1885 C CA . ILE A 1 240 ? 11.445 -23.125 -17.641 1 95 240 ILE A CA 1
ATOM 1886 C C . ILE A 1 240 ? 10.336 -24.094 -17.25 1 95 240 ILE A C 1
ATOM 1888 O O . ILE A 1 240 ? 9.75 -23.984 -16.172 1 95 240 ILE A O 1
ATOM 1892 N N . THR A 1 241 ? 10.07 -25.141 -18.094 1 95.5 241 THR A N 1
ATOM 1893 C CA . THR A 1 241 ? 8.852 -25.938 -17.938 1 95.5 241 THR A CA 1
ATOM 1894 C C . THR A 1 241 ? 9.188 -27.359 -17.516 1 95.5 241 THR A C 1
ATOM 1896 O O . THR A 1 241 ? 8.289 -28.141 -17.172 1 95.5 241 THR A O 1
ATOM 1899 N N . THR A 1 242 ? 10.414 -27.766 -17.609 1 94.81 242 THR A N 1
ATOM 1900 C CA . THR A 1 242 ? 10.938 -29.109 -17.344 1 94.81 242 THR A CA 1
ATOM 1901 C C . THR A 1 242 ? 10.586 -30.062 -18.484 1 94.81 242 THR A C 1
ATOM 1903 O O . THR A 1 242 ? 10.867 -31.25 -18.422 1 94.81 242 THR A O 1
ATOM 1906 N N . MET A 1 243 ? 10 -29.516 -19.578 1 94.69 243 MET A N 1
ATOM 1907 C CA . MET A 1 243 ? 9.523 -30.344 -20.672 1 94.69 243 MET A CA 1
ATOM 1908 C C . MET A 1 243 ? 9.906 -29.734 -22.016 1 94.69 243 MET A C 1
ATOM 1910 O O . MET A 1 243 ? 10.164 -28.531 -22.109 1 94.69 243 MET A O 1
ATOM 1914 N N . SER A 1 244 ? 9.93 -30.609 -23.047 1 95.69 244 SER A N 1
ATOM 1915 C CA . SER A 1 244 ? 10.023 -30.094 -24.406 1 95.69 244 SER A CA 1
ATOM 1916 C C . SER A 1 244 ? 8.688 -29.5 -24.859 1 95.69 244 SER A C 1
ATOM 1918 O O . SER A 1 244 ? 7.645 -29.781 -24.266 1 95.69 244 SER A O 1
ATOM 1920 N N . PRO A 1 245 ? 8.711 -28.703 -25.906 1 96.75 245 PRO A N 1
ATOM 1921 C CA . PRO A 1 245 ? 7.457 -28.141 -26.422 1 96.75 245 PRO A CA 1
ATOM 1922 C C . PRO A 1 245 ? 6.434 -29.219 -26.766 1 96.75 245 PRO A C 1
ATOM 1924 O O . PRO A 1 245 ? 5.242 -29.062 -26.469 1 96.75 245 PRO A O 1
ATOM 1927 N N . ILE A 1 246 ? 6.871 -30.297 -27.281 1 95.19 246 ILE A N 1
ATOM 1928 C CA . ILE A 1 246 ? 5.98 -31.375 -27.703 1 95.19 246 ILE A CA 1
ATOM 1929 C C . ILE A 1 246 ? 5.375 -32.031 -26.469 1 95.19 246 ILE A C 1
ATOM 1931 O O . ILE A 1 246 ? 4.172 -32.312 -26.438 1 95.19 246 ILE A O 1
ATOM 1935 N N . GLN A 1 247 ? 6.23 -32.375 -25.578 1 94.19 247 GLN A N 1
ATOM 1936 C CA . GLN A 1 247 ? 5.746 -32.969 -24.328 1 94.19 247 GLN A CA 1
ATOM 1937 C C . GLN A 1 247 ? 4.75 -32.031 -23.641 1 94.19 247 GLN A C 1
ATOM 1939 O O . GLN A 1 247 ? 3.752 -32.5 -23.078 1 94.19 247 GLN A O 1
ATOM 1944 N N . PHE A 1 248 ? 5.094 -30.75 -23.672 1 95.56 248 PHE A N 1
ATOM 1945 C CA . PHE A 1 248 ? 4.227 -29.734 -23.078 1 95.56 248 PHE A CA 1
ATOM 1946 C C . PHE A 1 248 ? 2.854 -29.75 -23.75 1 95.56 248 PHE A C 1
ATOM 1948 O O . PHE A 1 248 ? 1.828 -29.781 -23.062 1 95.56 248 PHE A O 1
ATOM 1955 N N . GLN A 1 249 ? 2.783 -29.688 -25.016 1 95.75 249 GLN A N 1
ATOM 1956 C CA . GLN A 1 249 ? 1.522 -29.734 -25.75 1 95.75 249 GLN A CA 1
ATOM 1957 C C . GLN A 1 249 ? 0.726 -30.984 -25.391 1 95.75 249 GLN A C 1
ATOM 1959 O O . GLN A 1 249 ? -0.487 -30.922 -25.188 1 95.75 249 GLN A O 1
ATOM 1964 N N . LYS A 1 250 ? 1.392 -32.094 -25.344 1 94.12 250 LYS A N 1
ATOM 1965 C CA . LYS A 1 250 ? 0.733 -33.375 -25 1 94.12 250 LYS A CA 1
ATOM 1966 C C . LYS A 1 250 ? 0.055 -33.281 -23.641 1 94.12 250 LYS A C 1
ATOM 1968 O O . LYS A 1 250 ? -1.077 -33.719 -23.469 1 94.12 250 LYS A O 1
ATOM 1973 N N . GLN A 1 251 ? 0.79 -32.719 -22.797 1 93.31 251 GLN A N 1
ATOM 1974 C CA . GLN A 1 251 ? 0.235 -32.562 -21.453 1 93.31 251 GLN A CA 1
ATOM 1975 C C . GLN A 1 251 ? -1.032 -31.719 -21.484 1 93.31 251 GLN A C 1
ATOM 1977 O O . GLN A 1 251 ? -2.025 -32.062 -20.828 1 93.31 251 GLN A O 1
ATOM 1982 N N . ILE A 1 252 ? -0.981 -30.625 -22.172 1 93.5 252 ILE A N 1
ATOM 1983 C CA . ILE A 1 252 ? -2.137 -29.734 -22.281 1 93.5 252 ILE A CA 1
ATOM 1984 C C . ILE A 1 252 ? -3.303 -30.484 -22.922 1 93.5 252 ILE A C 1
ATOM 1986 O O . ILE A 1 252 ? -4.441 -30.391 -22.453 1 93.5 252 ILE A O 1
ATOM 1990 N N . ARG A 1 253 ? -3.049 -31.234 -23.938 1 94.62 253 ARG A N 1
ATOM 1991 C CA . ARG A 1 253 ? -4.07 -32 -24.641 1 94.62 253 ARG A CA 1
ATOM 1992 C C . ARG A 1 253 ? -4.754 -33 -23.688 1 94.62 253 ARG A C 1
ATOM 1994 O O . ARG A 1 253 ? -5.984 -33.062 -23.656 1 94.62 253 ARG A O 1
ATOM 2001 N N . LEU A 1 254 ? -3.938 -33.688 -22.969 1 93.25 254 LEU A N 1
ATOM 2002 C CA . LEU A 1 254 ? -4.473 -34.688 -22.047 1 93.25 254 LEU A CA 1
ATOM 2003 C C . LEU A 1 254 ? -5.305 -34.062 -20.953 1 93.25 254 LEU A C 1
ATOM 2005 O O . LEU A 1 254 ? -6.348 -34.562 -20.562 1 93.25 254 LEU A O 1
ATOM 2009 N N . GLN A 1 255 ? -4.844 -32.969 -20.453 1 90.75 255 GLN A N 1
ATOM 2010 C CA . GLN A 1 255 ? -5.586 -32.25 -19.422 1 90.75 255 GLN A CA 1
ATOM 2011 C C . GLN A 1 255 ? -6.926 -31.75 -19.953 1 90.75 255 GLN A C 1
ATOM 2013 O O . GLN A 1 255 ? -7.953 -31.859 -19.281 1 90.75 255 GLN A O 1
ATOM 2018 N N . GLU A 1 256 ? -6.898 -31.203 -21.094 1 91.12 256 GLU A N 1
ATOM 2019 C CA . GLU A 1 256 ? -8.125 -30.719 -21.734 1 91.12 256 GLU A CA 1
ATOM 2020 C C . GLU A 1 256 ? -9.086 -31.875 -22.031 1 91.12 256 GLU A C 1
ATOM 2022 O O . GLU A 1 256 ? -10.297 -31.734 -21.859 1 91.12 256 GLU A O 1
ATOM 2027 N N . ALA A 1 257 ? -8.562 -32.906 -22.438 1 92.81 257 ALA A N 1
ATOM 2028 C CA . ALA A 1 257 ? -9.391 -34.094 -22.688 1 92.81 257 ALA A CA 1
ATOM 2029 C C . ALA A 1 257 ? -10.086 -34.531 -21.406 1 92.81 257 ALA A C 1
ATOM 2031 O O . ALA A 1 257 ? -11.289 -34.844 -21.422 1 92.81 257 ALA A O 1
ATOM 2032 N N . ARG A 1 258 ? -9.336 -34.625 -20.406 1 90.19 258 ARG A N 1
ATOM 2033 C CA . ARG A 1 258 ? -9.914 -35.031 -19.141 1 90.19 258 ARG A CA 1
ATOM 2034 C C . ARG A 1 258 ? -11.023 -34.094 -18.703 1 90.19 258 ARG A C 1
ATOM 2036 O O . ARG A 1 258 ? -12.062 -34.531 -18.203 1 90.19 258 ARG A O 1
ATOM 2043 N N . ARG A 1 259 ? -10.75 -32.844 -18.828 1 86.5 259 ARG A N 1
ATOM 2044 C CA . ARG A 1 259 ? -11.773 -31.844 -18.5 1 86.5 259 ARG A CA 1
ATOM 2045 C C . ARG A 1 259 ? -13.055 -32.094 -19.297 1 86.5 259 ARG A C 1
ATOM 2047 O O . ARG A 1 259 ? -14.148 -32.062 -18.734 1 86.5 259 ARG A O 1
ATOM 2054 N N . MET A 1 260 ? -12.906 -32.344 -20.531 1 90.19 260 MET A N 1
ATOM 2055 C CA . MET A 1 260 ? -14.047 -32.625 -21.406 1 90.19 260 MET A CA 1
ATOM 2056 C C . MET A 1 260 ? -14.789 -33.875 -20.969 1 90.19 260 MET A C 1
ATOM 2058 O O . MET A 1 260 ? -16.031 -33.906 -20.969 1 90.19 260 MET A O 1
ATOM 2062 N N . LEU A 1 261 ? -14.07 -34.812 -20.609 1 89.88 261 LEU A N 1
ATOM 2063 C CA . LEU A 1 261 ? -14.648 -36.094 -20.203 1 89.88 261 LEU A CA 1
ATOM 2064 C C . LEU A 1 261 ? -15.414 -35.969 -18.891 1 89.88 261 LEU A C 1
ATOM 2066 O O . LEU A 1 261 ? -16.5 -36.531 -18.734 1 89.88 261 LEU A O 1
ATOM 2070 N N . ILE A 1 262 ? -14.797 -35.25 -17.984 1 84.94 262 ILE A N 1
ATOM 2071 C CA . ILE A 1 262 ? -15.445 -35 -16.703 1 84.94 262 ILE A CA 1
ATOM 2072 C C . ILE A 1 262 ? -16.75 -34.25 -16.922 1 84.94 262 ILE A C 1
ATOM 2074 O O . ILE A 1 262 ? -17.75 -34.531 -16.266 1 84.94 262 ILE A O 1
ATOM 2078 N N . ALA A 1 263 ? -16.766 -33.312 -17.781 1 84 263 ALA A N 1
ATOM 2079 C CA . ALA A 1 263 ? -17.953 -32.5 -18.078 1 84 263 ALA A CA 1
ATOM 2080 C C . ALA A 1 263 ? -19.047 -33.344 -18.734 1 84 263 ALA A C 1
ATOM 2082 O O . ALA A 1 263 ? -20.219 -32.969 -18.719 1 84 263 ALA A O 1
ATOM 2083 N N . GLY A 1 264 ? -18.766 -34.469 -19.281 1 82.62 264 GLY A N 1
ATOM 2084 C CA . GLY A 1 264 ? -19.734 -35.406 -19.844 1 82.62 264 GLY A CA 1
ATOM 2085 C C . GLY A 1 264 ? -20.25 -34.969 -21.203 1 82.62 264 GLY A C 1
ATOM 2086 O O . GLY A 1 264 ? -21.328 -35.406 -21.625 1 82.62 264 GLY A O 1
ATOM 2087 N N . THR A 1 265 ? -19.516 -34.219 -21.891 1 81.56 265 THR A N 1
ATOM 2088 C CA . THR A 1 265 ? -20 -33.656 -23.156 1 81.56 265 THR A CA 1
ATOM 2089 C C . THR A 1 265 ? -19.578 -34.531 -24.328 1 81.56 265 THR A C 1
ATOM 2091 O O . THR A 1 265 ? -20.031 -34.312 -25.469 1 81.56 265 THR A O 1
ATOM 2094 N N . THR A 1 266 ? -18.688 -35.469 -24.109 1 88.88 266 THR A N 1
ATOM 2095 C CA . THR A 1 266 ? -18.156 -36.25 -25.219 1 88.88 266 THR A CA 1
ATOM 2096 C C . THR A 1 266 ? -17.609 -37.594 -24.719 1 88.88 266 THR A C 1
ATOM 2098 O O . THR A 1 266 ? -17.5 -37.812 -23.516 1 88.88 266 THR A O 1
ATOM 2101 N N . ASP A 1 267 ? -17.422 -38.5 -25.641 1 89.38 267 ASP A N 1
ATOM 2102 C CA . ASP A 1 267 ? -16.781 -39.781 -25.266 1 89.38 267 ASP A CA 1
ATOM 2103 C C . ASP A 1 267 ? -15.273 -39.719 -25.516 1 89.38 267 ASP A C 1
ATOM 2105 O O . ASP A 1 267 ? -14.758 -38.719 -26.016 1 89.38 267 ASP A O 1
ATOM 2109 N N . ALA A 1 268 ? -14.578 -40.719 -25.109 1 91.5 268 ALA A N 1
ATOM 2110 C CA . ALA A 1 268 ? -13.117 -40.719 -25.094 1 91.5 268 ALA A CA 1
ATOM 2111 C C . ALA A 1 268 ? -12.555 -40.562 -26.5 1 91.5 268 ALA A C 1
ATOM 2113 O O . ALA A 1 268 ? -11.594 -39.812 -26.703 1 91.5 268 ALA A O 1
ATOM 2114 N N . ALA A 1 269 ? -13.086 -41.281 -27.453 1 91.94 269 ALA A N 1
ATOM 2115 C CA . ALA A 1 269 ? -12.586 -41.219 -28.828 1 91.94 269 ALA A CA 1
ATOM 2116 C C . ALA A 1 269 ? -12.742 -39.812 -29.391 1 91.94 269 ALA A C 1
ATOM 2118 O O . ALA A 1 269 ? -11.812 -39.281 -30 1 91.94 269 ALA A O 1
ATOM 2119 N N . ASN A 1 270 ? -13.859 -39.25 -29.203 1 94.19 270 ASN A N 1
ATOM 2120 C CA . ASN A 1 270 ? -14.117 -37.906 -29.703 1 94.19 270 ASN A CA 1
ATOM 2121 C C . ASN A 1 270 ? -13.25 -36.875 -28.984 1 94.19 270 ASN A C 1
ATOM 2123 O O . ASN A 1 270 ? -12.789 -35.906 -29.594 1 94.19 270 ASN A O 1
ATOM 2127 N N . ALA A 1 271 ? -13.141 -36.969 -27.641 1 95 271 ALA A N 1
ATOM 2128 C CA . ALA A 1 271 ? -12.258 -36.094 -26.891 1 95 271 ALA A CA 1
ATOM 2129 C C . ALA A 1 271 ? -10.844 -36.125 -27.453 1 95 271 ALA A C 1
ATOM 2131 O O . ALA A 1 271 ? -10.188 -35.062 -27.562 1 95 271 ALA A O 1
ATOM 2132 N N . ALA A 1 272 ? -10.359 -37.281 -27.797 1 95 272 ALA A N 1
ATOM 2133 C CA . ALA A 1 272 ? -9.023 -37.469 -28.359 1 95 272 ALA A CA 1
ATOM 2134 C C . ALA A 1 272 ? -8.859 -36.625 -29.625 1 95 272 ALA A C 1
ATOM 2136 O O . ALA A 1 272 ? -7.875 -35.906 -29.781 1 95 272 ALA A O 1
ATOM 2137 N N . PHE A 1 273 ? -9.844 -36.812 -30.484 1 94.88 273 PHE A N 1
ATOM 2138 C CA . PHE A 1 273 ? -9.797 -36.094 -31.75 1 94.88 273 PHE A CA 1
ATOM 2139 C C . PHE A 1 273 ? -9.898 -34.594 -31.531 1 94.88 273 PHE A C 1
ATOM 2141 O O . PHE A 1 273 ? -9.211 -33.812 -32.188 1 94.88 273 PHE A O 1
ATOM 2148 N N . GLN A 1 274 ? -10.695 -34.219 -30.641 1 95 274 GLN A N 1
ATOM 2149 C CA . GLN A 1 274 ? -10.938 -32.781 -30.391 1 95 274 GLN A CA 1
ATOM 2150 C C . GLN A 1 274 ? -9.672 -32.125 -29.859 1 95 274 GLN A C 1
ATOM 2152 O O . GLN A 1 274 ? -9.438 -30.938 -30.141 1 95 274 GLN A O 1
ATOM 2157 N N . VAL A 1 275 ? -8.914 -32.875 -29.141 1 95.94 275 VAL A N 1
ATOM 2158 C CA . VAL A 1 275 ? -7.742 -32.25 -28.547 1 95.94 275 VAL A CA 1
ATOM 2159 C C . VAL A 1 275 ? -6.531 -32.406 -29.453 1 95.94 275 VAL A C 1
ATOM 2161 O O . VAL A 1 275 ? -5.441 -31.938 -29.156 1 95.94 275 VAL A O 1
ATOM 2164 N N . GLY A 1 276 ? -6.656 -33.156 -30.531 1 95.44 276 GLY A N 1
ATOM 2165 C CA . GLY A 1 276 ? -5.617 -33.125 -31.562 1 95.44 276 GLY A CA 1
ATOM 2166 C C . GLY A 1 276 ? -4.938 -34.438 -31.781 1 95.44 276 GLY A C 1
ATOM 2167 O O . GLY A 1 276 ? -3.967 -34.531 -32.531 1 95.44 276 GLY A O 1
ATOM 2168 N N . TYR A 1 277 ? -5.391 -35.469 -31.172 1 95.31 277 TYR A N 1
ATOM 2169 C CA . TYR A 1 277 ? -4.836 -36.812 -31.453 1 95.31 277 TYR A CA 1
ATOM 2170 C C . TYR A 1 277 ? -5.41 -37.375 -32.719 1 95.31 277 TYR A C 1
ATOM 2172 O O . TYR A 1 277 ? -6.594 -37.188 -33.031 1 95.31 277 TYR A O 1
ATOM 2180 N N . GLU A 1 278 ? -4.527 -38.094 -33.406 1 92.5 278 GLU A N 1
ATOM 2181 C CA . GLU A 1 278 ? -4.973 -38.75 -34.625 1 92.5 278 GLU A CA 1
ATOM 2182 C C . GLU A 1 278 ? -5.398 -40.188 -34.344 1 92.5 278 GLU A C 1
ATOM 2184 O O . GLU A 1 278 ? -6.129 -40.812 -35.125 1 92.5 278 GLU A O 1
ATOM 2189 N N . SER A 1 279 ? -4.922 -40.688 -33.219 1 92.81 279 SER A N 1
ATOM 2190 C CA . SER A 1 279 ? -5.172 -42.094 -32.875 1 92.81 279 SER A CA 1
ATOM 2191 C C . SER A 1 279 ? -5.77 -42.219 -31.484 1 92.81 279 SER A C 1
ATOM 2193 O O . SER A 1 279 ? -5.098 -41.938 -30.5 1 92.81 279 SER A O 1
ATOM 2195 N N . PRO A 1 280 ? -6.977 -42.75 -31.422 1 92.38 280 PRO A N 1
ATOM 2196 C CA . PRO A 1 280 ? -7.578 -42.969 -30.094 1 92.38 280 PRO A CA 1
ATOM 2197 C C . PRO A 1 280 ? -6.766 -43.938 -29.234 1 92.38 280 PRO A C 1
ATOM 2199 O O . PRO A 1 280 ? -6.727 -43.812 -28.016 1 92.38 280 PRO A O 1
ATOM 2202 N N . SER A 1 281 ? -6.145 -44.844 -29.891 1 93.5 281 SER A N 1
ATOM 2203 C CA . SER A 1 281 ? -5.34 -45.812 -29.156 1 93.5 281 SER A CA 1
ATOM 2204 C C . SER A 1 281 ? -4.129 -45.156 -28.516 1 93.5 281 SER A C 1
ATOM 2206 O O . SER A 1 281 ? -3.791 -45.438 -27.359 1 93.5 281 SER A O 1
ATOM 2208 N N . GLN A 1 282 ? -3.535 -44.344 -29.297 1 94.25 282 GLN A N 1
ATOM 2209 C CA . GLN A 1 282 ? -2.404 -43.594 -28.75 1 94.25 282 GLN A CA 1
ATOM 2210 C C . GLN A 1 282 ? -2.842 -42.688 -27.609 1 94.25 282 GLN A C 1
ATOM 2212 O O . GLN A 1 282 ? -2.174 -42.625 -26.562 1 94.25 282 GLN A O 1
ATOM 2217 N N . PHE A 1 283 ? -3.934 -42.031 -27.812 1 96.06 283 PHE A N 1
ATOM 2218 C CA . PHE A 1 283 ? -4.512 -41.188 -26.781 1 96.06 283 PHE A CA 1
ATOM 2219 C C . PHE A 1 283 ? -4.738 -41.969 -25.5 1 96.06 283 PHE A C 1
ATOM 2221 O O . PHE A 1 283 ? -4.324 -41.531 -24.422 1 96.06 283 PHE A O 1
ATOM 2228 N N . SER A 1 284 ? -5.332 -43.031 -25.609 1 94.56 284 SER A N 1
ATOM 2229 C CA . SER A 1 284 ? -5.684 -43.844 -24.438 1 94.56 284 SER A CA 1
ATOM 2230 C C . SER A 1 284 ? -4.441 -44.281 -23.688 1 94.56 284 SER A C 1
ATOM 2232 O O . SER A 1 284 ? -4.422 -44.281 -22.453 1 94.56 284 SER A O 1
ATOM 2234 N N . ARG A 1 285 ? -3.451 -44.656 -24.406 1 94.94 285 ARG A N 1
ATOM 2235 C CA . ARG A 1 285 ? -2.205 -45.094 -23.781 1 94.94 285 ARG A CA 1
ATOM 2236 C C . ARG A 1 285 ? -1.542 -43.969 -23.016 1 94.94 285 ARG A C 1
ATOM 2238 O O . ARG A 1 285 ? -1.116 -44.125 -21.875 1 94.94 285 ARG A O 1
ATOM 2245 N N . GLU A 1 286 ? -1.453 -42.844 -23.641 1 94.56 286 GLU A N 1
ATOM 2246 C CA . GLU A 1 286 ? -0.81 -41.719 -23.016 1 94.56 286 GLU A CA 1
ATOM 2247 C C . GLU A 1 286 ? -1.631 -41.188 -21.844 1 94.56 286 GLU A C 1
ATOM 2249 O O . GLU A 1 286 ? -1.073 -40.75 -20.828 1 94.56 286 GLU A O 1
ATOM 2254 N N . TYR A 1 287 ? -2.93 -41.156 -22 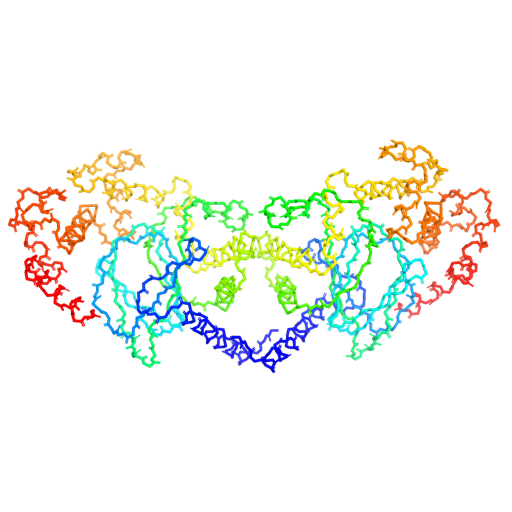1 94.69 287 TYR A N 1
ATOM 2255 C CA . TYR A 1 287 ? -3.826 -40.812 -20.906 1 94.69 287 TYR A CA 1
ATOM 2256 C C . TYR A 1 287 ? -3.604 -41.688 -19.688 1 94.69 287 TYR A C 1
ATOM 2258 O O . TYR A 1 287 ? -3.441 -41.188 -18.578 1 94.69 287 TYR A O 1
ATOM 2266 N N . ALA A 1 288 ? -3.516 -42.938 -19.922 1 94.19 288 ALA A N 1
ATOM 2267 C CA . ALA A 1 288 ? -3.311 -43.906 -18.844 1 94.19 288 ALA A CA 1
ATOM 2268 C C . ALA A 1 288 ? -1.945 -43.719 -18.188 1 94.19 288 ALA A C 1
ATOM 2270 O O . ALA A 1 288 ? -1.798 -43.906 -16.984 1 94.19 288 ALA A O 1
ATOM 2271 N N . ARG A 1 289 ? -1.036 -43.469 -19.031 1 91.56 289 ARG A N 1
ATOM 2272 C CA . ARG A 1 289 ? 0.299 -43.219 -18.5 1 91.56 289 ARG A CA 1
ATOM 2273 C C . ARG A 1 289 ? 0.299 -42 -17.578 1 91.56 289 ARG A C 1
ATOM 2275 O O . ARG A 1 289 ? 0.958 -42.031 -16.531 1 91.56 289 ARG A O 1
ATOM 2282 N N . MET A 1 290 ? -0.392 -41 -17.891 1 87.81 290 MET A N 1
ATOM 2283 C CA . MET A 1 290 ? -0.394 -39.75 -17.125 1 87.81 290 MET A CA 1
ATOM 2284 C C . MET A 1 290 ? -1.257 -39.875 -15.867 1 87.81 290 MET A C 1
ATOM 2286 O O . MET A 1 290 ? -0.876 -39.406 -14.797 1 87.81 290 MET A O 1
ATOM 2290 N N . TYR A 1 291 ? -2.445 -40.531 -15.969 1 88.19 291 TYR A N 1
ATOM 2291 C CA . TYR A 1 291 ? -3.42 -40.5 -14.891 1 88.19 291 TYR A CA 1
ATOM 2292 C C . TYR A 1 291 ? -3.51 -41.844 -14.188 1 88.19 291 TYR A C 1
ATOM 2294 O O . TYR A 1 291 ? -4.207 -41.969 -13.18 1 88.19 291 TYR A O 1
ATOM 2302 N N . GLY A 1 292 ? -2.842 -42.844 -14.758 1 87.56 292 GLY A N 1
ATOM 2303 C CA . GLY A 1 292 ? -2.795 -44.188 -14.141 1 87.56 292 GLY A CA 1
ATOM 2304 C C . GLY A 1 292 ? -3.904 -45.094 -14.617 1 87.56 292 GLY A C 1
ATOM 2305 O O . GLY A 1 292 ? -3.842 -46.312 -14.406 1 87.56 292 GLY A O 1
ATOM 2306 N N . LEU A 1 293 ? -4.973 -44.531 -15.164 1 90.88 293 LEU A N 1
ATOM 2307 C CA . LEU A 1 293 ? -6.113 -45.281 -15.656 1 90.88 293 LEU A CA 1
ATOM 2308 C C . LEU A 1 293 ? -6.516 -44.812 -17.047 1 90.88 293 LEU A C 1
ATOM 2310 O O . LEU A 1 293 ? -6.348 -43.656 -17.391 1 90.88 293 LEU A O 1
ATOM 2314 N N . PRO A 1 294 ? -7.086 -45.812 -17.734 1 92.25 294 PRO A N 1
ATOM 2315 C CA . PRO A 1 294 ? -7.652 -45.375 -19.016 1 92.25 294 PRO A CA 1
ATOM 2316 C C . PRO A 1 294 ? -8.812 -44.406 -18.844 1 92.25 294 PRO A C 1
ATOM 2318 O O . PRO A 1 294 ? -9.414 -44.312 -17.766 1 92.25 294 PRO A O 1
ATOM 2321 N N . PRO A 1 295 ? -9.117 -43.625 -19.922 1 92.06 295 PRO A N 1
ATOM 2322 C CA . PRO A 1 295 ? -10.125 -42.562 -19.828 1 92.06 295 PRO A CA 1
ATOM 2323 C C . PRO A 1 295 ? -11.445 -43.062 -19.234 1 92.06 295 PRO A C 1
ATOM 2325 O O . PRO A 1 295 ? -11.977 -42.469 -18.297 1 92.06 295 PRO A O 1
ATOM 2328 N N . LYS A 1 296 ? -11.953 -44.125 -19.719 1 87.88 296 LYS A N 1
ATOM 2329 C CA . LYS A 1 296 ? -13.25 -44.625 -19.297 1 87.88 296 LYS A CA 1
ATOM 2330 C C . LYS A 1 296 ? -13.242 -44.969 -17.797 1 87.88 296 LYS A C 1
ATOM 2332 O O . LYS A 1 296 ? -14.156 -44.594 -17.062 1 87.88 296 LYS A O 1
ATOM 2337 N N . SER A 1 297 ? -12.266 -45.656 -17.375 1 90.19 297 SER A N 1
ATOM 2338 C CA . SER A 1 297 ? -12.141 -46.062 -15.977 1 90.19 297 SER A CA 1
ATOM 2339 C C . SER A 1 297 ? -11.922 -44.875 -15.062 1 90.19 297 SER A C 1
ATOM 2341 O O . SER A 1 297 ? -12.469 -44.812 -13.961 1 90.19 297 SER A O 1
ATOM 2343 N N . ASP A 1 298 ? -11.078 -44 -15.539 1 88.56 298 ASP A N 1
ATOM 2344 C CA . ASP A 1 298 ? -10.781 -42.781 -14.773 1 88.56 298 ASP A CA 1
ATOM 2345 C C . ASP A 1 298 ? -12.039 -41.969 -14.531 1 88.56 298 ASP A C 1
ATOM 2347 O O . ASP A 1 298 ? -12.305 -41.531 -13.414 1 88.56 298 ASP A O 1
ATOM 2351 N N . ILE A 1 299 ? -12.828 -41.75 -15.508 1 86.25 299 ILE A N 1
ATOM 2352 C CA . ILE A 1 299 ? -14.031 -40.906 -15.43 1 86.25 299 ILE A CA 1
ATOM 2353 C C . ILE A 1 299 ? -15.055 -41.562 -14.516 1 86.25 299 ILE A C 1
ATOM 2355 O O . ILE A 1 299 ? -15.742 -40.906 -13.75 1 86.25 299 ILE A O 1
ATOM 2359 N N . LYS A 1 300 ? -15.195 -42.875 -14.633 1 83.94 300 LYS A N 1
ATOM 2360 C CA . LYS A 1 300 ? -16.094 -43.594 -13.742 1 83.94 300 LYS A CA 1
ATOM 2361 C C . LYS A 1 300 ? -15.695 -43.375 -12.281 1 83.94 300 LYS A C 1
ATOM 2363 O O . LYS A 1 300 ? -16.562 -43.188 -11.422 1 83.94 300 LYS A O 1
ATOM 2368 N N . ARG A 1 301 ? -14.469 -43.469 -12.07 1 81.5 301 ARG A N 1
ATOM 2369 C CA . ARG A 1 301 ? -13.945 -43.25 -10.719 1 81.5 301 ARG A CA 1
ATOM 2370 C C . ARG A 1 301 ? -14.242 -41.844 -10.234 1 81.5 301 ARG A C 1
ATOM 2372 O O . ARG A 1 301 ? -14.695 -41.656 -9.102 1 81.5 301 ARG A O 1
ATOM 2379 N N . LEU A 1 302 ? -13.969 -40.844 -11.039 1 77.75 302 LEU A N 1
ATOM 2380 C CA . LEU A 1 302 ? -14.141 -39.438 -10.68 1 77.75 302 LEU A CA 1
ATOM 2381 C C . LEU A 1 302 ? -15.617 -39.125 -10.453 1 77.75 302 LEU A C 1
ATOM 2383 O O . LEU A 1 302 ? -15.953 -38.344 -9.547 1 77.75 302 LEU A O 1
ATOM 2387 N N . ARG A 1 303 ? -16.438 -39.594 -11.281 1 72.88 303 ARG A N 1
ATOM 2388 C CA . ARG A 1 303 ? -17.875 -39.375 -11.133 1 72.88 303 ARG A CA 1
ATOM 2389 C C . ARG A 1 303 ? -18.391 -40.031 -9.844 1 72.88 303 ARG A C 1
ATOM 2391 O O . ARG A 1 303 ? -19.25 -39.438 -9.164 1 72.88 303 ARG A O 1
ATOM 2398 N N . HIS A 1 304 ? -17.859 -41.125 -9.578 1 62.44 304 HIS A N 1
ATOM 2399 C CA . HIS A 1 304 ? -18.25 -41.781 -8.328 1 62.44 304 HIS A CA 1
ATOM 2400 C C . HIS A 1 304 ? -17.797 -40.969 -7.121 1 62.44 304 HIS A C 1
ATOM 2402 O O . HIS A 1 304 ? -18.547 -40.812 -6.148 1 62.44 304 HIS A O 1
ATOM 2408 N N . ALA A 1 305 ? -16.672 -40.438 -7.227 1 60.09 305 ALA A N 1
ATOM 2409 C CA . ALA A 1 305 ? -16.141 -39.625 -6.141 1 60.09 305 ALA A CA 1
ATOM 2410 C C . ALA A 1 305 ? -16.938 -38.344 -5.965 1 60.09 305 ALA A C 1
ATOM 2412 O O . ALA A 1 305 ? -17.188 -37.906 -4.84 1 60.09 305 ALA A O 1
ATOM 2413 N N . LEU A 1 306 ? -17.266 -37.719 -7.074 1 56.38 306 LEU A N 1
ATOM 2414 C CA . LEU A 1 306 ? -18.078 -36.5 -7.031 1 56.38 306 LEU A CA 1
ATOM 2415 C C . LEU A 1 306 ? -19.469 -36.812 -6.48 1 56.38 306 LEU A C 1
ATOM 2417 O O . LEU A 1 306 ? -20.078 -35.969 -5.816 1 56.38 306 LEU A O 1
ATOM 2421 N N . GLN A 1 307 ? -20.031 -38 -6.887 1 48.56 307 GLN A N 1
ATOM 2422 C CA . GLN A 1 307 ? -21.328 -38.406 -6.371 1 48.56 307 GLN A CA 1
ATOM 2423 C C . GLN A 1 307 ? -21.266 -38.656 -4.867 1 48.56 307 GLN A C 1
ATOM 2425 O O . GLN A 1 307 ? -22.234 -38.406 -4.145 1 48.56 307 GLN A O 1
ATOM 2430 N N . ILE A 1 308 ? -20.156 -39.125 -4.461 1 43.62 308 ILE A N 1
ATOM 2431 C CA . ILE A 1 308 ? -20 -39.375 -3.031 1 43.62 308 ILE A CA 1
ATOM 2432 C C . ILE A 1 308 ? -19.844 -38.062 -2.285 1 43.62 308 ILE A C 1
ATOM 2434 O O . ILE A 1 308 ? -20.328 -37.906 -1.157 1 43.62 308 ILE A O 1
ATOM 2438 N N . GLU A 1 309 ? -19.188 -37.156 -2.85 1 42.66 309 GLU A N 1
ATOM 2439 C CA . GLU A 1 309 ? -18.953 -35.875 -2.203 1 42.66 309 GLU A CA 1
ATOM 2440 C C . GLU A 1 309 ? -20.203 -35 -2.227 1 42.66 309 GLU A C 1
ATOM 2442 O O . GLU A 1 309 ? -20.312 -34.031 -1.466 1 42.66 309 GLU A O 1
ATOM 2447 N N . SER A 1 310 ? -21.188 -35.156 -3.133 1 34.78 310 SER A N 1
ATOM 2448 C CA . SER A 1 310 ? -22.484 -34.5 -3.119 1 34.78 310 SER A CA 1
ATOM 2449 C C . SER A 1 310 ? -23.438 -35.125 -2.121 1 34.78 310 SER A C 1
ATOM 2451 O O . SER A 1 310 ? -23.422 -36.344 -1.935 1 34.78 310 SER A O 1
ATOM 2453 N N . MET B 1 1 ? -12.906 -11.281 13.93 1 40.97 1 MET B N 1
ATOM 2454 C CA . MET B 1 1 ? -12.961 -9.977 14.586 1 40.97 1 MET B CA 1
ATOM 2455 C C . MET B 1 1 ? -12.234 -10.008 15.922 1 40.97 1 MET B C 1
ATOM 2457 O O . MET B 1 1 ? -12.562 -10.812 16.797 1 40.97 1 MET B O 1
ATOM 2461 N N . LEU B 1 2 ? -11.039 -9.477 15.898 1 53.59 2 LEU B N 1
ATOM 2462 C CA . LEU B 1 2 ? -10.359 -9.531 17.188 1 53.59 2 LEU B CA 1
ATOM 2463 C C . LEU B 1 2 ? -11.273 -9.047 18.312 1 53.59 2 LEU B C 1
ATOM 2465 O O . LEU B 1 2 ? -12.117 -8.172 18.094 1 53.59 2 LEU B O 1
ATOM 2469 N N . SER B 1 3 ? -11.18 -9.742 19.391 1 62.16 3 SER B N 1
ATOM 2470 C CA . SER B 1 3 ? -11.891 -9.258 20.562 1 62.16 3 SER B CA 1
ATOM 2471 C C . SER B 1 3 ? -11.477 -7.832 20.922 1 62.16 3 SER B C 1
ATOM 2473 O O . SER B 1 3 ? -10.422 -7.363 20.484 1 62.16 3 SER B O 1
ATOM 2475 N N . SER B 1 4 ? -12.352 -7.039 21.516 1 62.84 4 SER B N 1
ATOM 2476 C CA . SER B 1 4 ? -12.07 -5.672 21.938 1 62.84 4 SER B CA 1
ATOM 2477 C C . SER B 1 4 ? -10.75 -5.59 22.688 1 62.84 4 SER B C 1
ATOM 2479 O O . SER B 1 4 ? -9.984 -4.641 22.5 1 62.84 4 SER B O 1
ATOM 2481 N N . LEU B 1 5 ? -10.484 -6.637 23.547 1 66.88 5 LEU B N 1
ATOM 2482 C CA . LEU B 1 5 ? -9.25 -6.68 24.312 1 66.88 5 LEU B CA 1
ATOM 2483 C C . LEU B 1 5 ? -8.039 -6.898 23.406 1 66.88 5 LEU B C 1
ATOM 2485 O O . LEU B 1 5 ? -6.988 -6.293 23.609 1 66.88 5 LEU B O 1
ATOM 2489 N N . GLU B 1 6 ? -8.227 -7.672 22.391 1 71.75 6 GLU B N 1
ATOM 2490 C CA . GLU B 1 6 ? -7.145 -7.941 21.453 1 71.75 6 GLU B CA 1
ATOM 2491 C C . GLU B 1 6 ? -6.832 -6.715 20.609 1 71.75 6 GLU B C 1
ATOM 2493 O O . GLU B 1 6 ? -5.668 -6.426 20.328 1 71.75 6 GLU B O 1
ATOM 2498 N N . THR B 1 7 ? -7.887 -6.023 20.438 1 74.88 7 THR B N 1
ATOM 2499 C CA . THR B 1 7 ? -7.715 -4.812 19.641 1 74.88 7 THR B CA 1
ATOM 2500 C C . THR B 1 7 ? -6.965 -3.748 20.438 1 74.88 7 THR B C 1
ATOM 2502 O O . THR B 1 7 ? -6.062 -3.09 19.906 1 74.88 7 THR B O 1
ATOM 2505 N N . ASP B 1 8 ? -7.363 -3.623 21.672 1 79.38 8 ASP B N 1
ATOM 2506 C CA . ASP B 1 8 ? -6.707 -2.641 22.516 1 79.38 8 ASP B CA 1
ATOM 2507 C C . ASP B 1 8 ? -5.223 -2.961 22.688 1 79.38 8 ASP B C 1
ATOM 2509 O O . ASP B 1 8 ? -4.383 -2.059 22.688 1 79.38 8 ASP B O 1
ATOM 2513 N N . ASN B 1 9 ? -5.008 -4.207 22.766 1 83.5 9 ASN B N 1
ATOM 2514 C CA . ASN B 1 9 ? -3.623 -4.648 22.891 1 83.5 9 ASN B CA 1
ATOM 2515 C C . ASN B 1 9 ? -2.834 -4.387 21.609 1 83.5 9 ASN B C 1
ATOM 2517 O O . ASN B 1 9 ? -1.666 -3.998 21.656 1 83.5 9 ASN B O 1
ATOM 2521 N N . HIS B 1 10 ? -3.543 -4.539 20.594 1 85.69 10 HIS B N 1
ATOM 2522 C CA . HIS B 1 10 ? -2.895 -4.324 19.312 1 85.69 10 HIS B CA 1
ATOM 2523 C C . HIS B 1 10 ? -2.605 -2.844 19.078 1 85.69 10 HIS B C 1
ATOM 2525 O O . HIS B 1 10 ? -1.539 -2.488 18.562 1 85.69 10 HIS B O 1
ATOM 2531 N N . VAL B 1 11 ? -3.531 -1.979 19.531 1 90.25 11 VAL B N 1
ATOM 2532 C CA . VAL B 1 11 ? -3.342 -0.539 19.391 1 90.25 11 VAL B CA 1
ATOM 2533 C C . VAL B 1 11 ? -2.145 -0.093 20.234 1 90.25 11 VAL B C 1
ATOM 2535 O O . VAL B 1 11 ? -1.269 0.623 19.734 1 90.25 11 VAL B O 1
ATOM 2538 N N . THR B 1 12 ? -2.143 -0.601 21.406 1 91.19 12 THR B N 1
ATOM 2539 C CA . THR B 1 12 ? -1.058 -0.247 22.312 1 91.19 12 THR B CA 1
ATOM 2540 C C . THR B 1 12 ? 0.288 -0.697 21.75 1 91.19 12 THR B C 1
ATOM 2542 O O . THR B 1 12 ? 1.274 0.038 21.828 1 91.19 12 THR B O 1
ATOM 2545 N N . ARG B 1 13 ? 0.314 -1.83 21.172 1 89.94 13 ARG B N 1
ATOM 2546 C CA . ARG B 1 13 ? 1.545 -2.361 20.594 1 89.94 13 ARG B CA 1
ATOM 2547 C C . ARG B 1 13 ? 2.014 -1.504 19.422 1 89.94 13 ARG B C 1
ATOM 2549 O O . ARG B 1 13 ? 3.211 -1.242 19.281 1 89.94 13 ARG B O 1
ATOM 2556 N N . GLN B 1 14 ? 1.083 -1.127 18.656 1 92.94 14 GLN B N 1
ATOM 2557 C CA . GLN B 1 14 ? 1.424 -0.294 17.516 1 92.94 14 GLN B CA 1
ATOM 2558 C C . GLN B 1 14 ? 1.915 1.081 17.953 1 92.94 14 GLN B C 1
ATOM 2560 O O . GLN B 1 14 ? 2.859 1.626 17.375 1 92.94 14 GLN B O 1
ATOM 2565 N N . GLN B 1 15 ? 1.277 1.618 18.953 1 93.69 15 GLN B N 1
ATOM 2566 C CA . GLN B 1 15 ? 1.698 2.904 19.5 1 93.69 15 GLN B CA 1
ATOM 2567 C C . GLN B 1 15 ? 3.119 2.832 20.047 1 93.69 15 GLN B C 1
ATOM 2569 O O . GLN B 1 15 ? 3.932 3.727 19.812 1 93.69 15 GLN B O 1
ATOM 2574 N N . GLN B 1 16 ? 3.365 1.766 20.734 1 94.31 16 GLN B N 1
ATOM 2575 C CA . GLN B 1 16 ? 4.695 1.567 21.297 1 94.31 16 GLN B CA 1
ATOM 2576 C C . GLN B 1 16 ? 5.738 1.383 20.203 1 94.31 16 GLN B C 1
ATOM 2578 O O . GLN B 1 16 ? 6.848 1.915 20.297 1 94.31 16 GLN B O 1
ATOM 2583 N N . GLU B 1 17 ? 5.336 0.626 19.234 1 94.38 17 GLU B N 1
ATOM 2584 C CA . GLU B 1 17 ? 6.242 0.417 18.109 1 94.38 17 GLU B CA 1
ATOM 2585 C C . GLU B 1 17 ? 6.551 1.731 17.391 1 94.38 17 GLU B C 1
ATOM 2587 O O . GLU B 1 17 ? 7.695 1.988 17.031 1 94.38 17 GLU B O 1
ATOM 2592 N N . MET B 1 18 ? 5.574 2.555 17.234 1 96.56 18 MET B N 1
ATOM 2593 C CA . MET B 1 18 ? 5.758 3.85 16.594 1 96.56 18 MET B CA 1
ATOM 2594 C C . MET B 1 18 ? 6.715 4.727 17.391 1 96.56 18 MET B C 1
ATOM 2596 O O . MET B 1 18 ? 7.633 5.328 16.828 1 96.56 18 MET B O 1
ATOM 2600 N N . ALA B 1 19 ? 6.5 4.75 18.672 1 96.88 19 ALA B N 1
ATOM 2601 C CA . ALA B 1 19 ? 7.363 5.535 19.547 1 96.88 19 ALA B CA 1
ATOM 2602 C C . ALA B 1 19 ? 8.812 5.059 19.469 1 96.88 19 ALA B C 1
ATOM 2604 O O . ALA B 1 19 ? 9.734 5.867 19.359 1 96.88 19 ALA B O 1
ATOM 2605 N N . HIS B 1 20 ? 8.938 3.77 19.469 1 96.25 20 HIS B N 1
ATOM 2606 C CA . HIS B 1 20 ? 10.273 3.189 19.391 1 96.25 20 HIS B CA 1
ATOM 2607 C C . HIS B 1 20 ? 10.961 3.543 18.078 1 96.25 20 HIS B C 1
ATOM 2609 O O . HIS B 1 20 ? 12.141 3.912 18.078 1 96.25 20 HIS B O 1
ATOM 2615 N N . LEU B 1 21 ? 10.258 3.428 17.031 1 96.88 21 LEU B N 1
ATOM 2616 C CA . LEU B 1 21 ? 10.812 3.742 15.719 1 96.88 21 LEU B CA 1
ATOM 2617 C C . LEU B 1 21 ? 11.211 5.211 15.633 1 96.88 21 LEU B C 1
ATOM 2619 O O . LEU B 1 21 ? 12.32 5.535 15.195 1 96.88 21 LEU B O 1
ATOM 2623 N N . ILE B 1 22 ? 10.328 6.125 16.062 1 97.88 22 ILE B N 1
ATOM 2624 C CA . ILE B 1 22 ? 10.609 7.555 15.992 1 97.88 22 ILE B CA 1
ATOM 2625 C C . ILE B 1 22 ? 11.82 7.891 16.844 1 97.88 22 ILE B C 1
ATOM 2627 O O . ILE B 1 22 ? 12.695 8.656 16.422 1 97.88 22 ILE B O 1
ATOM 2631 N N . GLU B 1 23 ? 11.875 7.32 17.984 1 96.44 23 GLU B N 1
ATOM 2632 C CA . GLU B 1 23 ? 13.008 7.57 18.875 1 96.44 23 GLU B CA 1
ATOM 2633 C C . GLU B 1 23 ? 14.32 7.176 18.219 1 96.44 23 GLU B C 1
ATOM 2635 O O . GLU B 1 23 ? 15.328 7.879 18.344 1 96.44 23 GLU B O 1
ATOM 2640 N N . ARG B 1 24 ? 14.312 6.117 17.547 1 96.19 24 ARG B N 1
ATOM 2641 C CA . ARG B 1 24 ? 15.523 5.613 16.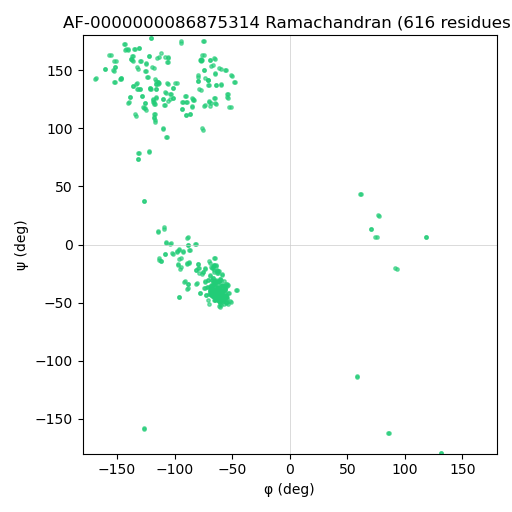906 1 96.19 24 ARG B CA 1
ATOM 2642 C C . ARG B 1 24 ? 16.016 6.582 15.836 1 96.19 24 ARG B C 1
ATOM 2644 O O . ARG B 1 24 ? 17.219 6.727 15.625 1 96.19 24 ARG B O 1
ATOM 2651 N N . PHE B 1 25 ? 15.133 7.285 15.211 1 97.38 25 PHE B N 1
ATOM 2652 C CA . PHE B 1 25 ? 15.508 8.125 14.086 1 97.38 25 PHE B CA 1
ATOM 2653 C C . PHE B 1 25 ? 15.57 9.594 14.5 1 97.38 25 PHE B C 1
ATOM 2655 O O . PHE B 1 25 ? 15.734 10.477 13.656 1 97.38 25 PHE B O 1
ATOM 2662 N N . THR B 1 26 ? 15.305 9.859 15.758 1 96.5 26 THR B N 1
ATOM 2663 C CA . THR B 1 26 ? 15.398 11.211 16.297 1 96.5 26 THR B CA 1
ATOM 2664 C C . THR B 1 26 ? 16.375 11.258 17.469 1 96.5 26 THR B C 1
ATOM 2666 O O . THR B 1 26 ? 15.953 11.352 18.625 1 96.5 26 THR B O 1
ATOM 2669 N N . PRO B 1 27 ? 17.672 11.305 17.25 1 93.06 27 PRO B N 1
ATOM 2670 C CA . PRO B 1 27 ? 18.688 11.219 18.297 1 93.06 27 PRO B CA 1
ATOM 2671 C C . PRO B 1 27 ? 18.719 12.453 19.203 1 93.06 27 PRO B C 1
ATOM 2673 O O . PRO B 1 27 ? 19.172 12.383 20.344 1 93.06 27 PRO B O 1
ATOM 2676 N N . ASN B 1 28 ? 18.312 13.562 18.734 1 94 28 ASN B N 1
ATOM 2677 C CA . ASN B 1 28 ? 18.219 14.797 19.5 1 94 28 ASN B CA 1
ATOM 2678 C C . ASN B 1 28 ? 16.906 15.516 19.234 1 94 28 ASN B C 1
ATOM 2680 O O . ASN B 1 28 ? 16.141 15.141 18.344 1 94 28 ASN B O 1
ATOM 2684 N N . ASP B 1 29 ? 16.656 16.5 20.078 1 93.88 29 ASP B N 1
ATOM 2685 C CA . ASP B 1 29 ? 15.43 17.266 19.938 1 93.88 29 ASP B CA 1
ATOM 2686 C C . ASP B 1 29 ? 15.414 18.047 18.609 1 93.88 29 ASP B C 1
ATOM 2688 O O . ASP B 1 29 ? 16.453 18.5 18.141 1 93.88 29 ASP B O 1
ATOM 2692 N N . GLY B 1 30 ? 14.195 18.219 18.031 1 92.88 30 GLY B N 1
ATOM 2693 C CA . GLY B 1 30 ? 14.047 18.969 16.781 1 92.88 30 GLY B CA 1
ATOM 2694 C C . GLY B 1 30 ? 13.219 18.25 15.742 1 92.88 30 GLY B C 1
ATOM 2695 O O . GLY B 1 30 ? 12.609 17.219 16.047 1 92.88 30 GLY B O 1
ATOM 2696 N N . ILE B 1 31 ? 13.094 18.891 14.656 1 93.56 31 ILE B N 1
ATOM 2697 C CA . ILE B 1 31 ? 12.438 18.297 13.492 1 93.56 31 ILE B CA 1
ATOM 2698 C C . ILE B 1 31 ? 13.469 17.578 12.625 1 93.56 31 ILE B C 1
ATOM 2700 O O . ILE B 1 31 ? 14.477 18.172 12.227 1 93.56 31 ILE B O 1
ATOM 2704 N N . HIS B 1 32 ? 13.227 16.344 12.305 1 96.62 32 HIS B N 1
ATOM 2705 C CA . HIS B 1 32 ? 14.18 15.531 11.555 1 96.62 32 HIS B CA 1
ATOM 2706 C C . HIS B 1 32 ? 13.602 15.109 10.211 1 96.62 32 HIS B C 1
ATOM 2708 O O . HIS B 1 32 ? 12.703 14.266 10.156 1 96.62 32 HIS B O 1
ATOM 2714 N N . PRO B 1 33 ? 14.109 15.727 9.133 1 96.81 33 PRO B N 1
ATOM 2715 C CA . PRO B 1 33 ? 13.734 15.18 7.828 1 96.81 33 PRO B CA 1
ATOM 2716 C C . PRO B 1 33 ? 14.195 13.734 7.648 1 96.81 33 PRO B C 1
ATOM 2718 O O . PRO B 1 33 ? 15.133 13.289 8.312 1 96.81 33 PRO B O 1
ATOM 2721 N N . THR B 1 34 ? 13.492 12.984 6.855 1 98.06 34 THR B N 1
ATOM 2722 C CA . THR B 1 34 ? 13.836 11.578 6.648 1 98.06 34 THR B CA 1
ATOM 2723 C C . THR B 1 34 ? 14.133 11.312 5.176 1 98.06 34 THR B C 1
ATOM 2725 O O . THR B 1 34 ? 14.094 12.227 4.352 1 98.06 34 THR B O 1
ATOM 2728 N N . ALA B 1 35 ? 14.508 10.062 4.891 1 97.5 35 ALA B N 1
ATOM 2729 C CA . ALA B 1 35 ? 14.758 9.641 3.518 1 97.5 35 ALA B CA 1
ATOM 2730 C C . ALA B 1 35 ? 13.477 9.68 2.689 1 97.5 35 ALA B C 1
ATOM 2732 O O . ALA B 1 35 ? 13.516 9.617 1.459 1 97.5 35 ALA B O 1
ATOM 2733 N N . ILE B 1 36 ? 12.383 9.711 3.346 1 98.06 36 ILE B N 1
ATOM 2734 C CA . ILE B 1 36 ? 11.102 9.945 2.691 1 98.06 36 ILE B CA 1
ATOM 2735 C C . ILE B 1 36 ? 10.805 11.445 2.67 1 98.06 36 ILE B C 1
ATOM 2737 O O . ILE B 1 36 ? 10.469 12.031 3.703 1 98.06 36 ILE B O 1
ATOM 2741 N N . PRO B 1 37 ? 10.805 12.07 1.569 1 96.44 37 PRO B N 1
ATOM 2742 C CA . PRO B 1 37 ? 10.797 13.531 1.489 1 96.44 37 PRO B CA 1
ATOM 2743 C C . PRO B 1 37 ? 9.602 14.156 2.199 1 96.44 37 PRO B C 1
ATOM 2745 O O . PRO B 1 37 ? 9.727 15.227 2.805 1 96.44 37 PRO B O 1
ATOM 2748 N N . SER B 1 38 ? 8.438 13.57 2.191 1 97.44 38 SER B N 1
ATOM 2749 C CA . SER B 1 38 ? 7.23 14.156 2.766 1 97.44 38 SER B CA 1
ATOM 2750 C C . SER B 1 38 ? 7.109 13.828 4.25 1 97.44 38 SER B C 1
ATOM 2752 O O . SER B 1 38 ? 6.199 14.312 4.926 1 97.44 38 SER B O 1
ATOM 2754 N N . LEU B 1 39 ? 8.016 13.016 4.754 1 98.44 39 LEU B N 1
ATOM 2755 C CA . LEU B 1 39 ? 7.906 12.523 6.125 1 98.44 39 LEU B CA 1
ATOM 2756 C C . LEU B 1 39 ? 8.984 13.141 7.008 1 98.44 39 LEU B C 1
ATOM 2758 O O . LEU B 1 39 ? 10.172 13.07 6.688 1 98.44 39 LEU B O 1
ATOM 2762 N N . SER B 1 40 ? 8.625 13.742 8.07 1 97.94 40 SER B N 1
ATOM 2763 C CA . SER B 1 40 ? 9.539 14.219 9.109 1 97.94 40 SER B CA 1
ATOM 2764 C C . SER B 1 40 ? 9.148 13.664 10.477 1 97.94 40 SER B C 1
ATOM 2766 O O . SER B 1 40 ? 7.98 13.367 10.719 1 97.94 40 SER B O 1
ATOM 2768 N N . LEU B 1 41 ? 10.102 13.492 11.273 1 97.94 41 LEU B N 1
ATOM 2769 C CA . LEU B 1 41 ? 9.898 13.047 12.641 1 97.94 41 LEU B CA 1
ATOM 2770 C C . LEU B 1 41 ? 10.312 14.125 13.641 1 97.94 41 LEU B C 1
ATOM 2772 O O . LEU B 1 41 ? 11.297 14.836 13.422 1 97.94 41 LEU B O 1
ATOM 2776 N N . ILE B 1 42 ? 9.531 14.266 14.695 1 96.25 42 ILE B N 1
ATOM 2777 C CA . ILE B 1 42 ? 9.734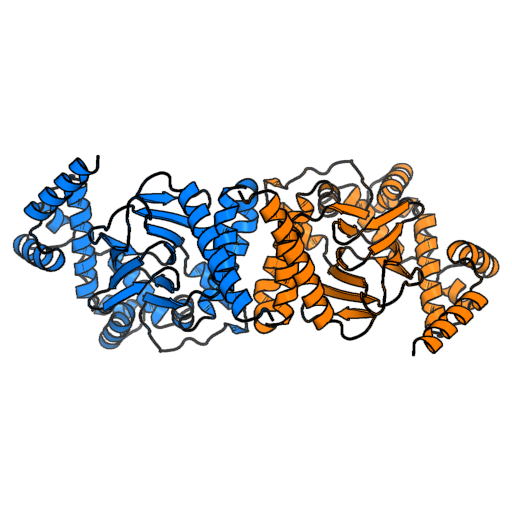 15.359 15.641 1 96.25 42 ILE B CA 1
ATOM 2778 C C . ILE B 1 42 ? 9.984 14.797 17.031 1 96.25 42 ILE B C 1
ATOM 2780 O O . ILE B 1 42 ? 9.289 13.875 17.469 1 96.25 42 ILE B O 1
ATOM 2784 N N . ARG B 1 43 ? 10.961 15.32 17.703 1 96.25 43 ARG B N 1
ATOM 2785 C CA . ARG B 1 43 ? 11.273 14.961 19.094 1 96.25 43 ARG B CA 1
ATOM 2786 C C . ARG B 1 43 ? 11.43 16.219 19.953 1 96.25 43 ARG B C 1
ATOM 2788 O O . ARG B 1 43 ? 12.008 17.203 19.516 1 96.25 43 ARG B O 1
ATOM 2795 N N . ALA B 1 44 ? 10.852 16.25 21.078 1 94.56 44 ALA B N 1
ATOM 2796 C CA . ALA B 1 44 ? 11.062 17.281 22.094 1 94.56 44 ALA B CA 1
ATOM 2797 C C . ALA B 1 44 ? 11.133 16.672 23.484 1 94.56 44 ALA B C 1
ATOM 2799 O O . ALA B 1 44 ? 10.242 15.922 23.906 1 94.56 44 ALA B O 1
ATOM 2800 N N . SER B 1 45 ? 12.18 16.953 24.25 1 93.75 45 SER B N 1
ATOM 2801 C CA . SER B 1 45 ? 12.383 16.359 25.562 1 93.75 45 SER B CA 1
ATOM 2802 C C . SER B 1 45 ? 11.867 17.297 26.672 1 93.75 45 SER B C 1
ATOM 2804 O O . SER B 1 45 ? 11.992 16.984 27.859 1 93.75 45 SER B O 1
ATOM 2806 N N . GLU B 1 46 ? 11.445 18.422 26.297 1 89.44 46 GLU B N 1
ATOM 2807 C CA . GLU B 1 46 ? 10.875 19.391 27.219 1 89.44 46 GLU B CA 1
ATOM 2808 C C . GLU B 1 46 ? 9.641 20.062 26.625 1 89.44 46 GLU B C 1
ATOM 2810 O O . GLU B 1 46 ? 9.438 20.047 25.406 1 89.44 46 GLU B O 1
ATOM 2815 N N . ILE B 1 47 ? 8.914 20.578 27.562 1 84.19 47 ILE B N 1
ATOM 2816 C CA . ILE B 1 47 ? 7.797 21.391 27.109 1 84.19 47 ILE B CA 1
ATOM 2817 C C . ILE B 1 47 ? 8.32 22.625 26.359 1 84.19 47 ILE B C 1
ATOM 2819 O O . ILE B 1 47 ? 9.336 23.203 26.75 1 84.19 47 ILE B O 1
ATOM 2823 N N . SER B 1 48 ? 7.723 22.969 25.266 1 75.88 48 SER B N 1
ATOM 2824 C CA . SER B 1 48 ? 8.266 24.031 24.438 1 75.88 48 SER B CA 1
ATOM 2825 C C . SER B 1 48 ? 7.441 25.312 24.562 1 75.88 48 SER B C 1
ATOM 2827 O O . SER B 1 48 ? 6.316 25.281 25.062 1 75.88 48 SER B O 1
ATOM 2829 N N . GLU B 1 49 ? 8.109 26.391 24.156 1 71.31 49 GLU B N 1
ATOM 2830 C CA . GLU B 1 49 ? 7.34 27.609 23.906 1 71.31 49 GLU B CA 1
ATOM 2831 C C . GLU B 1 49 ? 6.555 27.5 22.594 1 71.31 49 GLU B C 1
ATOM 2833 O O . GLU B 1 49 ? 6.941 26.75 21.688 1 71.31 49 GLU B O 1
ATOM 2838 N N . PRO B 1 50 ? 5.469 28.156 22.578 1 74.62 50 PRO B N 1
ATOM 2839 C CA . PRO B 1 50 ? 4.715 28.141 21.328 1 74.62 50 PRO B CA 1
ATOM 2840 C C . PRO B 1 50 ? 5.555 28.578 20.125 1 74.62 50 PRO B C 1
ATOM 2842 O O . PRO B 1 50 ? 6.312 29.547 20.219 1 74.62 50 PRO B O 1
ATOM 2845 N N . ILE B 1 51 ? 5.488 27.781 19.172 1 70.81 51 ILE B N 1
ATOM 2846 C CA . ILE B 1 51 ? 6.16 28.125 17.938 1 70.81 51 ILE B CA 1
ATOM 2847 C C . ILE B 1 51 ? 5.125 28.453 16.859 1 70.81 51 ILE B C 1
ATOM 2849 O O . ILE B 1 51 ? 4.273 27.625 16.531 1 70.81 51 ILE B O 1
ATOM 2853 N N . TYR B 1 52 ? 5.25 29.688 16.391 1 70.62 52 TYR B N 1
ATOM 2854 C CA . TYR B 1 52 ? 4.355 30.156 15.344 1 70.62 52 TYR B CA 1
ATOM 2855 C C . TYR B 1 52 ? 4.918 29.844 13.961 1 70.62 52 TYR B C 1
ATOM 2857 O O . TYR B 1 52 ? 6.102 30.078 13.703 1 70.62 52 TYR B O 1
ATOM 2865 N N . SER B 1 53 ? 4.137 29.125 13.211 1 72.12 53 SER B N 1
ATOM 2866 C CA . SER B 1 53 ? 4.582 28.859 11.852 1 72.12 53 SER B CA 1
ATOM 2867 C C . SER B 1 53 ? 3.396 28.625 10.922 1 72.12 53 SER B C 1
ATOM 2869 O O . SER B 1 53 ? 2.293 28.328 11.383 1 72.12 53 SER B O 1
ATOM 2871 N N . VAL B 1 54 ? 3.662 29.016 9.688 1 72.5 54 VAL B N 1
ATOM 2872 C CA . VAL B 1 54 ? 2.689 28.625 8.672 1 72.5 54 VAL B CA 1
ATOM 2873 C C . VAL B 1 54 ? 2.832 27.125 8.375 1 72.5 54 VAL B C 1
ATOM 2875 O O . VAL B 1 54 ? 3.895 26.672 7.941 1 72.5 54 VAL B O 1
ATOM 2878 N N . HIS B 1 55 ? 1.769 26.562 8.633 1 76.62 55 HIS B N 1
ATOM 2879 C CA . HIS B 1 55 ? 1.787 25.125 8.438 1 76.62 55 HIS B CA 1
ATOM 2880 C C . HIS B 1 55 ? 1.28 24.75 7.043 1 76.62 55 HIS B C 1
ATOM 2882 O O . HIS B 1 55 ? 0.217 25.219 6.625 1 76.62 55 HIS B O 1
ATOM 2888 N N . GLN B 1 56 ? 2.07 24.094 6.363 1 87.38 56 GLN B N 1
ATOM 2889 C CA . GLN B 1 56 ? 1.614 23.438 5.141 1 87.38 56 GLN B CA 1
ATOM 2890 C C . GLN B 1 56 ? 0.665 22.281 5.461 1 87.38 56 GLN B C 1
ATOM 2892 O O . GLN B 1 56 ? 0.617 21.797 6.594 1 87.38 56 GLN B O 1
ATOM 2897 N N . PRO B 1 57 ? -0.118 21.938 4.414 1 94.12 57 PRO B N 1
ATOM 2898 C CA . PRO B 1 57 ? -0.993 20.781 4.656 1 94.12 57 PRO B CA 1
ATOM 2899 C C . PRO B 1 57 ? -0.229 19.547 5.137 1 94.12 57 PRO B C 1
ATOM 2901 O O . PRO B 1 57 ? 0.749 19.141 4.508 1 94.12 57 PRO B O 1
ATOM 2904 N N . ALA B 1 58 ? -0.688 19 6.262 1 96.62 58 ALA B N 1
ATOM 2905 C CA . ALA B 1 58 ? 0.073 17.906 6.859 1 96.62 58 ALA B CA 1
ATOM 2906 C C . ALA B 1 58 ? -0.792 17.109 7.82 1 96.62 58 ALA B C 1
ATOM 2908 O O . ALA B 1 58 ? -1.814 17.594 8.305 1 96.62 58 ALA B O 1
ATOM 2909 N N . LEU B 1 59 ? -0.453 15.883 7.918 1 97.31 59 LEU B N 1
ATOM 2910 C CA . LEU B 1 59 ? -0.96 14.969 8.938 1 97.31 59 LEU B CA 1
ATOM 2911 C C . LEU B 1 59 ? 0.061 14.781 10.055 1 97.31 59 LEU B C 1
ATOM 2913 O O . LEU B 1 59 ? 1.231 14.5 9.789 1 97.31 59 LEU B O 1
ATOM 2917 N N . CYS B 1 60 ? -0.344 15.016 11.328 1 97.44 60 CYS B N 1
ATOM 2918 C CA . CYS B 1 60 ? 0.525 14.812 12.484 1 97.44 60 CYS B CA 1
ATOM 2919 C C . CYS B 1 60 ? -0.045 13.742 13.414 1 97.44 60 CYS B C 1
ATOM 2921 O O . CYS B 1 60 ? -1.186 13.852 13.867 1 97.44 60 CYS B O 1
ATOM 2923 N N . ILE B 1 61 ? 0.709 12.734 13.648 1 97.94 61 ILE B N 1
ATOM 2924 C CA . ILE B 1 61 ? 0.325 11.68 14.578 1 97.94 61 ILE B CA 1
ATOM 2925 C C . ILE B 1 61 ? 1.307 11.633 15.742 1 97.94 61 ILE B C 1
ATOM 2927 O O . ILE B 1 61 ? 2.5 11.383 15.555 1 97.94 61 ILE B O 1
ATOM 2931 N N . VAL B 1 62 ? 0.786 11.812 16.953 1 97 62 VAL B N 1
ATOM 2932 C CA . VAL B 1 62 ? 1.626 11.781 18.141 1 97 62 VAL B CA 1
ATOM 2933 C C . VAL B 1 62 ? 1.825 10.344 18.609 1 97 62 VAL B C 1
ATOM 2935 O O . VAL B 1 62 ? 0.855 9.602 18.781 1 97 62 VAL B O 1
ATOM 2938 N N . ALA B 1 63 ? 3.068 9.984 18.75 1 96.94 63 ALA B N 1
ATOM 2939 C CA . ALA B 1 63 ? 3.387 8.656 19.266 1 96.94 63 ALA B CA 1
ATOM 2940 C C . ALA B 1 63 ? 3.543 8.68 20.781 1 96.94 63 ALA B C 1
ATOM 2942 O O . ALA B 1 63 ? 3.34 7.664 21.453 1 96.94 63 ALA B O 1
ATOM 2943 N N . GLN B 1 64 ? 4.012 9.781 21.281 1 96.19 64 GLN B N 1
ATOM 2944 C CA . GLN B 1 64 ? 4.242 9.977 22.719 1 96.19 64 GLN B CA 1
ATOM 2945 C C . GLN B 1 64 ? 4.117 11.453 23.094 1 96.19 64 GLN B C 1
ATOM 2947 O O . GLN B 1 64 ? 4.59 12.328 22.359 1 96.19 64 GLN B O 1
ATOM 2952 N N . GLY B 1 65 ? 3.469 11.672 24.281 1 95.81 65 GLY B N 1
ATOM 2953 C CA . GLY B 1 65 ? 3.27 13.047 24.719 1 95.81 65 GLY B CA 1
ATOM 2954 C C . GLY B 1 65 ? 2.018 13.68 24.141 1 95.81 65 GLY B C 1
ATOM 2955 O O . GLY B 1 65 ? 1.061 12.977 23.797 1 95.81 65 GLY B O 1
ATOM 2956 N N . SER B 1 66 ? 1.955 15.031 24.188 1 96.25 66 SER B N 1
ATOM 2957 C CA . SER B 1 66 ? 0.802 15.766 23.688 1 96.25 66 SER B CA 1
ATOM 2958 C C . SER B 1 66 ? 1.204 17.156 23.203 1 96.25 66 SER B C 1
ATOM 2960 O O . SER B 1 66 ? 2.232 17.688 23.625 1 96.25 66 SER B O 1
ATOM 2962 N N . LYS B 1 67 ? 0.391 17.609 22.266 1 94.81 67 LYS B N 1
ATOM 2963 C CA . LYS B 1 67 ? 0.662 18.906 21.641 1 94.81 67 LYS B CA 1
ATOM 2964 C C . LYS B 1 67 ? -0.604 19.75 21.578 1 94.81 67 LYS B C 1
ATOM 2966 O O . LYS B 1 67 ? -1.7 19.219 21.375 1 94.81 67 LYS B O 1
ATOM 2971 N N . LEU B 1 68 ? -0.426 21 21.875 1 94.44 68 LEU B N 1
ATOM 2972 C CA . LEU B 1 68 ? -1.467 22.016 21.703 1 94.44 68 LEU B CA 1
ATOM 2973 C C . LEU B 1 68 ? -1.209 22.859 20.469 1 94.44 68 LEU B C 1
ATOM 2975 O O . LEU B 1 68 ? -0.077 23.281 20.219 1 94.44 68 LEU B O 1
ATOM 2979 N N . VAL B 1 69 ? -2.24 22.984 19.641 1 94 69 VAL B N 1
ATOM 2980 C CA . VAL B 1 69 ? -2.166 23.844 18.469 1 94 69 VAL B CA 1
ATOM 2981 C C . VAL B 1 69 ? -3.246 24.922 18.547 1 94 69 VAL B C 1
ATOM 2983 O O . VAL B 1 69 ? -4.402 24.625 18.859 1 94 69 VAL B O 1
ATOM 2986 N N . ILE B 1 70 ? -2.826 26.109 18.266 1 91.94 70 ILE B N 1
ATOM 2987 C CA . ILE B 1 70 ? -3.76 27.234 18.344 1 91.94 70 ILE B CA 1
ATOM 2988 C C . ILE B 1 70 ? -3.939 27.844 16.953 1 91.94 70 ILE B C 1
ATOM 2990 O O . ILE B 1 70 ? -2.959 28.188 16.281 1 91.94 70 ILE B O 1
ATOM 2994 N N . LEU B 1 71 ? -5.172 27.938 16.531 1 91.94 71 LEU B N 1
ATOM 2995 C CA . LEU B 1 71 ? -5.59 28.641 15.312 1 91.94 71 LEU B CA 1
ATOM 2996 C C . LEU B 1 71 ? -6.516 29.797 15.648 1 91.94 71 LEU B C 1
ATOM 2998 O O . LEU B 1 71 ? -7.691 29.594 15.961 1 91.94 71 LEU B O 1
ATOM 3002 N N . GLY B 1 72 ? -5.957 31.016 15.469 1 86.75 72 GLY B N 1
ATOM 3003 C CA . GLY B 1 72 ? -6.75 32.125 15.953 1 86.75 72 GLY B CA 1
ATOM 3004 C C . GLY B 1 72 ? -7.074 32.031 17.422 1 86.75 72 GLY B C 1
ATOM 3005 O O . GLY B 1 72 ? -6.172 32 18.266 1 86.75 72 GLY B O 1
ATOM 3006 N N . ARG B 1 73 ? -8.359 31.859 17.75 1 85.69 73 ARG B N 1
ATOM 3007 C CA . ARG B 1 73 ? -8.773 31.781 19.141 1 85.69 73 ARG B CA 1
ATOM 3008 C C . ARG B 1 73 ? -9.156 30.344 19.516 1 85.69 73 ARG B C 1
ATOM 3010 O O . ARG B 1 73 ? -9.562 30.078 20.656 1 85.69 73 ARG B O 1
ATOM 3017 N N . GLU B 1 74 ? -9.008 29.531 18.625 1 92.56 74 GLU B N 1
ATOM 3018 C CA . GLU B 1 74 ? -9.375 28.141 18.859 1 92.56 74 GLU B CA 1
ATOM 3019 C C . GLU B 1 74 ? -8.148 27.297 19.188 1 92.56 74 GLU B C 1
ATOM 3021 O O . GLU B 1 74 ? -7.082 27.5 18.625 1 92.56 74 GLU B O 1
ATOM 3026 N N . SER B 1 75 ? -8.328 26.406 20.156 1 94.19 75 SER B N 1
ATOM 3027 C CA . SER B 1 75 ? -7.25 25.531 20.594 1 94.19 75 SER B CA 1
ATOM 3028 C C . SER B 1 75 ? -7.586 24.062 20.312 1 94.19 75 SER B C 1
ATOM 3030 O O . SER B 1 75 ? -8.727 23.641 20.5 1 94.19 75 SER B O 1
ATOM 3032 N N . TYR B 1 76 ? -6.594 23.328 19.844 1 94.38 76 TYR B N 1
ATOM 3033 C CA . TYR B 1 76 ? -6.699 21.906 19.547 1 94.38 76 TYR B CA 1
ATOM 3034 C C . TYR B 1 76 ? -5.621 21.109 20.281 1 94.38 76 TYR B C 1
ATOM 3036 O O . TYR B 1 76 ? -4.43 21.344 20.078 1 94.38 76 TYR B O 1
ATOM 3044 N N . THR B 1 77 ? -6.051 20.281 21.094 1 95.31 77 THR B N 1
ATOM 3045 C CA . THR B 1 77 ? -5.098 19.391 21.766 1 95.31 77 THR B CA 1
ATOM 3046 C C . THR B 1 77 ? -5.195 17.969 21.203 1 95.31 77 THR B C 1
ATOM 3048 O O . THR B 1 77 ? -6.293 17.484 20.953 1 95.31 77 THR B O 1
ATOM 3051 N N . TYR B 1 78 ? -4.059 17.375 21.031 1 95.44 78 TYR B N 1
ATOM 3052 C CA . TYR B 1 78 ? -4.059 15.992 20.578 1 95.44 78 TYR B CA 1
ATOM 3053 C C . TYR B 1 78 ? -2.867 15.234 21.156 1 95.44 78 TYR B C 1
ATOM 3055 O O . TYR B 1 78 ? -1.808 15.82 21.391 1 95.44 78 TYR B O 1
ATOM 3063 N N . ASP B 1 79 ? -3.193 13.953 21.484 1 96 79 ASP B N 1
ATOM 3064 C CA . ASP B 1 79 ? -2.211 13.055 22.078 1 96 79 ASP B CA 1
ATOM 3065 C C . ASP B 1 79 ? -2.107 11.75 21.281 1 96 79 ASP B C 1
ATOM 3067 O O . ASP B 1 79 ? -2.355 11.727 20.078 1 96 79 ASP B O 1
ATOM 3071 N N . LEU B 1 80 ? -1.6 10.68 21.953 1 93.62 80 LEU B N 1
ATOM 3072 C CA . LEU B 1 80 ? -1.289 9.438 21.25 1 93.62 80 LEU B CA 1
ATOM 3073 C C . LEU B 1 80 ? -2.557 8.789 20.703 1 93.62 80 LEU B C 1
ATOM 3075 O O . LEU B 1 80 ? -2.488 7.875 19.875 1 93.62 80 LEU B O 1
ATOM 3079 N N . THR B 1 81 ? -3.74 9.242 21.109 1 94.12 81 THR B N 1
ATOM 3080 C CA . THR B 1 81 ? -4.98 8.617 20.656 1 94.12 81 THR B CA 1
ATOM 3081 C C . THR B 1 81 ? -5.582 9.398 19.484 1 94.12 81 THR B C 1
ATOM 3083 O O . THR B 1 81 ? -6.562 8.961 18.891 1 94.12 81 THR B O 1
ATOM 3086 N N . GLN B 1 82 ? -4.973 10.547 19.188 1 95.31 82 GLN B N 1
ATOM 3087 C CA . GLN B 1 82 ? -5.551 11.43 18.188 1 95.31 82 GLN B CA 1
ATOM 3088 C C . GLN B 1 82 ? -4.504 11.836 17.156 1 95.31 82 GLN B C 1
ATOM 3090 O O . GLN B 1 82 ? -3.301 11.719 17.391 1 95.31 82 GLN B O 1
ATOM 3095 N N . TYR B 1 83 ? -5.004 12.25 15.977 1 96.62 83 TYR B N 1
ATOM 3096 C CA . TYR B 1 83 ? -4.148 12.883 14.977 1 96.62 83 TYR B CA 1
ATOM 3097 C C . TYR B 1 83 ? -4.695 14.242 14.578 1 96.62 83 TYR B C 1
ATOM 3099 O O . TYR B 1 83 ? -5.891 14.516 14.734 1 96.62 83 TYR B O 1
ATOM 3107 N N . LEU B 1 84 ? -3.811 15.109 14.109 1 96.75 84 LEU B N 1
ATOM 3108 C CA . LEU B 1 84 ? -4.168 16.438 13.633 1 96.75 84 LEU B CA 1
ATOM 3109 C C . LEU B 1 84 ? -3.926 16.562 12.133 1 96.75 84 LEU B C 1
ATOM 3111 O O . LEU B 1 84 ? -2.904 16.094 11.617 1 96.75 84 LEU B O 1
ATOM 3115 N N . VAL B 1 85 ? -4.879 17.234 11.414 1 96.38 85 VAL B N 1
ATOM 3116 C CA . VAL B 1 85 ? -4.699 17.516 10 1 96.38 85 VAL B CA 1
ATOM 3117 C C . VAL B 1 85 ? -4.879 19.016 9.75 1 96.38 85 VAL B C 1
ATOM 3119 O O . VAL B 1 85 ? -5.883 19.594 10.156 1 96.38 85 VAL B O 1
ATOM 3122 N N . ALA B 1 86 ? -3.895 19.625 9.219 1 95.19 86 ALA B N 1
ATOM 3123 C CA . ALA B 1 86 ? -4.047 20.922 8.547 1 95.19 86 ALA B CA 1
ATOM 3124 C C . ALA B 1 86 ? -4.273 20.734 7.051 1 95.19 86 ALA B C 1
ATOM 3126 O O . ALA B 1 86 ? -3.396 20.234 6.344 1 95.19 86 ALA B O 1
ATOM 3127 N N . SER B 1 87 ? -5.422 21.141 6.531 1 93 87 SER B N 1
ATOM 3128 C CA . SER B 1 87 ? -5.809 20.844 5.16 1 93 87 SER B CA 1
ATOM 3129 C C . SER B 1 87 ? -5.328 21.922 4.191 1 93 87 SER B C 1
ATOM 3131 O O . SER B 1 87 ? -5.312 21.703 2.979 1 93 87 SER B O 1
ATOM 3133 N N . VAL B 1 88 ? -4.969 23.031 4.688 1 91.81 88 VAL B N 1
ATOM 3134 C CA . VAL B 1 88 ? -4.477 24.156 3.906 1 91.81 88 VAL B CA 1
ATOM 3135 C C . VAL B 1 88 ? -3.385 24.891 4.684 1 91.81 88 VAL B C 1
ATOM 3137 O O . VAL B 1 88 ? -3.098 24.547 5.832 1 91.81 88 VAL B O 1
ATOM 3140 N N . ASN B 1 89 ? -2.738 25.828 4.051 1 91.62 89 ASN B N 1
ATOM 3141 C CA . ASN B 1 89 ? -1.761 26.641 4.754 1 91.62 89 ASN B CA 1
ATOM 3142 C C . ASN B 1 89 ? -2.418 27.484 5.848 1 91.62 89 ASN B C 1
ATOM 3144 O O . ASN B 1 89 ? -3.33 28.266 5.574 1 91.62 89 ASN B O 1
ATOM 3148 N N . LEU B 1 90 ? -1.969 27.281 7.051 1 92.56 90 LEU B N 1
ATOM 3149 C CA . LEU B 1 90 ? -2.561 28 8.18 1 92.56 90 LEU B CA 1
ATOM 3150 C C . LEU B 1 90 ? -1.48 28.531 9.117 1 92.56 90 LEU B C 1
ATOM 3152 O O . LEU B 1 90 ? -0.483 27.859 9.367 1 92.56 90 LEU B O 1
ATOM 3156 N N . PRO B 1 91 ? -1.655 29.766 9.547 1 90.44 91 PRO B N 1
ATOM 3157 C CA . PRO B 1 91 ? -0.779 30.266 10.609 1 90.44 91 PRO B CA 1
ATOM 3158 C C . PRO B 1 91 ? -1.144 29.703 11.984 1 90.44 91 PRO B C 1
ATOM 3160 O O . PRO B 1 91 ? -2.123 30.156 12.594 1 90.44 91 PRO B O 1
ATOM 3163 N N . ILE B 1 92 ? -0.471 28.734 12.406 1 89.81 92 ILE B N 1
ATOM 3164 C CA . ILE B 1 92 ? -0.8 28.094 13.68 1 89.81 92 ILE B CA 1
ATOM 3165 C C . ILE B 1 92 ? 0.375 28.234 14.648 1 89.81 92 ILE B C 1
ATOM 3167 O O . ILE B 1 92 ? 1.504 28.5 14.227 1 89.81 92 ILE B O 1
ATOM 3171 N N . SER B 1 93 ? 0.017 28.25 15.883 1 87.81 93 SER B N 1
ATOM 3172 C CA . SER B 1 93 ? 1.014 28.125 16.938 1 87.81 93 SER B CA 1
ATOM 3173 C C . SER B 1 93 ? 0.939 26.75 17.609 1 87.81 93 SER B C 1
ATOM 3175 O O . SER B 1 93 ? -0.151 26.266 17.891 1 87.81 93 SER B O 1
ATOM 3177 N N . GLY B 1 94 ? 2.055 26.141 17.719 1 89 94 GLY B N 1
ATOM 3178 C CA . GLY B 1 94 ? 2.119 24.828 18.344 1 89 94 GLY B CA 1
ATOM 3179 C C . GLY B 1 94 ? 2.953 24.828 19.625 1 89 94 GLY B C 1
ATOM 3180 O O . GLY B 1 94 ? 3.975 25.516 19.703 1 89 94 GLY B O 1
ATOM 3181 N N . GLN B 1 95 ? 2.469 24.078 20.594 1 89.12 95 GLN B N 1
ATOM 3182 C CA . GLN B 1 95 ? 3.184 23.922 21.859 1 89.12 95 GLN B CA 1
ATOM 3183 C C . GLN B 1 95 ? 3.125 22.484 22.359 1 89.12 95 GLN B C 1
ATOM 3185 O O . GLN B 1 95 ? 2.039 21.922 22.5 1 89.12 95 GLN B O 1
ATOM 3190 N N . 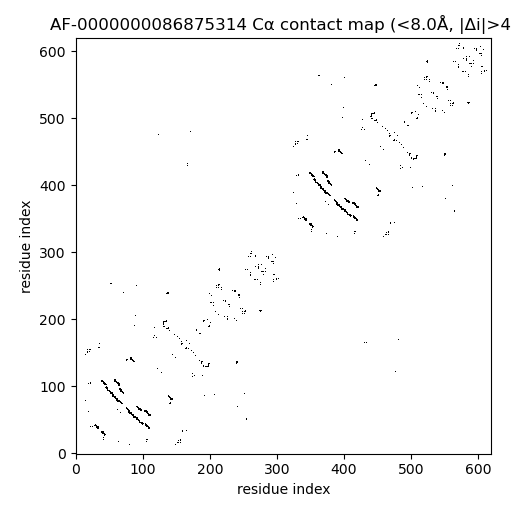VAL B 1 96 ? 4.355 21.906 22.562 1 92.75 96 VAL B N 1
ATOM 3191 C CA . VAL B 1 96 ? 4.402 20.609 23.219 1 92.75 96 VAL B CA 1
ATOM 3192 C C . VAL B 1 96 ? 4.027 20.766 24.688 1 92.75 96 VAL B C 1
ATOM 3194 O O . VAL B 1 96 ? 4.672 21.531 25.422 1 92.75 96 VAL B O 1
ATOM 3197 N N . VAL B 1 97 ? 2.992 20.031 25.141 1 92.75 97 VAL B N 1
ATOM 3198 C CA . VAL B 1 97 ? 2.477 20.312 26.484 1 92.75 97 VAL B CA 1
ATOM 3199 C C . VAL B 1 97 ? 2.777 19.141 27.406 1 92.75 97 VAL B C 1
ATOM 3201 O O . VAL B 1 97 ? 2.66 19.25 28.625 1 92.75 97 VAL B O 1
ATOM 3204 N N . GLN B 1 98 ? 3.146 18.031 26.859 1 92.38 98 GLN B N 1
ATOM 3205 C CA . GLN B 1 98 ? 3.582 16.891 27.656 1 92.38 98 GLN B CA 1
ATOM 3206 C C . GLN B 1 98 ? 4.855 16.281 27.094 1 92.38 98 GLN B C 1
ATOM 3208 O O . GLN B 1 98 ? 4.824 15.617 26.047 1 92.38 98 GLN B O 1
ATOM 3213 N N . ALA B 1 99 ? 5.965 16.406 27.828 1 92.69 99 ALA B N 1
ATOM 3214 C CA . ALA B 1 99 ? 7.27 15.883 27.453 1 92.69 99 ALA B CA 1
ATOM 3215 C C . ALA B 1 99 ? 8.25 15.953 28.609 1 92.69 99 ALA B C 1
ATOM 3217 O O . ALA B 1 99 ? 8.18 16.859 29.438 1 92.69 99 ALA B O 1
ATOM 3218 N N . SER B 1 100 ? 9.078 14.961 28.719 1 93.56 100 SER B N 1
ATOM 3219 C CA . SER B 1 100 ? 10.203 14.945 29.656 1 93.56 100 SER B CA 1
ATOM 3220 C C . SER B 1 100 ? 11.422 14.266 29.031 1 93.56 100 SER B C 1
ATOM 3222 O O . SER B 1 100 ? 11.328 13.664 27.969 1 93.56 100 SER B O 1
ATOM 3224 N N . SER B 1 101 ? 12.531 14.422 29.703 1 92.25 101 SER B N 1
ATOM 3225 C CA . SER B 1 101 ? 13.75 13.789 29.203 1 92.25 101 SER B CA 1
ATOM 3226 C C . SER B 1 101 ? 13.617 12.273 29.156 1 92.25 101 SER B C 1
ATOM 3228 O O . SER B 1 101 ? 14.156 11.617 28.266 1 92.25 101 SER B O 1
ATOM 3230 N N . GLU B 1 102 ? 12.867 11.727 30.047 1 93.81 102 GLU B N 1
ATOM 3231 C CA . GLU B 1 102 ? 12.664 10.281 30.125 1 93.81 102 GLU B CA 1
ATOM 3232 C C . GLU B 1 102 ? 11.609 9.828 29.109 1 93.81 102 GLU B C 1
ATOM 3234 O O . GLU B 1 102 ? 11.68 8.711 28.594 1 93.81 102 GLU B O 1
ATOM 3239 N N . LYS B 1 103 ? 10.68 10.703 28.938 1 95.5 103 LYS B N 1
ATOM 3240 C CA . LYS B 1 103 ? 9.594 10.422 28 1 95.5 103 LYS B CA 1
ATOM 3241 C C . LYS B 1 103 ? 9.375 11.594 27.047 1 95.5 103 LYS B C 1
ATOM 3243 O O . LYS B 1 103 ? 8.391 12.328 27.172 1 95.5 103 LYS B O 1
ATOM 3248 N N . PRO B 1 104 ? 10.195 11.672 26.094 1 96.06 104 PRO B N 1
ATOM 3249 C CA . PRO B 1 104 ? 10.102 12.812 25.188 1 96.06 104 PRO B CA 1
ATOM 3250 C C . PRO B 1 104 ? 8.836 12.781 24.328 1 96.06 104 PRO B C 1
ATOM 3252 O O . PRO B 1 104 ? 8.211 11.734 24.188 1 96.06 104 PRO B O 1
ATOM 3255 N N . TYR B 1 105 ? 8.43 13.984 23.922 1 96.12 105 TYR B N 1
ATOM 3256 C CA . TYR B 1 105 ? 7.414 14.102 22.875 1 96.12 105 TYR B CA 1
ATOM 3257 C C . TYR B 1 105 ? 7.922 13.547 21.547 1 96.12 105 TYR B C 1
ATOM 3259 O O . TYR B 1 105 ? 9.023 13.891 21.109 1 96.12 105 TYR B O 1
ATOM 3267 N N . LEU B 1 106 ? 7.188 12.633 20.953 1 97.5 106 LEU B N 1
ATOM 3268 C CA . LEU B 1 106 ? 7.508 12.008 19.672 1 97.5 106 LEU B CA 1
ATOM 3269 C C . LEU B 1 106 ? 6.324 12.094 18.719 1 97.5 106 LEU B C 1
ATOM 3271 O O . LEU B 1 106 ? 5.211 11.695 19.062 1 97.5 106 LEU B O 1
ATOM 3275 N N . CYS B 1 107 ? 6.605 12.602 17.516 1 97.38 107 CYS B N 1
ATOM 3276 C CA . CYS B 1 107 ? 5.516 12.828 16.578 1 97.38 107 CYS B CA 1
ATOM 3277 C C . CYS B 1 107 ? 5.98 12.602 15.148 1 97.38 107 CYS B C 1
ATOM 3279 O O . CYS B 1 107 ? 7.137 12.852 14.812 1 97.38 107 CYS B O 1
ATOM 3281 N N . MET B 1 108 ? 5.055 12.039 14.375 1 97.88 108 MET B N 1
ATOM 3282 C CA . MET B 1 108 ? 5.27 11.953 12.938 1 97.88 108 MET B CA 1
ATOM 3283 C C . MET B 1 108 ? 4.492 13.039 12.203 1 97.88 108 MET B C 1
ATOM 3285 O O . MET B 1 108 ? 3.336 13.312 12.523 1 97.88 108 MET B O 1
ATOM 3289 N N . ARG B 1 109 ? 5.109 13.688 11.289 1 97.5 109 ARG B N 1
ATOM 3290 C CA . ARG B 1 109 ? 4.457 14.648 10.406 1 97.5 109 ARG B CA 1
ATOM 3291 C C . ARG B 1 109 ? 4.566 14.219 8.953 1 97.5 109 ARG B C 1
ATOM 3293 O O . ARG B 1 109 ? 5.66 13.945 8.453 1 97.5 109 ARG B O 1
ATOM 3300 N N . LEU B 1 110 ? 3.479 14.125 8.289 1 98.25 110 LEU B N 1
ATOM 3301 C CA . LEU B 1 110 ? 3.41 13.773 6.871 1 98.25 110 LEU B CA 1
ATOM 3302 C C . LEU B 1 110 ? 2.805 14.914 6.059 1 98.25 110 LEU B C 1
ATOM 3304 O O . LEU B 1 110 ? 1.612 15.203 6.18 1 98.25 110 LEU B O 1
ATOM 3308 N N . ASP B 1 111 ? 3.625 15.516 5.234 1 97.06 111 ASP B N 1
ATOM 3309 C CA . ASP B 1 111 ? 3.129 16.562 4.355 1 97.06 111 ASP B CA 1
ATOM 3310 C C . ASP B 1 111 ? 2.42 15.984 3.139 1 97.06 111 ASP B C 1
ATOM 3312 O O . ASP B 1 111 ? 2.834 14.945 2.611 1 97.06 111 ASP B O 1
ATOM 3316 N N . PHE B 1 112 ? 1.34 16.594 2.734 1 96.12 112 PHE B N 1
ATOM 3317 C CA . PHE B 1 112 ? 0.644 16.188 1.517 1 96.12 112 PHE B CA 1
ATOM 3318 C C . PHE B 1 112 ? 0.149 17.406 0.75 1 96.12 112 PHE B C 1
ATOM 3320 O O . PHE B 1 112 ? 0.201 18.531 1.258 1 96.12 112 PHE B O 1
ATOM 3327 N N . ASP B 1 113 ? -0.278 17.188 -0.49 1 92.62 113 ASP B N 1
ATOM 3328 C CA . ASP B 1 113 ? -0.772 18.297 -1.285 1 92.62 113 ASP B CA 1
ATOM 3329 C C . ASP B 1 113 ? -2.117 17.969 -1.928 1 92.62 113 ASP B C 1
ATOM 3331 O O . ASP B 1 113 ? -2.551 16.812 -1.908 1 92.62 113 ASP B O 1
ATOM 3335 N N . SER B 1 114 ? -2.678 18.969 -2.443 1 90.44 114 SER B N 1
ATOM 3336 C CA . SER B 1 114 ? -4.023 18.828 -2.992 1 90.44 114 SER B CA 1
ATOM 3337 C C . SER B 1 114 ? -4.035 17.906 -4.207 1 90.44 114 SER B C 1
ATOM 3339 O O . SER B 1 114 ? -5.035 17.25 -4.477 1 90.44 114 SER B O 1
ATOM 3341 N N . GLY B 1 115 ? -2.965 17.938 -4.898 1 92.25 115 GLY B N 1
ATOM 3342 C CA . GLY B 1 115 ? -2.889 17.031 -6.043 1 92.25 115 GLY B CA 1
ATOM 3343 C C . GLY B 1 115 ? -3.01 15.57 -5.664 1 92.25 115 GLY B C 1
ATOM 3344 O O . GLY B 1 115 ? -3.713 14.812 -6.328 1 92.25 115 GLY B O 1
ATOM 3345 N N . GLN B 1 116 ? -2.354 15.141 -4.629 1 94.12 116 GLN B N 1
ATOM 3346 C CA . GLN B 1 116 ? -2.439 13.766 -4.133 1 94.12 116 GLN B CA 1
ATOM 3347 C C . GLN B 1 116 ? -3.871 13.414 -3.742 1 94.12 116 GLN B C 1
ATOM 3349 O O . GLN B 1 116 ? -4.348 12.32 -4.039 1 94.12 116 GLN B O 1
ATOM 3354 N N . ILE B 1 117 ? -4.512 14.344 -3.135 1 93.75 117 ILE B N 1
ATOM 3355 C CA . ILE B 1 117 ? -5.887 14.133 -2.693 1 93.75 117 ILE B CA 1
ATOM 3356 C C . ILE B 1 117 ? -6.812 14.055 -3.906 1 93.75 117 ILE B C 1
ATOM 3358 O O . ILE B 1 117 ? -7.699 13.195 -3.965 1 93.75 117 ILE B O 1
ATOM 3362 N N . PHE B 1 118 ? -6.566 14.914 -4.812 1 90.81 118 PHE B N 1
ATOM 3363 C CA . PHE B 1 118 ? -7.363 14.93 -6.031 1 90.81 118 PHE B CA 1
ATOM 3364 C C . PHE B 1 118 ? -7.27 13.594 -6.766 1 90.81 118 PHE B C 1
ATOM 3366 O O . PHE B 1 118 ? -8.289 13.023 -7.16 1 90.81 118 PHE B O 1
ATOM 3373 N N . ASP B 1 119 ? -6.082 13.109 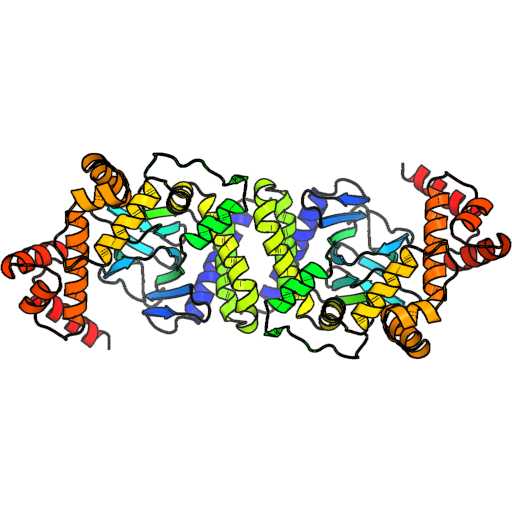-6.914 1 90.94 119 ASP B N 1
ATOM 3374 C CA . ASP B 1 119 ? -5.852 11.836 -7.582 1 90.94 119 ASP B CA 1
ATOM 3375 C C . ASP B 1 119 ? -6.578 10.703 -6.863 1 90.94 119 ASP B C 1
ATOM 3377 O O . ASP B 1 119 ? -7.148 9.812 -7.508 1 90.94 119 ASP B O 1
ATOM 3381 N N . LEU B 1 120 ? -6.543 10.75 -5.609 1 90.88 120 LEU B N 1
ATOM 3382 C CA . LEU B 1 120 ? -7.172 9.727 -4.777 1 90.88 120 LEU B CA 1
ATOM 3383 C C . LEU B 1 120 ? -8.688 9.742 -4.945 1 90.88 120 LEU B C 1
ATOM 3385 O O . LEU B 1 120 ? -9.312 8.688 -5.082 1 90.88 120 LEU B O 1
ATOM 3389 N N . ILE B 1 121 ? -9.25 10.883 -4.961 1 88.25 121 ILE B N 1
ATOM 3390 C CA . ILE B 1 121 ? -10.695 11.047 -5.09 1 88.25 121 ILE B CA 1
ATOM 3391 C C . ILE B 1 121 ? -11.141 10.594 -6.477 1 88.25 121 ILE B C 1
ATOM 3393 O O . ILE B 1 121 ? -12.211 9.992 -6.625 1 88.25 121 ILE B O 1
ATOM 3397 N N . GLN B 1 122 ? -10.367 10.859 -7.418 1 84.88 122 GLN B N 1
ATOM 3398 C CA . GLN B 1 122 ? -10.703 10.484 -8.789 1 84.88 122 GLN B CA 1
ATOM 3399 C C . GLN B 1 122 ? -10.719 8.969 -8.945 1 84.88 122 GLN B C 1
ATOM 3401 O O . GLN B 1 122 ? -11.531 8.43 -9.703 1 84.88 122 GLN B O 1
ATOM 3406 N N . ASP B 1 123 ? -9.891 8.336 -8.242 1 80.25 123 ASP B N 1
ATOM 3407 C CA . ASP B 1 123 ? -9.75 6.891 -8.352 1 80.25 123 ASP B CA 1
ATOM 3408 C C . ASP B 1 123 ? -10.82 6.164 -7.551 1 80.25 123 ASP B C 1
ATOM 3410 O O . ASP B 1 123 ? -11.117 4.996 -7.809 1 80.25 123 ASP B O 1
ATOM 3414 N N . ALA B 1 124 ? -11.367 6.879 -6.582 1 80.5 124 ALA B N 1
ATOM 3415 C CA . ALA B 1 124 ? -12.336 6.254 -5.684 1 80.5 124 ALA B CA 1
ATOM 3416 C C . ALA B 1 124 ? -13.742 6.805 -5.922 1 80.5 124 ALA B C 1
ATOM 3418 O O . ALA B 1 124 ? -14.094 7.863 -5.398 1 80.5 124 ALA B O 1
ATOM 3419 N N . ALA B 1 125 ? -14.469 6.07 -6.613 1 72.5 125 ALA B N 1
ATOM 3420 C CA . ALA B 1 125 ? -15.82 6.516 -6.945 1 72.5 125 ALA B CA 1
ATOM 3421 C C . ALA B 1 125 ? -16.609 6.852 -5.688 1 72.5 125 ALA B C 1
ATOM 3423 O O . ALA B 1 125 ? -17.391 7.801 -5.676 1 72.5 125 ALA B O 1
ATOM 3424 N N . SER B 1 126 ? -16.266 6.082 -4.727 1 73.75 126 SER B N 1
ATOM 3425 C CA . SER B 1 126 ? -17 6.242 -3.479 1 73.75 126 SER B CA 1
ATOM 3426 C C . SER B 1 126 ? -16.656 7.566 -2.805 1 73.75 126 SER B C 1
ATOM 3428 O O . SER B 1 126 ? -17.406 8.031 -1.938 1 73.75 126 SER B O 1
ATOM 3430 N N . LEU B 1 127 ? -15.625 8.156 -3.248 1 75.94 127 LEU B N 1
ATOM 3431 C CA . LEU B 1 127 ? -15.164 9.391 -2.615 1 75.94 127 LEU B CA 1
ATOM 3432 C C . LEU B 1 127 ? -15.562 10.609 -3.443 1 75.94 127 LEU B C 1
ATOM 3434 O O . LEU B 1 127 ? -15.383 11.75 -3.006 1 75.94 127 LEU B O 1
ATOM 3438 N N . GLN B 1 128 ? -16.078 10.305 -4.578 1 77.44 128 GLN B N 1
ATOM 3439 C CA . GLN B 1 128 ? -16.391 11.438 -5.438 1 77.44 128 GLN B CA 1
ATOM 3440 C C . GLN B 1 128 ? -17.547 12.258 -4.855 1 77.44 128 GLN B C 1
ATOM 3442 O O . GLN B 1 128 ? -18.531 11.703 -4.371 1 77.44 128 GLN B O 1
ATOM 3447 N N . SER B 1 129 ? -17.234 13.461 -4.641 1 71.94 129 SER B N 1
ATOM 3448 C CA . SER B 1 129 ? -18.219 14.398 -4.09 1 71.94 129 SER B CA 1
ATOM 3449 C C . SER B 1 129 ? -18.391 15.609 -5 1 71.94 129 SER B C 1
ATOM 3451 O O . SER B 1 129 ? -17.453 16.016 -5.695 1 71.94 129 SER B O 1
ATOM 3453 N N . LYS B 1 130 ? -19.656 16.016 -5.004 1 74.12 130 LYS B N 1
ATOM 3454 C CA . LYS B 1 1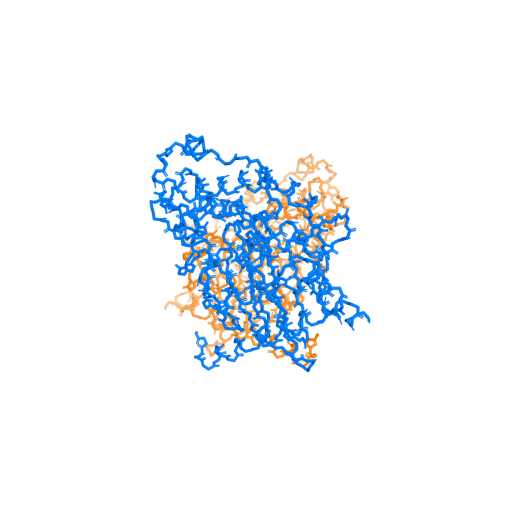30 ? -19.922 17.266 -5.691 1 74.12 130 LYS B CA 1
ATOM 3455 C C . LYS B 1 130 ? -19.406 18.453 -4.883 1 74.12 130 LYS B C 1
ATOM 3457 O O . LYS B 1 130 ? -19.438 18.438 -3.652 1 74.12 130 LYS B O 1
ATOM 3462 N N . PRO B 1 131 ? -18.922 19.391 -5.637 1 76 131 PRO B N 1
ATOM 3463 C CA . PRO B 1 131 ? -18.547 20.594 -4.898 1 76 131 PRO B CA 1
ATOM 3464 C C . PRO B 1 131 ? -19.672 21.125 -4.02 1 76 131 PRO B C 1
ATOM 3466 O O . PRO B 1 131 ? -20.844 21.062 -4.402 1 76 131 PRO B O 1
ATOM 3469 N N . ASP B 1 132 ? -19.344 21.125 -2.779 1 69.06 132 ASP B N 1
ATOM 3470 C CA . ASP B 1 132 ? -20.391 21.656 -1.912 1 69.06 132 ASP B CA 1
ATOM 3471 C C . ASP B 1 132 ? -19.953 22.984 -1.295 1 69.06 132 ASP B C 1
ATOM 3473 O O . ASP B 1 132 ? -18.797 23.375 -1.403 1 69.06 132 ASP B O 1
ATOM 3477 N N . ASN B 1 133 ? -21.031 23.594 -0.8 1 69.44 133 ASN B N 1
ATOM 3478 C CA . ASN B 1 133 ? -20.891 24.938 -0.247 1 69.44 133 ASN B CA 1
ATOM 3479 C C . ASN B 1 133 ? -20.547 24.906 1.24 1 69.44 133 ASN B C 1
ATOM 3481 O O . ASN B 1 133 ? -20.406 25.953 1.876 1 69.44 133 ASN B O 1
ATOM 3485 N N . ALA B 1 134 ? -20.344 23.672 1.661 1 70.69 134 ALA B N 1
ATOM 3486 C CA . ALA B 1 134 ? -20.047 23.641 3.09 1 70.69 134 ALA B CA 1
ATOM 3487 C C . ALA B 1 134 ? -18.562 23.891 3.35 1 70.69 134 ALA B C 1
ATOM 3489 O O . ALA B 1 134 ? -17.703 23.328 2.658 1 70.69 134 ALA B O 1
ATOM 3490 N N . THR B 1 135 ? -18.281 24.938 4.066 1 74.94 135 THR B N 1
ATOM 3491 C CA . THR B 1 135 ? -16.906 25.234 4.445 1 74.94 135 THR B CA 1
ATOM 3492 C C . THR B 1 135 ? -16.656 24.922 5.918 1 74.94 135 THR B C 1
ATOM 3494 O O . THR B 1 135 ? -17.469 25.266 6.777 1 74.94 135 THR B O 1
ATOM 3497 N N . GLN B 1 136 ? -15.719 24.125 6.082 1 86.19 136 GLN B N 1
ATOM 3498 C CA . GLN B 1 136 ? -15.297 23.719 7.418 1 86.19 136 GLN B CA 1
ATOM 3499 C C . GLN B 1 136 ? -13.891 24.234 7.727 1 86.19 136 GLN B C 1
ATOM 3501 O O . GLN B 1 136 ? -13.172 24.672 6.828 1 86.19 136 GLN B O 1
ATOM 3506 N N . ARG B 1 137 ? -13.664 24.219 9.047 1 91.25 137 ARG B N 1
ATOM 3507 C CA . ARG B 1 137 ? -12.328 24.641 9.484 1 91.25 137 ARG B CA 1
ATOM 3508 C C . ARG B 1 137 ? -11.25 23.891 8.719 1 91.25 137 ARG B C 1
ATOM 3510 O O . ARG B 1 137 ? -11.398 22.703 8.406 1 91.25 137 ARG B O 1
ATOM 3517 N N . GLY B 1 138 ? -10.117 24.562 8.438 1 93.69 138 GLY B N 1
ATOM 3518 C CA . GLY B 1 138 ? -9 23.969 7.727 1 93.69 138 GLY B CA 1
ATOM 3519 C C . GLY B 1 138 ? -8.102 23.125 8.625 1 93.69 138 GLY B C 1
ATOM 3520 O O . GLY B 1 138 ? -7.055 22.641 8.188 1 93.69 138 GLY B O 1
ATOM 3521 N N . LEU B 1 139 ? -8.445 23.031 9.875 1 94.44 139 LEU B N 1
ATOM 3522 C CA . LEU B 1 139 ? -7.719 22.297 10.898 1 94.44 139 LEU B CA 1
ATOM 3523 C C . LEU B 1 139 ? -8.664 21.422 11.727 1 94.44 139 LEU B C 1
ATOM 3525 O O . LEU B 1 139 ? -9.75 21.875 12.109 1 94.44 139 LEU B O 1
ATOM 3529 N N . PHE B 1 140 ? -8.266 20.172 11.945 1 94.88 140 PHE B N 1
ATOM 3530 C CA . PHE B 1 140 ? -9.109 19.359 12.797 1 94.88 140 PHE B CA 1
ATOM 3531 C C . PHE B 1 140 ? -8.289 18.281 13.508 1 94.88 140 PHE B C 1
ATOM 3533 O O . PHE B 1 140 ? -7.172 17.984 13.102 1 94.88 140 PHE B O 1
ATOM 3540 N N . VAL B 1 141 ? -8.836 17.812 14.594 1 95.88 141 VAL B N 1
ATOM 3541 C CA . VAL B 1 141 ? -8.305 16.688 15.352 1 95.88 141 VAL B CA 1
ATOM 3542 C C . VAL B 1 141 ? -9.305 15.539 15.328 1 95.88 141 VAL B C 1
ATOM 3544 O O . VAL B 1 141 ? -10.516 15.75 15.43 1 95.88 141 VAL B O 1
ATOM 3547 N N . SER B 1 142 ? -8.852 14.375 15.086 1 96.12 142 SER B N 1
ATOM 3548 C CA . SER B 1 142 ? -9.688 13.18 15.078 1 96.12 142 SER B CA 1
ATOM 3549 C C . SER B 1 142 ? -9.008 12.023 15.789 1 96.12 142 SER B C 1
ATOM 3551 O O . SER B 1 142 ? -7.797 12.062 16.031 1 96.12 142 SER B O 1
ATOM 3553 N N . SER B 1 143 ? -9.82 11.039 16.156 1 95.75 143 SER B N 1
ATOM 3554 C CA . SER B 1 143 ? -9.273 9.836 16.781 1 95.75 143 SER B CA 1
ATOM 3555 C C . SER B 1 143 ? -8.5 8.992 15.781 1 95.75 143 SER B C 1
ATOM 3557 O O . SER B 1 143 ? -8.93 8.836 14.633 1 95.75 143 SER B O 1
ATOM 3559 N N . THR B 1 144 ? -7.383 8.414 16.25 1 95.44 144 THR B N 1
ATOM 3560 C CA . THR B 1 144 ? -6.57 7.574 15.375 1 95.44 144 THR B CA 1
ATOM 3561 C C . THR B 1 144 ? -7.078 6.137 15.383 1 95.44 144 THR B C 1
ATOM 3563 O O . THR B 1 144 ? -6.98 5.445 16.406 1 95.44 144 THR B O 1
ATOM 3566 N N . LYS B 1 145 ? -7.574 5.746 14.305 1 94.62 145 LYS B N 1
ATOM 3567 C CA . LYS B 1 145 ? -7.98 4.352 14.18 1 94.62 145 LYS B CA 1
ATOM 3568 C C . LYS B 1 145 ? -6.77 3.443 13.969 1 94.62 145 LYS B C 1
ATOM 3570 O O . LYS B 1 145 ? -5.723 3.895 13.5 1 94.62 145 LYS B O 1
ATOM 3575 N N . LEU B 1 146 ? -6.961 2.197 14.266 1 94.38 146 LEU B N 1
ATOM 3576 C CA . LEU B 1 146 ? -5.879 1.221 14.219 1 94.38 146 LEU B CA 1
ATOM 3577 C C . LEU B 1 146 ? -5.297 1.122 12.812 1 94.38 146 LEU B C 1
ATOM 3579 O O . LEU B 1 146 ? -4.078 1.02 12.648 1 94.38 146 LEU B O 1
ATOM 3583 N N . SER B 1 147 ? -6.125 1.15 11.805 1 94.81 147 SER B N 1
ATOM 3584 C CA . SER B 1 147 ? -5.68 1 10.422 1 94.81 147 SER B CA 1
ATOM 3585 C C . SER B 1 147 ? -4.723 2.121 10.023 1 94.81 147 SER B C 1
ATOM 3587 O O . SER B 1 147 ? -3.727 1.88 9.336 1 94.81 147 SER B O 1
ATOM 3589 N N . LEU B 1 148 ? -5.02 3.355 10.453 1 96.88 148 LEU B N 1
ATOM 3590 C CA . LEU B 1 148 ? -4.137 4.484 10.164 1 96.88 148 LEU B CA 1
ATOM 3591 C C . LEU B 1 148 ? -2.822 4.348 10.93 1 96.88 148 LEU B C 1
ATOM 3593 O O . LEU B 1 148 ? -1.749 4.59 10.367 1 96.88 148 LEU B O 1
ATOM 3597 N N . LEU B 1 149 ? -2.965 3.951 12.156 1 97.12 149 LEU B N 1
ATOM 3598 C CA . LEU B 1 149 ? -1.784 3.775 12.992 1 97.12 149 LEU B CA 1
ATOM 3599 C C . LEU B 1 149 ? -0.851 2.723 12.406 1 97.12 149 LEU B C 1
ATOM 3601 O O . LEU B 1 149 ? 0.362 2.932 12.328 1 97.12 149 LEU B O 1
ATOM 3605 N N . GLU B 1 150 ? -1.366 1.629 11.922 1 96.44 150 GLU B N 1
ATOM 3606 C CA . GLU B 1 150 ? -0.583 0.551 11.328 1 96.44 150 GLU B CA 1
ATOM 3607 C C . GLU B 1 150 ? 0.124 1.02 10.062 1 96.44 150 GLU B C 1
ATOM 3609 O O . GLU B 1 150 ? 1.283 0.672 9.828 1 96.44 150 GLU B O 1
ATOM 3614 N N . ALA B 1 151 ? -0.586 1.768 9.297 1 97.94 151 ALA B N 1
ATOM 3615 C CA . ALA B 1 151 ? 0.006 2.299 8.07 1 97.94 151 ALA B CA 1
ATOM 3616 C C . ALA B 1 151 ? 1.151 3.256 8.383 1 97.94 151 ALA B C 1
ATOM 3618 O O . ALA B 1 151 ? 2.18 3.248 7.707 1 97.94 151 ALA B O 1
ATOM 3619 N N . ALA B 1 152 ? 0.95 4.051 9.375 1 98.38 152 ALA B N 1
ATOM 3620 C CA . ALA B 1 152 ? 1.99 4.988 9.797 1 98.38 152 ALA B CA 1
ATOM 3621 C C . ALA B 1 152 ? 3.244 4.246 10.25 1 98.38 152 ALA B C 1
ATOM 3623 O O . ALA B 1 152 ? 4.359 4.617 9.883 1 98.38 152 ALA B O 1
ATOM 3624 N N . VAL B 1 153 ? 3.049 3.221 11.039 1 97.94 153 VAL B N 1
ATOM 3625 C CA . VAL B 1 153 ? 4.168 2.432 11.539 1 97.94 153 VAL B CA 1
ATOM 3626 C C . VAL B 1 153 ? 4.918 1.795 10.367 1 97.94 153 VAL B C 1
ATOM 3628 O O . VAL B 1 153 ? 6.148 1.809 10.328 1 97.94 153 VAL B O 1
ATOM 3631 N N . ARG B 1 154 ? 4.137 1.246 9.398 1 97.81 154 ARG B N 1
ATOM 3632 C CA . ARG B 1 154 ? 4.762 0.653 8.227 1 97.81 154 ARG B CA 1
ATOM 3633 C C . ARG B 1 154 ? 5.57 1.689 7.453 1 97.81 154 ARG B C 1
ATOM 3635 O O . ARG B 1 154 ? 6.668 1.393 6.969 1 97.81 154 ARG B O 1
ATOM 3642 N N . LEU B 1 155 ? 5.078 2.889 7.355 1 98.62 155 LEU B N 1
ATOM 3643 C CA . LEU B 1 155 ? 5.773 3.953 6.641 1 98.62 155 LEU B CA 1
ATOM 3644 C C . LEU B 1 155 ? 7.098 4.289 7.32 1 98.62 155 LEU B C 1
ATOM 3646 O O . LEU B 1 155 ? 8.141 4.359 6.66 1 98.62 155 LEU B O 1
ATOM 3650 N N . ILE B 1 156 ? 7.043 4.449 8.648 1 98.56 156 ILE B N 1
ATOM 3651 C CA . ILE B 1 156 ? 8.25 4.812 9.375 1 98.56 156 ILE B CA 1
ATOM 3652 C C . ILE B 1 156 ? 9.266 3.672 9.305 1 98.56 156 ILE B C 1
ATOM 3654 O O . ILE B 1 156 ? 10.469 3.908 9.188 1 98.56 156 ILE B O 1
ATOM 3658 N N . ARG B 1 157 ? 8.812 2.434 9.305 1 97.56 157 ARG B N 1
ATOM 3659 C CA . ARG B 1 157 ? 9.672 1.258 9.273 1 97.56 157 ARG B CA 1
ATOM 3660 C C . ARG B 1 157 ? 10.484 1.215 7.98 1 97.56 157 ARG B C 1
ATOM 3662 O O . ARG B 1 157 ? 11.547 0.591 7.93 1 97.56 157 ARG B O 1
ATOM 3669 N N . LEU B 1 158 ? 10.008 1.846 6.922 1 97.69 158 LEU B N 1
ATOM 3670 C CA . LEU B 1 158 ? 10.719 1.868 5.652 1 97.69 158 LEU B CA 1
ATOM 3671 C C . LEU B 1 158 ? 12.078 2.543 5.805 1 97.69 158 LEU B C 1
ATOM 3673 O O . LEU B 1 158 ? 12.977 2.334 4.984 1 97.69 158 LEU B O 1
ATOM 3677 N N . LEU B 1 159 ? 12.18 3.377 6.836 1 97.88 159 LEU B N 1
ATOM 3678 C CA . LEU B 1 159 ? 13.445 4.074 7.051 1 97.88 159 LEU B CA 1
ATOM 3679 C C . LEU B 1 159 ? 14.562 3.084 7.363 1 97.88 159 LEU B C 1
ATOM 3681 O O . LEU B 1 159 ? 15.742 3.41 7.219 1 97.88 159 LEU B O 1
ATOM 3685 N N . ASP B 1 160 ? 14.258 1.839 7.762 1 96.38 160 ASP B N 1
ATOM 3686 C CA . ASP B 1 160 ? 15.219 0.766 7.984 1 96.38 160 ASP B CA 1
ATOM 3687 C C . ASP B 1 160 ? 15.641 0.122 6.664 1 96.38 160 ASP B C 1
ATOM 3689 O O . ASP B 1 160 ? 16.641 -0.597 6.605 1 96.38 160 ASP B O 1
ATOM 3693 N N . THR B 1 161 ? 14.875 0.28 5.633 1 94.5 161 THR B N 1
ATOM 3694 C CA . THR B 1 161 ? 15.125 -0.309 4.32 1 94.5 161 THR B CA 1
ATOM 3695 C C . THR B 1 161 ? 14.984 0.738 3.221 1 94.5 161 THR B C 1
ATOM 3697 O O . THR B 1 161 ? 14.062 0.67 2.408 1 94.5 161 THR B O 1
ATOM 3700 N N . PRO B 1 162 ? 15.938 1.623 3.102 1 93.94 162 PRO B N 1
ATOM 3701 C CA . PRO B 1 162 ? 15.828 2.77 2.199 1 93.94 162 PRO B CA 1
ATOM 3702 C C . PRO B 1 162 ? 15.625 2.357 0.743 1 93.94 162 PRO B C 1
ATOM 3704 O O . PRO B 1 162 ? 14.984 3.084 -0.025 1 93.94 162 PRO B O 1
ATOM 3707 N N . ASP B 1 163 ? 16.062 1.172 0.344 1 91.69 163 ASP B N 1
ATOM 3708 C CA . ASP B 1 163 ? 15.93 0.697 -1.028 1 91.69 163 ASP B CA 1
ATOM 3709 C C . ASP B 1 163 ? 14.461 0.454 -1.379 1 91.69 163 ASP B C 1
ATOM 3711 O O . ASP B 1 163 ? 14.094 0.425 -2.555 1 91.69 163 ASP B O 1
ATOM 3715 N N . ASP B 1 164 ? 13.633 0.289 -0.362 1 94.75 164 ASP B N 1
ATOM 3716 C CA . ASP B 1 164 ? 12.211 0.007 -0.568 1 94.75 164 ASP B CA 1
ATOM 3717 C C . ASP B 1 164 ? 11.414 1.299 -0.706 1 94.75 164 ASP B C 1
ATOM 3719 O O . ASP B 1 164 ? 10.266 1.278 -1.162 1 94.75 164 ASP B O 1
ATOM 3723 N N . ILE B 1 165 ? 11.945 2.404 -0.342 1 96.31 165 ILE B N 1
ATOM 3724 C CA . ILE B 1 165 ? 11.227 3.66 -0.152 1 96.31 165 ILE B CA 1
ATOM 3725 C C . ILE B 1 165 ? 10.609 4.105 -1.476 1 96.31 165 ILE B C 1
ATOM 3727 O O . ILE B 1 165 ? 9.422 4.438 -1.535 1 96.31 165 ILE B O 1
ATOM 3731 N N . PRO B 1 166 ? 11.336 4.055 -2.559 1 94.88 166 PRO B N 1
ATOM 3732 C CA . PRO B 1 166 ? 10.773 4.594 -3.803 1 94.88 166 PRO B CA 1
ATOM 3733 C C . PRO B 1 166 ? 9.5 3.879 -4.234 1 94.88 166 PRO B C 1
ATOM 3735 O O . PRO B 1 166 ? 8.594 4.504 -4.797 1 94.88 166 PRO B O 1
ATOM 3738 N N . VAL B 1 167 ? 9.352 2.615 -3.904 1 95.12 167 VAL B N 1
ATOM 3739 C CA . VAL B 1 167 ? 8.203 1.833 -4.363 1 95.12 167 VAL B CA 1
ATOM 3740 C C . VAL B 1 167 ? 7.125 1.815 -3.281 1 95.12 167 VAL B C 1
ATOM 3742 O O . VAL B 1 167 ? 5.949 2.061 -3.564 1 95.12 167 VAL B O 1
ATOM 3745 N N . LEU B 1 168 ? 7.531 1.587 -2.059 1 97.19 168 LEU B N 1
ATOM 3746 C CA . LEU B 1 168 ? 6.559 1.271 -1.019 1 97.19 168 LEU B CA 1
ATOM 3747 C C . LEU B 1 168 ? 6.035 2.545 -0.36 1 97.19 168 LEU B C 1
ATOM 3749 O O . LEU B 1 168 ? 4.879 2.602 0.058 1 97.19 168 LEU B O 1
ATOM 3753 N N . ALA B 1 169 ? 6.859 3.602 -0.209 1 97.94 169 ALA B N 1
ATOM 3754 C CA . ALA B 1 169 ? 6.434 4.812 0.485 1 97.94 169 ALA B CA 1
ATOM 3755 C C . ALA B 1 169 ? 5.199 5.422 -0.178 1 97.94 169 ALA B C 1
ATOM 3757 O O . ALA B 1 169 ? 4.219 5.742 0.498 1 97.94 169 ALA B O 1
ATOM 3758 N N . PRO B 1 170 ? 5.188 5.547 -1.508 1 96.94 170 PRO B N 1
ATOM 3759 C CA . PRO B 1 170 ? 3.988 6.098 -2.145 1 96.94 170 PRO B CA 1
ATOM 3760 C C . PRO B 1 170 ? 2.736 5.273 -1.864 1 96.94 170 PRO B C 1
ATOM 3762 O O . PRO B 1 170 ? 1.645 5.828 -1.721 1 96.94 170 PRO B O 1
ATOM 3765 N N . LEU B 1 171 ? 2.861 3.963 -1.786 1 97.56 171 LEU B N 1
ATOM 3766 C CA . LEU B 1 171 ? 1.726 3.096 -1.491 1 97.56 171 LEU B CA 1
ATOM 3767 C C . LEU B 1 171 ? 1.193 3.355 -0.086 1 97.56 171 LEU B C 1
ATOM 3769 O O . LEU B 1 171 ? -0.017 3.492 0.109 1 97.56 171 LEU B O 1
ATOM 3773 N N . PHE B 1 172 ? 2.09 3.412 0.889 1 98.5 172 PHE B N 1
ATOM 3774 C CA . PHE B 1 172 ? 1.698 3.586 2.283 1 98.5 172 PHE B CA 1
ATOM 3775 C C . PHE B 1 172 ? 1.12 4.977 2.514 1 98.5 172 PHE B C 1
ATOM 3777 O O . PHE B 1 172 ? 0.145 5.137 3.252 1 98.5 172 PHE B O 1
ATOM 3784 N N . ILE B 1 173 ? 1.698 5.961 1.86 1 98.56 173 ILE B N 1
ATOM 3785 C CA . ILE B 1 173 ? 1.208 7.328 1.977 1 98.56 173 ILE B CA 1
ATOM 3786 C C . ILE B 1 173 ? -0.196 7.426 1.385 1 98.56 173 ILE B C 1
ATOM 3788 O O . ILE B 1 173 ? -1.093 8.016 1.99 1 98.56 173 ILE B O 1
ATOM 3792 N N . ARG B 1 174 ? -0.389 6.828 0.237 1 97.62 174 ARG B N 1
ATOM 3793 C CA . ARG B 1 174 ? -1.705 6.832 -0.392 1 97.62 174 ARG B CA 1
ATOM 3794 C C . ARG B 1 174 ? -2.738 6.145 0.492 1 97.62 174 ARG B C 1
ATOM 3796 O O . ARG B 1 174 ? -3.877 6.605 0.602 1 97.62 174 ARG B O 1
ATOM 3803 N N . GLU B 1 175 ? -2.334 5.023 1.081 1 98 175 GLU B N 1
ATOM 3804 C CA . GLU B 1 175 ? -3.223 4.355 2.027 1 98 175 GLU B CA 1
ATOM 3805 C C . GLU B 1 175 ? -3.604 5.285 3.176 1 98 175 GLU B C 1
ATOM 3807 O O . GLU B 1 175 ? -4.777 5.375 3.543 1 98 175 GLU B O 1
ATOM 3812 N N . MET B 1 176 ? -2.631 5.957 3.758 1 98.25 176 MET B N 1
ATOM 3813 C CA . MET B 1 176 ? -2.861 6.848 4.891 1 98.25 176 MET B CA 1
ATOM 3814 C C . MET B 1 176 ? -3.805 7.984 4.508 1 98.25 176 MET B C 1
ATOM 3816 O O . MET B 1 176 ? -4.75 8.289 5.242 1 98.25 176 MET B O 1
ATOM 3820 N N . LEU B 1 177 ? -3.578 8.602 3.375 1 97.19 177 LEU B N 1
ATOM 3821 C CA . LEU B 1 177 ? -4.426 9.695 2.914 1 97.19 177 LEU B CA 1
ATOM 3822 C C . LEU B 1 177 ? -5.848 9.211 2.658 1 97.19 177 LEU B C 1
ATOM 3824 O O . LEU B 1 177 ? -6.812 9.898 2.994 1 97.19 177 LEU B O 1
ATOM 3828 N N . TYR B 1 178 ? -6 8.023 2.125 1 96.56 178 TYR B N 1
ATOM 3829 C CA . TYR B 1 178 ? -7.32 7.441 1.901 1 96.56 178 TYR B CA 1
ATOM 3830 C C . TYR B 1 178 ? -8.07 7.262 3.217 1 96.56 178 TYR B C 1
ATOM 3832 O O . TYR B 1 178 ? -9.258 7.586 3.311 1 96.56 178 TYR B O 1
ATOM 3840 N N . ARG B 1 179 ? -7.375 6.762 4.207 1 96 179 ARG B N 1
ATOM 3841 C CA . ARG B 1 179 ? -8 6.492 5.5 1 96 179 ARG B CA 1
ATOM 3842 C C . ARG B 1 179 ? -8.469 7.785 6.16 1 96 179 ARG B C 1
ATOM 3844 O O . ARG B 1 179 ? -9.531 7.82 6.777 1 96 179 ARG B O 1
ATOM 3851 N N . ILE B 1 180 ? -7.668 8.867 6.051 1 95.44 180 ILE B N 1
ATOM 3852 C CA . ILE B 1 180 ? -8.07 10.109 6.711 1 95.44 180 ILE B CA 1
ATOM 3853 C C . ILE B 1 180 ? -9.219 10.75 5.949 1 95.44 180 ILE B C 1
ATOM 3855 O O . ILE B 1 180 ? -10.094 11.391 6.547 1 95.44 180 ILE B O 1
ATOM 3859 N N . ILE B 1 181 ? -9.297 10.594 4.656 1 93.25 181 ILE B N 1
ATOM 3860 C CA . ILE B 1 181 ? -10.367 11.156 3.848 1 93.25 181 ILE B CA 1
ATOM 3861 C C . ILE B 1 181 ? -11.688 10.461 4.184 1 93.25 181 ILE B C 1
ATOM 3863 O O . ILE B 1 181 ? -12.75 11.078 4.141 1 93.25 181 ILE B O 1
ATOM 3867 N N . GLN B 1 182 ? -11.609 9.219 4.562 1 91.5 182 GLN B N 1
ATOM 3868 C CA . GLN B 1 182 ? -12.805 8.445 4.879 1 91.5 182 GLN B CA 1
ATOM 3869 C C . GLN B 1 182 ? -13.312 8.773 6.277 1 91.5 182 GLN B C 1
ATOM 3871 O O . GLN B 1 182 ? -14.461 8.469 6.613 1 91.5 182 GLN B O 1
ATOM 3876 N N . ASP B 1 183 ? -12.477 9.367 7.051 1 90.94 183 ASP B N 1
ATOM 3877 C CA . ASP B 1 183 ? -12.805 9.633 8.445 1 90.94 183 ASP B CA 1
ATOM 3878 C C . ASP B 1 183 ? -13.797 10.789 8.57 1 90.94 183 ASP B C 1
ATOM 3880 O O . ASP B 1 183 ? -14.203 11.375 7.562 1 90.94 183 ASP B O 1
ATOM 3884 N N . GLU B 1 184 ? -14.25 11.078 9.766 1 87.94 184 GLU B N 1
ATOM 3885 C CA . GLU B 1 184 ? -15.32 12.016 10.094 1 87.94 184 GLU B CA 1
ATOM 3886 C C . GLU B 1 184 ? -15.039 13.391 9.5 1 87.94 184 GLU B C 1
ATOM 3888 O O . GLU B 1 184 ? -15.961 14.07 9.031 1 87.94 184 GLU B O 1
ATOM 3893 N N . HIS B 1 185 ? -13.828 13.82 9.438 1 89.12 185 HIS B N 1
ATOM 3894 C CA . HIS B 1 185 ? -13.539 15.172 8.969 1 89.12 185 HIS B CA 1
ATOM 3895 C C . HIS B 1 185 ? -12.883 15.148 7.594 1 89.12 185 HIS B C 1
ATOM 3897 O O . HIS B 1 185 ? -12.359 16.172 7.133 1 89.12 185 HIS B O 1
ATOM 3903 N N . GLY B 1 186 ? -12.992 13.969 6.98 1 89.12 186 GLY B N 1
ATOM 3904 C CA . GLY B 1 186 ? -12.359 13.781 5.688 1 89.12 186 GLY B CA 1
ATOM 3905 C C . GLY B 1 186 ? -12.969 14.648 4.598 1 89.12 186 GLY B C 1
ATOM 3906 O O . GLY B 1 186 ? -12.289 14.984 3.621 1 89.12 186 GLY B O 1
ATOM 3907 N N . HIS B 1 187 ? -14.156 15.016 4.836 1 87.62 187 HIS B N 1
ATOM 3908 C CA . HIS B 1 187 ? -14.852 15.852 3.865 1 87.62 187 HIS B CA 1
ATOM 3909 C C . HIS B 1 187 ? -14.148 17.188 3.688 1 87.62 187 HIS B C 1
ATOM 3911 O O . HIS B 1 187 ? -14.109 17.734 2.58 1 87.62 187 HIS B O 1
ATOM 3917 N N . SER B 1 188 ? -13.656 17.688 4.719 1 88.19 188 SER B N 1
ATOM 3918 C CA . SER B 1 188 ? -12.938 18.953 4.66 1 88.19 188 SER B CA 1
ATOM 3919 C C . SER B 1 188 ? -11.719 18.859 3.752 1 88.19 188 SER B C 1
ATOM 3921 O O . SER B 1 188 ? -11.484 19.734 2.92 1 88.19 188 SER B O 1
ATOM 3923 N N . ILE B 1 189 ? -10.984 17.812 3.877 1 91.5 189 ILE B N 1
ATOM 3924 C CA . ILE B 1 189 ? -9.789 17.578 3.074 1 91.5 189 ILE B CA 1
ATOM 3925 C C . ILE B 1 189 ? -10.172 17.453 1.601 1 91.5 189 ILE B C 1
ATOM 3927 O O . ILE B 1 189 ? -9.523 18.062 0.733 1 91.5 189 ILE B O 1
ATOM 3931 N N . LYS B 1 190 ? -11.234 16.75 1.384 1 91.06 190 LYS B N 1
ATOM 3932 C CA . LYS B 1 190 ? -11.711 16.5 0.024 1 91.06 190 LYS B CA 1
ATOM 3933 C C . LYS B 1 190 ? -12.086 17.812 -0.664 1 91.06 190 LYS B C 1
ATOM 3935 O O . LYS B 1 190 ? -11.75 18.031 -1.83 1 91.06 190 LYS B O 1
ATOM 3940 N N . GLN B 1 191 ? -12.695 18.641 0.015 1 89.62 191 GLN B N 1
ATOM 3941 C CA . GLN B 1 191 ? -13.227 19.859 -0.573 1 89.62 191 GLN B CA 1
ATOM 3942 C C . GLN B 1 191 ? -12.102 20.781 -1.041 1 89.62 191 GLN B C 1
ATOM 3944 O O . GLN B 1 191 ? -12.25 21.5 -2.031 1 89.62 191 GLN B O 1
ATOM 3949 N N . PHE B 1 192 ? -11.047 20.703 -0.438 1 90.56 192 PHE B N 1
ATOM 3950 C CA . PHE B 1 192 ? -9.914 21.531 -0.843 1 90.56 192 PHE B CA 1
ATOM 3951 C C . PHE B 1 192 ? -9.305 21.016 -2.141 1 90.56 192 PHE B C 1
ATOM 3953 O O . PHE B 1 192 ? -8.625 21.766 -2.85 1 90.56 192 PHE B O 1
ATOM 3960 N N . ALA B 1 193 ? -9.578 19.75 -2.42 1 89.75 193 ALA B N 1
ATOM 3961 C CA . ALA B 1 193 ? -8.992 19.141 -3.607 1 89.75 193 ALA B CA 1
ATOM 3962 C C . ALA B 1 193 ? -9.961 19.172 -4.781 1 89.75 193 ALA B C 1
ATOM 3964 O O . ALA B 1 193 ? -9.562 18.969 -5.934 1 89.75 193 ALA B O 1
ATOM 3965 N N . VAL B 1 194 ? -11.211 19.375 -4.461 1 88.94 194 VAL B N 1
ATOM 3966 C CA . VAL B 1 194 ? -12.234 19.422 -5.496 1 88.94 194 VAL B CA 1
ATOM 3967 C C . VAL B 1 194 ? -12.188 20.766 -6.223 1 88.94 194 VAL B C 1
ATOM 3969 O O . VAL B 1 194 ? -12.25 21.812 -5.594 1 88.94 194 VAL B O 1
ATOM 3972 N N . GLN B 1 195 ? -12.219 20.672 -7.5 1 87 195 GLN B N 1
ATOM 3973 C CA . GLN B 1 195 ? -12.125 21.891 -8.312 1 87 195 GLN B CA 1
ATOM 3974 C C . GLN B 1 195 ? -13.398 22.719 -8.195 1 87 195 GLN B C 1
ATOM 3976 O O . GLN B 1 195 ? -14.508 22.188 -8.188 1 87 195 GLN B O 1
ATOM 3981 N N . ASN B 1 196 ? -13.211 24.031 -8.07 1 88.5 196 ASN B N 1
ATOM 3982 C CA . ASN B 1 196 ? -14.258 25.031 -8.078 1 88.5 196 ASN B CA 1
ATOM 3983 C C . ASN B 1 196 ? -15.109 24.984 -6.812 1 88.5 196 ASN B C 1
ATOM 3985 O O . ASN B 1 196 ? -16.219 25.516 -6.777 1 88.5 196 ASN B O 1
ATOM 3989 N N . SER B 1 197 ? -14.617 24.281 -5.871 1 90.62 197 SER B N 1
ATOM 3990 C CA . SER B 1 197 ? -15.281 24.359 -4.57 1 90.62 197 SER B CA 1
ATOM 3991 C C . SER B 1 197 ? -14.922 25.641 -3.84 1 90.62 197 SER B C 1
ATOM 3993 O O . SER B 1 197 ? -13.906 26.266 -4.137 1 90.62 197 SER B O 1
ATOM 3995 N N . HIS B 1 198 ? -15.75 26.016 -2.895 1 92.44 198 HIS B N 1
ATOM 3996 C CA . HIS B 1 198 ? -15.477 27.203 -2.09 1 92.44 198 HIS B CA 1
ATOM 3997 C C . HIS B 1 198 ? -14.172 27.047 -1.314 1 92.44 198 HIS B C 1
ATOM 3999 O O . HIS B 1 198 ? -13.367 27.984 -1.242 1 92.44 198 HIS B O 1
ATOM 4005 N N . ALA B 1 199 ? -13.984 25.875 -0.791 1 92.56 199 ALA B N 1
ATOM 4006 C CA . ALA B 1 199 ? -12.773 25.609 -0.014 1 92.56 199 ALA B CA 1
ATOM 4007 C C . ALA B 1 199 ? -11.523 25.734 -0.882 1 92.56 199 ALA B C 1
ATOM 4009 O O . ALA B 1 199 ? -10.516 26.297 -0.448 1 92.56 199 ALA B O 1
ATOM 4010 N N . GLN B 1 200 ? -11.602 25.203 -2.051 1 92.94 200 GLN B N 1
ATOM 4011 C CA . GLN B 1 200 ? -10.469 25.297 -2.969 1 92.94 200 GLN B CA 1
ATOM 4012 C C . GLN B 1 200 ? -10.195 26.75 -3.348 1 92.94 200 GLN B C 1
ATOM 4014 O O . GLN B 1 200 ? -9.039 27.156 -3.465 1 92.94 200 GLN B O 1
ATOM 4019 N N . HIS B 1 201 ? -11.188 27.484 -3.566 1 94.19 201 HIS B N 1
ATOM 4020 C CA . HIS B 1 201 ? -11.055 28.906 -3.865 1 94.19 201 HIS B CA 1
ATOM 4021 C C . HIS B 1 201 ? -10.383 29.656 -2.721 1 94.19 201 HIS B C 1
ATOM 4023 O O . HIS B 1 201 ? -9.5 30.484 -2.949 1 94.19 201 HIS B O 1
ATOM 4029 N N . ILE B 1 202 ? -10.812 29.359 -1.595 1 95.12 202 ILE B N 1
ATOM 4030 C CA . ILE B 1 202 ? -10.242 30.016 -0.429 1 95.12 202 ILE B CA 1
ATOM 4031 C C . ILE B 1 202 ? -8.781 29.625 -0.271 1 95.12 202 ILE B C 1
ATOM 4033 O O . ILE B 1 202 ? -7.941 30.438 0.106 1 95.12 202 ILE B O 1
ATOM 4037 N N . ALA B 1 203 ? -8.5 28.344 -0.531 1 94.56 203 ALA B N 1
ATOM 4038 C CA . ALA B 1 203 ? -7.113 27.906 -0.492 1 94.56 203 ALA B CA 1
ATOM 4039 C C . ALA B 1 203 ? -6.242 28.719 -1.439 1 94.56 203 ALA B C 1
ATOM 4041 O O . ALA B 1 203 ? -5.109 29.078 -1.105 1 94.56 203 ALA B O 1
ATOM 4042 N N . LYS B 1 204 ? -6.734 29.031 -2.525 1 95 204 LYS B N 1
ATOM 4043 C CA . LYS B 1 204 ? -6.023 29.875 -3.492 1 95 204 LYS B CA 1
ATOM 4044 C C . LYS B 1 204 ? -5.777 31.266 -2.939 1 95 204 LYS B C 1
ATOM 4046 O O . LYS B 1 204 ? -4.695 31.828 -3.121 1 95 204 LYS B O 1
ATOM 4051 N N . VAL B 1 205 ? -6.766 31.766 -2.377 1 96.88 205 VAL B N 1
ATOM 4052 C CA . VAL B 1 205 ? -6.656 33.094 -1.783 1 96.88 205 VAL B CA 1
ATOM 4053 C C . VAL B 1 205 ? -5.582 33.094 -0.696 1 96.88 205 VAL B C 1
ATOM 4055 O O . VAL B 1 205 ? -4.766 34 -0.612 1 96.88 205 VAL B O 1
ATOM 4058 N N . ILE B 1 206 ? -5.645 32.062 0.096 1 95.88 206 ILE B N 1
ATOM 4059 C CA . ILE B 1 206 ? -4.652 31.891 1.155 1 95.88 206 ILE B CA 1
ATOM 4060 C C . ILE B 1 206 ? -3.25 31.906 0.557 1 95.88 206 ILE B C 1
ATOM 4062 O O . ILE B 1 206 ? -2.359 32.594 1.061 1 95.88 206 ILE B O 1
ATOM 4066 N N . GLU B 1 207 ? -3.076 31.266 -0.478 1 94.56 207 GLU B N 1
ATOM 4067 C CA . GLU B 1 207 ? -1.777 31.203 -1.142 1 94.56 207 GLU B CA 1
ATOM 4068 C C . GLU B 1 207 ? -1.35 32.562 -1.646 1 94.56 207 GLU B C 1
ATOM 4070 O O . GLU B 1 207 ? -0.18 32.938 -1.528 1 94.56 207 GLU B O 1
ATOM 4075 N N . VAL B 1 208 ? -2.213 33.25 -2.205 1 95.94 208 VAL B N 1
ATOM 4076 C CA . VAL B 1 208 ? -1.932 34.594 -2.727 1 95.94 208 VAL B CA 1
ATOM 4077 C C . VAL B 1 208 ? -1.512 35.531 -1.585 1 95.94 208 VAL B C 1
ATOM 4079 O O . VAL B 1 208 ? -0.512 36.219 -1.692 1 95.94 208 VAL B O 1
ATOM 4082 N N . ILE B 1 209 ? -2.271 35.469 -0.51 1 95.88 209 ILE B N 1
ATOM 4083 C CA . ILE B 1 209 ? -1.964 36.312 0.631 1 95.88 209 ILE B CA 1
ATOM 4084 C C . ILE B 1 209 ? -0.583 35.969 1.181 1 95.88 209 ILE B C 1
ATOM 4086 O O . ILE B 1 209 ? 0.202 36.844 1.518 1 95.88 209 ILE B O 1
ATOM 4090 N N . GLN B 1 210 ? -0.298 34.75 1.22 1 93.75 210 GLN B N 1
ATOM 4091 C CA . GLN B 1 210 ? 0.985 34.312 1.75 1 93.75 210 GLN B CA 1
ATOM 4092 C C . GLN B 1 210 ? 2.137 34.75 0.85 1 93.75 210 GLN B C 1
ATOM 4094 O O . GLN B 1 210 ? 3.215 35.094 1.337 1 93.75 210 GLN B O 1
ATOM 4099 N N . SER B 1 211 ? 1.899 34.719 -0.398 1 93.56 211 SER B N 1
ATOM 4100 C CA . SER B 1 211 ? 2.953 35.062 -1.353 1 93.56 211 SER B CA 1
ATOM 4101 C C . SER B 1 211 ? 3.174 36.562 -1.43 1 93.56 211 SER B C 1
ATOM 4103 O O . SER B 1 211 ? 4.258 37.031 -1.797 1 93.56 211 SER B O 1
ATOM 4105 N N . GLU B 1 212 ? 2.158 37.312 -1.095 1 95.69 212 GLU B N 1
ATOM 4106 C CA . GLU B 1 212 ? 2.221 38.75 -1.208 1 95.69 212 GLU B CA 1
ATOM 4107 C C . GLU B 1 212 ? 1.862 39.438 0.114 1 95.69 212 GLU B C 1
ATOM 4109 O O . GLU B 1 212 ? 1.16 40.438 0.131 1 95.69 212 GLU B O 1
ATOM 4114 N N . TYR B 1 213 ? 2.318 38.781 1.133 1 95.12 213 TYR B N 1
ATOM 4115 C CA . TYR B 1 213 ? 1.89 39.25 2.453 1 95.12 213 TYR B CA 1
ATOM 4116 C C . TYR B 1 213 ? 2.375 40.656 2.732 1 95.12 213 TYR B C 1
ATOM 4118 O O . TYR B 1 213 ? 1.825 41.344 3.592 1 95.12 213 TYR B O 1
ATOM 4126 N N . ASP B 1 214 ? 3.416 41.094 2.057 1 95.81 214 ASP B N 1
ATOM 4127 C CA . ASP B 1 214 ? 4.055 42.375 2.342 1 95.81 214 ASP B CA 1
ATOM 4128 C C . ASP B 1 214 ? 3.396 43.5 1.553 1 95.81 214 ASP B C 1
ATOM 4130 O O . ASP B 1 214 ? 3.756 44.688 1.713 1 95.81 214 ASP B O 1
ATOM 4134 N N . LYS B 1 215 ? 2.424 43.219 0.774 1 95.94 215 LYS B N 1
ATOM 4135 C CA . LYS B 1 215 ? 1.704 44.219 -0.024 1 95.94 215 LYS B CA 1
ATOM 4136 C C . LYS B 1 215 ? 0.321 44.469 0.56 1 95.94 215 LYS B C 1
ATOM 4138 O O . LYS B 1 215 ? -0.211 43.656 1.321 1 95.94 215 LYS B O 1
ATOM 4143 N N . PRO B 1 216 ? -0.231 45.688 0.224 1 94.69 216 PRO B N 1
ATOM 4144 C CA . PRO B 1 216 ? -1.598 45.969 0.677 1 94.69 216 PRO B CA 1
ATOM 4145 C C . PRO B 1 216 ? -2.607 44.969 0.142 1 94.69 216 PRO B C 1
ATOM 4147 O O . PRO B 1 216 ? -2.521 44.562 -1.02 1 94.69 216 PRO B O 1
ATOM 4150 N N . LEU B 1 217 ? -3.516 44.531 0.993 1 94.12 217 LEU B N 1
ATOM 4151 C CA . LEU B 1 217 ? -4.531 43.562 0.644 1 94.12 217 LEU B CA 1
ATOM 4152 C C . LEU B 1 217 ? -5.723 44.219 -0.038 1 94.12 217 LEU B C 1
ATOM 4154 O O . LEU B 1 217 ? -6.293 45.156 0.49 1 94.12 217 LEU B O 1
ATOM 4158 N N . ARG B 1 218 ? -6.105 43.812 -1.212 1 93.69 218 ARG B N 1
ATOM 4159 C CA . ARG B 1 218 ? -7.301 44.25 -1.926 1 93.69 218 ARG B CA 1
ATOM 4160 C C . ARG B 1 218 ? -8.359 43.156 -1.944 1 93.69 218 ARG B C 1
ATOM 4162 O O . ARG B 1 218 ? -8.453 42.375 -2.912 1 93.69 218 ARG B O 1
ATOM 4169 N N . VAL B 1 219 ? -9.203 43.188 -1.016 1 95.5 219 VAL B N 1
ATOM 4170 C CA . VAL B 1 219 ? -10.164 42.094 -0.784 1 95.5 219 VAL B CA 1
ATOM 4171 C C . VAL B 1 219 ? -11.062 41.938 -2.01 1 95.5 219 VAL B C 1
ATOM 4173 O O . VAL B 1 219 ? -11.398 40.812 -2.396 1 95.5 219 VAL B O 1
ATOM 4176 N N . GLU B 1 220 ? -11.43 43.062 -2.568 1 95.88 220 GLU B N 1
ATOM 4177 C CA . GLU B 1 220 ? -12.289 43.031 -3.746 1 95.88 220 GLU B CA 1
ATOM 4178 C C . GLU B 1 220 ? -11.609 42.281 -4.898 1 95.88 220 GLU B C 1
ATOM 4180 O O . GLU B 1 220 ? -12.242 41.5 -5.609 1 95.88 220 GLU B O 1
ATOM 4185 N N . GLN B 1 221 ? -10.359 42.594 -5.055 1 96.12 221 GLN B N 1
ATOM 4186 C CA . GLN B 1 221 ? -9.602 41.906 -6.109 1 96.12 221 GLN B CA 1
ATOM 4187 C C . GLN B 1 221 ? -9.484 40.438 -5.852 1 96.12 221 GLN B C 1
ATOM 4189 O O . GLN B 1 221 ? -9.578 39.625 -6.781 1 96.12 221 GLN B O 1
ATOM 4194 N N . LEU B 1 222 ? -9.227 40.094 -4.598 1 96.94 222 LEU B N 1
ATOM 4195 C CA . LEU B 1 222 ? -9.148 38.688 -4.223 1 96.94 222 LEU B CA 1
ATOM 4196 C C . LEU B 1 222 ? -10.469 37.969 -4.477 1 96.94 222 LEU B C 1
ATOM 4198 O O . LEU B 1 222 ? -10.492 36.844 -4.973 1 96.94 222 LEU B O 1
ATOM 4202 N N . ALA B 1 223 ? -11.555 38.594 -4.113 1 97.31 223 ALA B N 1
ATOM 4203 C CA . ALA B 1 223 ? -12.891 38.031 -4.32 1 97.31 223 ALA B CA 1
ATOM 4204 C C . ALA B 1 223 ? -13.164 37.812 -5.809 1 97.31 223 ALA B C 1
ATOM 4206 O O . ALA B 1 223 ? -13.672 36.75 -6.203 1 97.31 223 ALA B O 1
ATOM 4207 N N . ASP B 1 224 ? -12.789 38.781 -6.598 1 96.31 224 ASP B N 1
ATOM 4208 C CA . ASP B 1 224 ? -12.992 38.688 -8.039 1 96.31 224 ASP B CA 1
ATOM 4209 C C . ASP B 1 224 ? -12.203 37.531 -8.648 1 96.31 224 ASP B C 1
ATOM 4211 O O . ASP B 1 224 ? -12.688 36.844 -9.555 1 96.31 224 ASP B O 1
ATOM 4215 N N . MET B 1 225 ? -11.055 37.344 -8.125 1 94.81 225 MET B N 1
ATOM 4216 C CA . MET B 1 225 ? -10.156 36.312 -8.617 1 94.81 225 MET B CA 1
ATOM 4217 C C . MET B 1 225 ? -10.812 34.938 -8.508 1 94.81 225 MET B C 1
ATOM 4219 O O . MET B 1 225 ? -10.531 34.031 -9.312 1 94.81 225 MET B O 1
ATOM 4223 N N . ILE B 1 226 ? -11.68 34.781 -7.516 1 94.44 226 ILE B N 1
ATOM 4224 C CA . ILE B 1 226 ? -12.273 33.469 -7.273 1 94.44 226 ILE B CA 1
ATOM 4225 C C . ILE B 1 226 ? -13.773 33.531 -7.551 1 94.44 226 ILE B C 1
ATOM 4227 O O . ILE B 1 226 ? -14.523 32.656 -7.109 1 94.44 226 ILE B O 1
ATOM 4231 N N . ASN B 1 227 ? -14.219 34.594 -8.148 1 93.56 227 ASN B N 1
ATOM 4232 C CA . ASN B 1 227 ? -15.602 34.781 -8.578 1 93.56 227 ASN B CA 1
ATOM 4233 C C . ASN B 1 227 ? -16.562 34.75 -7.398 1 93.56 227 ASN B C 1
ATOM 4235 O O . ASN B 1 227 ? -17.578 34.031 -7.438 1 93.56 227 ASN B O 1
ATOM 4239 N N . MET B 1 228 ? -16.188 35.406 -6.34 1 94.38 228 MET B N 1
ATOM 4240 C CA . MET B 1 228 ? -17.047 35.594 -5.172 1 94.38 228 MET B CA 1
ATOM 4241 C C . MET B 1 228 ? -17.25 37.062 -4.863 1 94.38 228 MET B C 1
ATOM 4243 O O . MET B 1 228 ? -16.547 37.938 -5.402 1 94.38 228 MET B O 1
ATOM 4247 N N . SER B 1 229 ? -18.328 37.281 -4.051 1 96.12 229 SER B N 1
ATOM 4248 C CA . SER B 1 229 ? -18.453 38.594 -3.449 1 96.12 229 SER B CA 1
ATOM 4249 C C . SER B 1 229 ? -17.5 38.75 -2.271 1 96.12 229 SER B C 1
ATOM 4251 O O . SER B 1 229 ? -17.016 37.781 -1.713 1 96.12 229 SER B O 1
ATOM 4253 N N . SER B 1 230 ? -17.203 40 -1.939 1 97 230 SER B N 1
ATOM 4254 C CA . SER B 1 230 ? -16.359 40.281 -0.771 1 97 230 SER B CA 1
ATOM 4255 C C . SER B 1 230 ? -16.969 39.656 0.487 1 97 230 SER B C 1
ATOM 4257 O O . SER B 1 230 ? -16.25 39.125 1.342 1 97 230 SER B O 1
ATOM 4259 N N . SER B 1 231 ? -18.266 39.719 0.57 1 96.44 231 SER B N 1
ATOM 4260 C CA . SER B 1 231 ? -18.953 39.156 1.731 1 96.44 231 SER B CA 1
ATOM 4261 C C . SER B 1 231 ? -18.812 37.656 1.777 1 96.44 231 SER B C 1
ATOM 4263 O O . SER B 1 231 ? -18.578 37.062 2.842 1 96.44 231 SER B O 1
ATOM 4265 N N . SER B 1 232 ? -18.984 37.062 0.668 1 95.12 232 SER B N 1
ATOM 4266 C CA . SER B 1 232 ? -18.844 35.625 0.574 1 95.12 232 SER B CA 1
ATOM 4267 C C . SER B 1 232 ? -17.406 35.188 0.879 1 95.12 232 SER B C 1
ATOM 4269 O O . SER B 1 232 ? -17.188 34.219 1.604 1 95.12 232 SER B O 1
ATOM 4271 N N . LEU B 1 233 ? -16.453 35.875 0.285 1 96.69 233 LEU B N 1
ATOM 4272 C CA . LEU B 1 233 ? -15.055 35.594 0.586 1 96.69 233 LEU B CA 1
ATOM 4273 C C . LEU B 1 233 ? -14.797 35.656 2.086 1 96.69 233 LEU B C 1
ATOM 4275 O O . LEU B 1 233 ? -14.211 34.75 2.668 1 96.69 233 LEU B O 1
ATOM 4279 N N . HIS B 1 234 ? -15.234 36.75 2.668 1 96 234 HIS B N 1
ATOM 4280 C CA . HIS B 1 234 ? -15.031 36.938 4.102 1 96 234 HIS B CA 1
ATOM 4281 C C . HIS B 1 234 ? -15.648 35.781 4.898 1 96 234 HIS B C 1
ATOM 4283 O O . HIS B 1 234 ? -15.031 35.281 5.84 1 96 234 HIS B O 1
ATOM 4289 N N . TYR B 1 235 ? -16.797 35.469 4.523 1 95.81 235 TYR B N 1
ATOM 4290 C CA . TYR B 1 235 ? -17.516 34.406 5.234 1 95.81 235 TYR B CA 1
ATOM 4291 C C . TYR B 1 235 ? -16.781 33.094 5.164 1 95.81 235 TYR B C 1
ATOM 4293 O O . TYR B 1 235 ? -16.484 32.469 6.195 1 95.81 235 TYR B O 1
ATOM 4301 N N . HIS B 1 236 ? -16.438 32.625 4.02 1 95.5 236 HIS B N 1
ATOM 4302 C CA . HIS B 1 236 ? -15.781 31.328 3.824 1 95.5 236 HIS B CA 1
ATOM 4303 C C . HIS B 1 236 ? -14.359 31.344 4.371 1 95.5 236 HIS B C 1
ATOM 4305 O O . HIS B 1 236 ? -13.891 30.344 4.918 1 95.5 236 HIS B O 1
ATOM 4311 N N . PHE B 1 237 ? -13.703 32.469 4.141 1 96.88 237 PHE B N 1
ATOM 4312 C CA . PHE B 1 237 ? -12.344 32.594 4.656 1 96.88 237 PHE B CA 1
ATOM 4313 C C . PHE B 1 237 ? -12.32 32.469 6.172 1 96.88 237 PHE B C 1
ATOM 4315 O O . PHE B 1 237 ? -11.508 31.703 6.715 1 96.88 237 PHE B O 1
ATOM 4322 N N . LYS B 1 238 ? -13.234 33.094 6.816 1 96.12 238 LYS B N 1
ATOM 4323 C CA . LYS B 1 238 ? -13.32 33.031 8.273 1 96.12 238 LYS B CA 1
ATOM 4324 C C . LYS B 1 238 ? -13.695 31.609 8.727 1 96.12 238 LYS B C 1
ATOM 4326 O O . LYS B 1 238 ? -13.18 31.125 9.727 1 96.12 238 LYS B O 1
ATOM 4331 N N . ALA B 1 239 ? -14.578 31.031 8.039 1 94.81 239 ALA B N 1
ATOM 4332 C CA . ALA B 1 239 ? -15 29.672 8.367 1 94.81 239 ALA B CA 1
ATOM 4333 C C . ALA B 1 239 ? -13.82 28.703 8.336 1 94.81 239 ALA B C 1
ATOM 4335 O O . ALA B 1 239 ? -13.734 27.781 9.164 1 94.81 239 ALA B O 1
ATOM 4336 N N . ILE B 1 240 ? -12.898 28.891 7.473 1 95 240 ILE B N 1
ATOM 4337 C CA . ILE B 1 240 ? -11.789 27.984 7.23 1 95 240 ILE B CA 1
ATOM 4338 C C . ILE B 1 240 ? -10.625 28.344 8.156 1 95 240 ILE B C 1
ATOM 4340 O O . ILE B 1 240 ? -9.977 27.453 8.719 1 95 240 ILE B O 1
ATOM 4344 N N . THR B 1 241 ? -10.383 29.672 8.398 1 95.38 241 THR B N 1
ATOM 4345 C CA . THR B 1 241 ? -9.141 30.078 9.031 1 95.38 241 THR B CA 1
ATOM 4346 C C . THR B 1 241 ? -9.406 30.672 10.414 1 95.38 241 THR B C 1
ATOM 4348 O O . THR B 1 241 ? -8.469 30.938 11.18 1 95.38 241 THR B O 1
ATOM 4351 N N . THR B 1 242 ? -10.625 30.953 10.758 1 94.69 242 THR B N 1
ATOM 4352 C CA . THR B 1 242 ? -11.094 31.594 11.984 1 94.69 242 THR B CA 1
ATOM 4353 C C . THR B 1 242 ? -10.789 33.094 11.969 1 94.69 242 THR B C 1
ATOM 4355 O O . THR B 1 242 ? -11.023 33.781 12.953 1 94.69 242 THR B O 1
ATOM 4358 N N . MET B 1 243 ? -10.297 33.594 10.828 1 94.56 243 MET B N 1
ATOM 4359 C CA . MET B 1 243 ? -9.867 35 10.734 1 94.56 243 MET B CA 1
ATOM 4360 C C . MET B 1 243 ? -10.344 35.625 9.422 1 94.56 243 MET B C 1
ATOM 4362 O O . MET B 1 243 ? -10.641 34.906 8.461 1 94.56 243 MET B O 1
ATOM 4366 N N . SER B 1 244 ? -10.406 36.969 9.445 1 95.56 244 SER B N 1
ATOM 4367 C CA . SER B 1 244 ? -10.594 37.656 8.18 1 95.56 244 SER B CA 1
ATOM 4368 C C . SER B 1 244 ? -9.312 37.688 7.355 1 95.56 244 SER B C 1
ATOM 4370 O O . SER B 1 244 ? -8.227 37.438 7.879 1 95.56 244 SER B O 1
ATOM 4372 N N . PRO B 1 245 ? -9.422 37.969 6.07 1 96.69 245 PRO B N 1
ATOM 4373 C CA . PRO B 1 245 ? -8.219 38.031 5.234 1 96.69 245 PRO B CA 1
ATOM 4374 C C . PRO B 1 245 ? -7.191 39.031 5.766 1 96.69 245 PRO B C 1
ATOM 4376 O O . PRO B 1 245 ? -5.992 38.75 5.762 1 96.69 245 PRO B O 1
ATOM 4379 N N . ILE B 1 246 ? -7.629 40.094 6.297 1 95.12 246 ILE B N 1
ATOM 4380 C CA . ILE B 1 246 ? -6.734 41.125 6.805 1 95.12 246 ILE B CA 1
ATOM 4381 C C . ILE B 1 246 ? -6.035 40.656 8.062 1 95.12 246 ILE B C 1
ATOM 4383 O O . ILE B 1 246 ? -4.82 40.812 8.219 1 95.12 246 ILE B O 1
ATOM 4387 N N . GLN B 1 247 ? -6.812 40.125 8.953 1 94 247 GLN B N 1
ATOM 4388 C CA . GLN B 1 247 ? -6.234 39.562 10.172 1 94 247 GLN B CA 1
ATOM 4389 C C . GLN B 1 247 ? -5.223 38.469 9.836 1 94 247 GLN B C 1
ATOM 4391 O O . GLN B 1 247 ? -4.18 38.375 10.484 1 94 247 GLN B O 1
ATOM 4396 N N . PHE B 1 248 ? -5.613 37.688 8.836 1 95.44 248 PHE B N 1
ATOM 4397 C CA . PHE B 1 248 ? -4.738 36.594 8.375 1 95.44 248 PHE B CA 1
ATOM 4398 C C . PHE B 1 248 ? -3.412 37.156 7.879 1 95.44 248 PHE B C 1
ATOM 4400 O O . PHE B 1 248 ? -2.346 36.688 8.273 1 95.44 248 PHE B O 1
ATOM 4407 N N . GLN B 1 249 ? -3.428 38.094 7.031 1 95.69 249 GLN B N 1
ATOM 4408 C CA . GLN B 1 249 ? -2.215 38.719 6.52 1 95.69 249 GLN B CA 1
ATOM 4409 C C . GLN B 1 249 ? -1.363 39.281 7.652 1 95.69 249 GLN B C 1
ATOM 4411 O O . GLN B 1 249 ? -0.141 39.125 7.656 1 95.69 249 GLN B O 1
ATOM 4416 N N . LYS B 1 250 ? -1.992 39.938 8.578 1 94 250 LYS B N 1
ATOM 4417 C CA . LYS B 1 250 ? -1.277 40.5 9.727 1 94 250 LYS B CA 1
ATOM 4418 C C . LYS B 1 250 ? -0.518 39.406 10.477 1 94 250 LYS B C 1
ATOM 4420 O O . LYS B 1 250 ? 0.632 39.594 10.875 1 94 250 LYS B O 1
ATOM 4425 N N . GLN B 1 251 ? -1.208 38.375 10.648 1 93.25 251 GLN B N 1
ATOM 4426 C CA . GLN B 1 251 ? -0.575 37.25 11.344 1 93.25 251 GLN B CA 1
ATOM 4427 C C . GLN B 1 251 ? 0.664 36.781 10.602 1 93.25 251 GLN B C 1
ATOM 4429 O O . GLN B 1 251 ? 1.705 36.531 11.211 1 93.25 251 GLN B O 1
ATOM 4434 N N . ILE B 1 252 ? 0.537 36.625 9.32 1 93.44 252 ILE B N 1
ATOM 4435 C CA . ILE B 1 252 ? 1.658 36.156 8.5 1 93.44 252 ILE B CA 1
ATOM 4436 C C . ILE B 1 252 ? 2.803 37.156 8.594 1 93.44 252 ILE B C 1
ATOM 4438 O O . ILE B 1 252 ? 3.965 36.781 8.742 1 93.44 252 ILE B O 1
ATOM 4442 N N . ARG B 1 253 ? 2.51 38.438 8.531 1 94.5 253 ARG B N 1
ATOM 4443 C CA . ARG B 1 253 ? 3.506 39.5 8.617 1 94.5 253 ARG B CA 1
ATOM 4444 C C . ARG B 1 253 ? 4.277 39.406 9.93 1 94.5 253 ARG B C 1
ATOM 4446 O O . ARG B 1 253 ? 5.508 39.469 9.938 1 94.5 253 ARG B O 1
ATOM 4453 N N . LEU B 1 254 ? 3.529 39.281 10.984 1 93.12 254 LEU B N 1
ATOM 4454 C CA . LEU B 1 254 ? 4.152 39.25 12.305 1 93.12 254 LEU B CA 1
ATOM 4455 C C . LEU B 1 254 ? 5.031 38 12.453 1 93.12 254 LEU B C 1
ATOM 4457 O O . LEU B 1 254 ? 6.113 38.062 13.039 1 93.12 254 LEU B O 1
ATOM 4461 N N . GLN B 1 255 ? 4.57 36.906 11.969 1 90.56 255 GLN B N 1
ATOM 4462 C CA . GLN B 1 255 ? 5.355 35.656 12.031 1 90.56 255 GLN B CA 1
ATOM 4463 C C . GLN B 1 255 ? 6.645 35.812 11.219 1 90.56 255 GLN B C 1
ATOM 4465 O O . GLN B 1 255 ? 7.711 35.406 11.672 1 90.56 255 GLN B O 1
ATOM 4470 N N . GLU B 1 256 ? 6.52 36.344 10.078 1 90.94 256 GLU B N 1
ATOM 4471 C CA . GLU B 1 256 ? 7.688 36.562 9.227 1 90.94 256 GLU B CA 1
ATOM 4472 C C . GLU B 1 256 ? 8.664 37.562 9.867 1 90.94 256 GLU B C 1
ATOM 4474 O O . GLU B 1 256 ? 9.883 37.375 9.766 1 90.94 256 GLU B O 1
ATOM 4479 N N . ALA B 1 257 ? 8.156 38.5 10.43 1 92.62 257 ALA B N 1
ATOM 4480 C CA . ALA B 1 257 ? 9.008 39.469 11.125 1 92.62 257 ALA B CA 1
ATOM 4481 C C . ALA B 1 257 ? 9.789 38.812 12.242 1 92.62 257 ALA B C 1
ATOM 4483 O O . ALA B 1 257 ? 10.992 39.031 12.398 1 92.62 257 ALA B O 1
ATOM 4484 N N . ARG B 1 258 ? 9.102 38.062 12.984 1 90 258 ARG B N 1
ATOM 4485 C CA . ARG B 1 258 ? 9.766 37.375 14.078 1 90 258 ARG B CA 1
ATOM 4486 C C . ARG B 1 258 ? 10.875 36.469 13.562 1 90 258 ARG B C 1
ATOM 4488 O O . ARG B 1 258 ? 11.953 36.406 14.156 1 90 258 ARG B O 1
ATOM 4495 N N . ARG B 1 259 ? 10.555 35.75 12.531 1 86.19 259 ARG B N 1
ATOM 4496 C CA . ARG B 1 259 ? 11.562 34.906 11.906 1 86.19 259 ARG B CA 1
ATOM 4497 C C . ARG B 1 259 ? 12.797 35.719 11.516 1 86.19 259 ARG B C 1
ATOM 4499 O O . ARG B 1 259 ? 13.93 35.281 11.773 1 86.19 259 ARG B O 1
ATOM 4506 N N . MET B 1 260 ? 12.586 36.844 10.938 1 90.06 260 MET B N 1
ATOM 4507 C CA . MET B 1 260 ? 13.672 37.719 10.516 1 90.06 260 MET B CA 1
ATOM 4508 C C . MET B 1 260 ? 14.484 38.188 11.719 1 90.06 260 MET B C 1
ATOM 4510 O O . MET B 1 260 ? 15.711 38.25 11.656 1 90.06 260 MET B O 1
ATOM 4514 N N . LEU B 1 261 ? 13.828 38.5 12.727 1 89.88 261 LEU B N 1
ATOM 4515 C CA . LEU B 1 261 ? 14.469 39.031 13.93 1 89.88 261 LEU B CA 1
ATOM 4516 C C . LEU B 1 261 ? 15.312 37.969 14.609 1 89.88 261 LEU B C 1
ATOM 4518 O O . LEU B 1 261 ? 16.422 38.25 15.078 1 89.88 261 LEU B O 1
ATOM 4522 N N . ILE B 1 262 ? 14.727 36.781 14.664 1 84.75 262 ILE B N 1
ATOM 4523 C CA . ILE B 1 262 ? 15.445 35.656 15.258 1 84.75 262 ILE B CA 1
ATOM 4524 C C . ILE B 1 262 ? 16.719 35.375 14.445 1 84.75 262 ILE B C 1
ATOM 4526 O O . ILE B 1 262 ? 17.766 35.094 15.008 1 84.75 262 ILE B O 1
ATOM 4530 N N . ALA B 1 263 ? 16.656 35.469 13.188 1 83.81 263 ALA B N 1
ATOM 4531 C CA . ALA B 1 263 ? 17.797 35.219 12.305 1 83.81 263 ALA B CA 1
ATOM 4532 C C . ALA B 1 263 ? 18.859 36.281 12.469 1 83.81 263 ALA B C 1
ATOM 4534 O O . ALA B 1 263 ? 20.031 36.094 12.117 1 83.81 263 ALA B O 1
ATOM 4535 N N . GLY B 1 264 ? 18.578 37.406 13 1 82.44 264 GLY B N 1
ATOM 4536 C CA . GLY B 1 264 ? 19.531 38.469 13.305 1 82.44 264 GLY B CA 1
ATOM 4537 C C . GLY B 1 264 ? 19.953 39.281 12.086 1 82.44 264 GLY B C 1
ATOM 4538 O O . GLY B 1 264 ? 21.016 39.906 12.086 1 82.44 264 GLY B O 1
ATOM 4539 N N . THR B 1 265 ? 19.156 39.312 11.109 1 81.75 265 THR B N 1
ATOM 4540 C CA . THR B 1 265 ? 19.562 39.906 9.852 1 81.75 265 THR B CA 1
ATOM 4541 C C . THR B 1 265 ? 19.078 41.375 9.789 1 81.75 265 THR B C 1
ATOM 4543 O O . THR B 1 265 ? 19.438 42.094 8.875 1 81.75 265 THR B O 1
ATOM 4546 N N . THR B 1 266 ? 18.219 41.75 10.688 1 88.69 266 THR B N 1
ATOM 4547 C CA . THR B 1 266 ? 17.625 43.062 10.625 1 88.69 266 THR B CA 1
ATOM 4548 C C . THR B 1 266 ? 17.156 43.531 12 1 88.69 266 THR B C 1
ATOM 4550 O O . THR B 1 266 ? 17.125 42.75 12.945 1 88.69 266 THR B O 1
ATOM 4553 N N . ASP B 1 267 ? 16.922 44.812 12.117 1 89.31 267 ASP B N 1
ATOM 4554 C CA . ASP B 1 267 ? 16.359 45.312 13.367 1 89.31 267 ASP B CA 1
ATOM 4555 C C . ASP B 1 267 ? 14.836 45.406 13.266 1 89.31 267 ASP B C 1
ATOM 4557 O O . ASP B 1 267 ? 14.258 45.156 12.211 1 89.31 267 ASP B O 1
ATOM 4561 N N . ALA B 1 268 ? 14.195 45.75 14.328 1 91.19 268 ALA B N 1
ATOM 4562 C CA . ALA B 1 268 ? 12.734 45.688 14.445 1 91.19 268 ALA B CA 1
ATOM 4563 C C . ALA B 1 268 ? 12.078 46.656 13.453 1 91.19 268 ALA B C 1
ATOM 4565 O O . ALA B 1 268 ? 11.086 46.312 12.812 1 91.19 268 ALA B O 1
ATOM 4566 N N . ALA B 1 269 ? 12.586 47.844 13.383 1 92 269 ALA B N 1
ATOM 4567 C CA . ALA B 1 269 ? 12 48.844 12.484 1 92 269 ALA B CA 1
ATOM 4568 C C . ALA B 1 269 ? 12.07 48.375 11.031 1 92 269 ALA B C 1
ATOM 4570 O O . ALA B 1 269 ? 11.094 48.5 10.289 1 92 269 ALA B O 1
ATOM 4571 N N . ASN B 1 270 ? 13.188 47.938 10.656 1 94.19 270 ASN B N 1
ATOM 4572 C CA . ASN B 1 270 ? 13.375 47.438 9.289 1 94.19 270 ASN B CA 1
ATOM 4573 C C . ASN B 1 270 ? 12.523 46.219 9.008 1 94.19 270 ASN B C 1
ATOM 4575 O O . ASN B 1 270 ? 12 46.062 7.906 1 94.19 270 ASN B O 1
ATOM 4579 N N . ALA B 1 271 ? 12.508 45.25 9.953 1 94.94 271 ALA B N 1
ATOM 4580 C CA . ALA B 1 271 ? 11.648 44.094 9.805 1 94.94 271 ALA B CA 1
ATOM 4581 C C . ALA B 1 271 ? 10.203 44.5 9.562 1 94.94 271 ALA B C 1
ATOM 4583 O O . ALA B 1 271 ? 9.508 43.875 8.734 1 94.94 271 ALA B O 1
ATOM 4584 N N . ALA B 1 272 ? 9.742 45.5 10.281 1 94.94 272 ALA B N 1
ATOM 4585 C CA . ALA B 1 272 ? 8.375 46 10.141 1 94.94 272 ALA B CA 1
ATOM 4586 C C . ALA B 1 272 ? 8.109 46.438 8.703 1 94.94 272 ALA B C 1
ATOM 4588 O O . ALA B 1 272 ? 7.094 46.062 8.109 1 94.94 272 ALA B O 1
ATOM 4589 N N . PHE B 1 273 ? 9.039 47.219 8.219 1 94.81 273 PHE B N 1
ATOM 4590 C CA . PHE B 1 273 ? 8.891 47.75 6.863 1 94.81 273 PHE B CA 1
ATOM 4591 C C . PHE B 1 273 ? 8.961 46.594 5.852 1 94.81 273 PHE B C 1
ATOM 4593 O O . PHE B 1 273 ? 8.203 46.594 4.875 1 94.81 273 PHE B O 1
ATOM 4600 N N . GLN B 1 274 ? 9.797 45.719 6.07 1 95 274 GLN B N 1
ATOM 4601 C CA . GLN B 1 274 ? 10.008 44.625 5.137 1 95 274 GLN B CA 1
ATOM 4602 C C . GLN B 1 274 ? 8.758 43.75 5.027 1 95 274 GLN B C 1
ATOM 4604 O O . GLN B 1 274 ? 8.469 43.188 3.961 1 95 274 GLN B O 1
ATOM 4609 N N . VAL B 1 275 ? 8.07 43.656 6.117 1 95.94 275 VAL B N 1
ATOM 4610 C CA . VAL B 1 275 ? 6.922 42.75 6.09 1 95.94 275 VAL B CA 1
ATOM 4611 C C . VAL B 1 275 ? 5.664 43.531 5.715 1 95.94 275 VAL B C 1
ATOM 4613 O O . VAL B 1 275 ? 4.578 42.969 5.605 1 95.94 275 VAL B O 1
ATOM 4616 N N . GLY B 1 276 ? 5.746 44.844 5.586 1 95.44 276 GLY B N 1
ATOM 4617 C CA . GLY B 1 276 ? 4.645 45.562 4.969 1 95.44 276 GLY B CA 1
ATOM 4618 C C . GLY B 1 276 ? 3.99 46.562 5.902 1 95.44 276 GLY B C 1
ATOM 4619 O O . GLY B 1 276 ? 2.979 47.188 5.551 1 95.44 276 GLY B O 1
ATOM 4620 N N . TYR B 1 277 ? 4.508 46.781 7.062 1 95.25 277 TYR B N 1
ATOM 4621 C CA . TYR B 1 277 ? 3.977 47.812 7.934 1 95.25 277 TYR B CA 1
ATOM 4622 C C . TYR B 1 277 ? 4.488 49.188 7.516 1 95.25 277 TYR B C 1
ATOM 4624 O O . TYR B 1 277 ? 5.645 49.344 7.109 1 95.25 277 TYR B O 1
ATOM 4632 N N . GLU B 1 278 ? 3.594 50.125 7.715 1 92.56 278 GLU B N 1
ATOM 4633 C CA . GLU B 1 278 ? 3.98 51.5 7.414 1 92.56 278 GLU B CA 1
ATOM 4634 C C . GLU B 1 278 ? 4.473 52.219 8.672 1 92.56 278 GLU B C 1
ATOM 4636 O O . GLU B 1 278 ? 5.176 53.219 8.578 1 92.56 278 GLU B O 1
ATOM 4641 N N . SER B 1 279 ? 4.078 51.688 9.781 1 92.88 279 SER B N 1
ATOM 4642 C CA . SER B 1 279 ? 4.395 52.312 11.055 1 92.88 279 SER B CA 1
ATOM 4643 C C . SER B 1 279 ? 5.078 51.344 12.008 1 92.88 279 SER B C 1
ATOM 4645 O O . SER B 1 279 ? 4.457 50.375 12.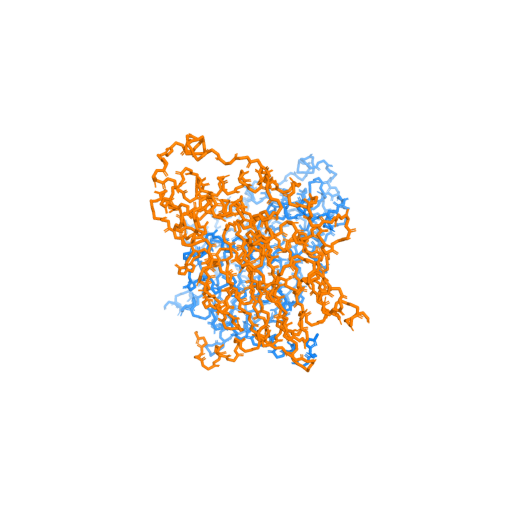469 1 92.88 279 SER B O 1
ATOM 4647 N N . PRO B 1 280 ? 6.297 51.656 12.383 1 92.44 280 PRO B N 1
ATOM 4648 C CA . PRO B 1 280 ? 6.984 50.781 13.359 1 92.44 280 PRO B CA 1
ATOM 4649 C C . PRO B 1 280 ? 6.262 50.719 14.703 1 92.44 280 PRO B C 1
ATOM 4651 O O . PRO B 1 280 ? 6.297 49.688 15.375 1 92.44 280 PRO B O 1
ATOM 4654 N N . SER B 1 281 ? 5.641 51.812 15.023 1 93.44 281 SER B N 1
ATOM 4655 C CA . SER B 1 281 ? 4.91 51.844 16.297 1 93.44 281 SER B CA 1
ATOM 4656 C C . SER B 1 281 ? 3.721 50.875 16.266 1 93.44 281 SER B C 1
ATOM 4658 O O . SER B 1 281 ? 3.463 50.188 17.25 1 93.44 281 SER B O 1
ATOM 4660 N N . GLN B 1 282 ? 3.053 50.938 15.18 1 94.31 282 GLN B N 1
ATOM 4661 C CA . GLN B 1 282 ? 1.934 50 15.023 1 94.31 282 GLN B CA 1
ATOM 4662 C C . GLN B 1 282 ? 2.412 48.562 15.031 1 94.31 282 GLN B C 1
ATOM 4664 O O . GLN B 1 282 ? 1.807 47.719 15.68 1 94.31 282 GLN B O 1
ATOM 4669 N N . PHE B 1 283 ? 3.465 48.344 14.328 1 96.06 283 PHE B N 1
ATOM 4670 C CA . PHE B 1 283 ? 4.078 47.031 14.289 1 96.06 283 PHE B CA 1
ATOM 4671 C C . PHE B 1 283 ? 4.41 46.531 15.695 1 96.06 283 PHE B C 1
ATOM 4673 O O . PHE B 1 283 ? 4.051 45.438 16.078 1 96.06 283 PHE B O 1
ATOM 4680 N N . SER B 1 284 ? 5.035 47.344 16.406 1 94.56 284 SER B N 1
ATOM 4681 C CA . SER B 1 284 ? 5.484 46.969 17.75 1 94.56 284 SER B CA 1
ATOM 4682 C C . SER B 1 284 ? 4.305 46.625 18.656 1 94.56 284 SER B C 1
ATOM 4684 O O . SER B 1 284 ? 4.367 45.688 19.438 1 94.56 284 SER B O 1
ATOM 4686 N N . ARG B 1 285 ? 3.281 47.375 18.531 1 94.81 285 ARG B N 1
ATOM 4687 C CA . ARG B 1 285 ? 2.09 47.156 19.344 1 94.81 285 ARG B CA 1
ATOM 4688 C C . ARG B 1 285 ? 1.439 45.812 18.984 1 94.81 285 ARG B C 1
ATOM 4690 O O . ARG B 1 285 ? 1.088 45.031 19.875 1 94.81 285 ARG B O 1
ATOM 4697 N N . GLU B 1 286 ? 1.285 45.594 17.766 1 94.5 286 GLU B N 1
ATOM 4698 C CA . GLU B 1 286 ? 0.645 44.344 17.312 1 94.5 286 GLU B CA 1
ATOM 4699 C C . GLU B 1 286 ? 1.521 43.125 17.609 1 94.5 286 GLU B C 1
ATOM 4701 O O . GLU B 1 286 ? 1.012 42.062 17.953 1 94.5 286 GLU B O 1
ATOM 4706 N N . TYR B 1 287 ? 2.801 43.281 17.406 1 94.56 287 TYR B N 1
ATOM 4707 C CA . TYR B 1 287 ? 3.75 42.25 17.766 1 94.56 287 TYR B CA 1
ATOM 4708 C C . TYR B 1 287 ? 3.631 41.875 19.234 1 94.56 287 TYR B C 1
ATOM 4710 O O . TYR B 1 287 ? 3.523 40.688 19.578 1 94.56 287 TYR B O 1
ATOM 4718 N N . ALA B 1 288 ? 3.578 42.844 20.062 1 94.06 288 ALA B N 1
ATOM 4719 C CA . ALA B 1 288 ? 3.473 42.625 21.5 1 94.06 288 ALA B CA 1
ATOM 4720 C C . ALA B 1 288 ? 2.145 41.969 21.859 1 94.06 288 ALA B C 1
ATOM 4722 O O . ALA B 1 288 ? 2.08 41.156 22.781 1 94.06 288 ALA B O 1
ATOM 4723 N N . ARG B 1 289 ? 1.171 42.438 21.203 1 91.44 289 ARG B N 1
ATOM 4724 C CA . ARG B 1 289 ? -0.135 41.812 21.438 1 91.44 289 ARG B CA 1
ATOM 4725 C C . ARG B 1 289 ? -0.116 40.344 21.094 1 91.44 289 ARG B C 1
ATOM 4727 O O . ARG B 1 289 ? -0.707 39.531 21.812 1 91.44 289 ARG B O 1
ATOM 4734 N N . MET B 1 290 ? 0.522 39.938 20.062 1 87.62 290 MET B N 1
ATOM 4735 C CA . MET B 1 290 ? 0.535 38.562 19.594 1 87.62 290 MET B CA 1
ATOM 4736 C C . MET B 1 290 ? 1.479 37.719 20.438 1 87.62 290 MET B C 1
ATOM 4738 O O . MET B 1 290 ? 1.155 36.562 20.781 1 87.62 290 MET B O 1
ATOM 4742 N N . TYR B 1 291 ? 2.682 38.25 20.797 1 88 291 TYR B N 1
ATOM 4743 C CA . TYR B 1 291 ? 3.723 37.406 21.391 1 88 291 TYR B CA 1
ATOM 4744 C C . TYR B 1 291 ? 3.9 37.719 22.859 1 88 291 TYR B C 1
ATOM 4746 O O . TYR B 1 291 ? 4.668 37.062 23.562 1 88 291 TYR B O 1
ATOM 4754 N N . GLY B 1 292 ? 3.217 38.812 23.328 1 87.44 292 GLY B N 1
ATOM 4755 C CA . GLY B 1 292 ? 3.252 39.156 24.734 1 87.44 292 GLY B CA 1
ATOM 4756 C C . GLY B 1 292 ? 4.359 40.156 25.062 1 87.44 292 GLY B C 1
ATOM 4757 O O . GLY B 1 292 ? 4.348 40.781 26.141 1 87.44 292 GLY B O 1
ATOM 4758 N N . LEU B 1 293 ? 5.371 40.25 24.203 1 90.81 293 LEU B N 1
ATOM 4759 C CA . LEU B 1 293 ? 6.5 41.156 24.406 1 90.81 293 LEU B CA 1
ATOM 4760 C C . LEU B 1 293 ? 6.801 41.938 23.141 1 90.81 293 LEU B C 1
ATOM 4762 O O . LEU B 1 293 ? 6.57 41.438 22.031 1 90.81 293 LEU B O 1
ATOM 4766 N N . PRO B 1 294 ? 7.359 43.094 23.422 1 92.19 294 PRO B N 1
ATOM 4767 C CA . PRO B 1 294 ? 7.828 43.812 22.234 1 92.19 294 PRO B CA 1
ATOM 4768 C C . PRO B 1 294 ? 8.969 43.094 21.516 1 92.19 294 PRO B C 1
ATOM 4770 O O . PRO B 1 294 ? 9.633 42.25 22.109 1 92.19 294 PRO B O 1
ATOM 4773 N N . PRO B 1 295 ? 9.188 43.438 20.234 1 92 295 PRO B N 1
ATOM 4774 C CA . PRO B 1 295 ? 10.164 42.719 19.406 1 92 295 PRO B CA 1
ATOM 4775 C C . PRO B 1 295 ? 11.539 42.625 20.078 1 92 295 PRO B C 1
ATOM 4777 O O . PRO B 1 295 ? 12.102 41.531 20.172 1 92 295 PRO B O 1
ATOM 4780 N N . LYS B 1 296 ? 12.039 43.688 20.562 1 87.75 296 LYS B N 1
ATOM 4781 C CA . LYS B 1 296 ? 13.383 43.719 21.141 1 87.75 296 LYS B CA 1
ATOM 4782 C C . LYS B 1 296 ? 13.469 42.781 22.344 1 87.75 296 LYS B C 1
ATOM 4784 O O . LYS B 1 296 ? 14.422 42 22.469 1 87.75 296 LYS B O 1
ATOM 4789 N N . SER B 1 297 ? 12.539 42.875 23.219 1 90 297 SER B N 1
ATOM 4790 C CA . SER B 1 297 ? 12.516 42.062 24.422 1 90 297 SER B CA 1
ATOM 4791 C C . SER B 1 297 ? 12.312 40.594 24.094 1 90 297 SER B C 1
ATOM 4793 O O . SER B 1 297 ? 12.914 39.719 24.719 1 90 297 SER B O 1
ATOM 4795 N N . ASP B 1 298 ? 11.438 40.375 23.156 1 88.38 298 ASP B N 1
ATOM 4796 C CA . ASP B 1 298 ? 11.148 39 22.75 1 88.38 298 ASP B CA 1
ATOM 4797 C C . ASP B 1 298 ? 12.391 38.312 22.188 1 88.38 298 ASP B C 1
ATOM 4799 O O . ASP B 1 298 ? 12.711 37.188 22.547 1 88.38 298 ASP B O 1
ATOM 4803 N N . ILE B 1 299 ? 13.109 38.938 21.359 1 86.12 299 ILE B N 1
ATOM 4804 C CA . ILE B 1 299 ? 14.281 38.406 20.688 1 86.12 299 ILE B CA 1
ATOM 4805 C C . ILE B 1 299 ? 15.383 38.156 21.719 1 86.12 299 ILE B C 1
ATOM 4807 O O . ILE B 1 299 ? 16.094 37.125 21.641 1 86.12 299 ILE B O 1
ATOM 4811 N N . LYS B 1 300 ? 15.547 39.062 22.625 1 83.94 300 LYS B N 1
ATOM 4812 C CA . LYS B 1 300 ? 16.516 38.844 23.703 1 83.94 300 LYS B CA 1
ATOM 4813 C C . LYS B 1 300 ? 16.219 37.594 24.5 1 83.94 300 LYS B C 1
ATOM 4815 O O . LYS B 1 300 ? 17.125 36.812 24.828 1 83.94 300 LYS B O 1
ATOM 4820 N N . ARG B 1 301 ? 14.992 37.438 24.75 1 81.31 301 ARG B N 1
ATOM 4821 C CA . ARG B 1 301 ? 14.555 36.25 25.484 1 81.31 301 ARG B CA 1
ATOM 4822 C C . ARG B 1 301 ? 14.836 34.969 24.688 1 81.31 301 ARG B C 1
ATOM 4824 O O . ARG B 1 301 ? 15.344 34 25.234 1 81.31 301 ARG B O 1
ATOM 4831 N N . LEU B 1 302 ? 14.484 34.969 23.438 1 77.56 302 LEU B N 1
ATOM 4832 C CA . LEU B 1 302 ? 14.633 33.781 22.562 1 77.56 302 LEU B CA 1
ATOM 4833 C C . LEU B 1 302 ? 16.109 33.469 22.375 1 77.56 302 LEU B C 1
ATOM 4835 O O . LEU B 1 302 ? 16.484 32.281 22.344 1 77.56 302 LEU B O 1
ATOM 4839 N N . ARG B 1 303 ? 16.891 34.438 22.156 1 72.62 303 ARG B N 1
ATOM 4840 C CA . ARG B 1 303 ? 18.328 34.219 22 1 72.62 303 ARG B CA 1
ATOM 4841 C C . ARG B 1 303 ? 18.938 33.656 23.266 1 72.62 303 ARG B C 1
ATOM 4843 O O . ARG B 1 303 ? 19.812 32.781 23.203 1 72.62 303 ARG B O 1
ATOM 4850 N N . HIS B 1 304 ? 18.453 34.094 24.312 1 61.97 304 HIS B N 1
ATOM 4851 C CA . HIS B 1 304 ? 18.938 33.562 25.578 1 61.97 304 HIS B CA 1
ATOM 4852 C C . HIS B 1 304 ? 18.547 32.125 25.75 1 61.97 304 HIS B C 1
ATOM 4854 O O . HIS B 1 304 ? 19.344 31.297 26.219 1 61.97 304 HIS B O 1
ATOM 4860 N N . ALA B 1 305 ? 17.391 31.844 25.359 1 59.91 305 ALA B N 1
ATOM 4861 C CA . ALA B 1 305 ? 16.891 30.469 25.453 1 59.91 305 ALA B CA 1
ATOM 4862 C C . ALA B 1 305 ? 17.672 29.547 24.516 1 59.91 305 ALA B C 1
ATOM 4864 O O . ALA B 1 305 ? 17.969 28.406 24.891 1 59.91 305 ALA B O 1
ATOM 4865 N N . LEU B 1 306 ? 17.906 30.016 23.328 1 56.41 306 LEU B N 1
ATOM 4866 C CA . LEU B 1 306 ? 18.688 29.219 22.375 1 56.41 306 LEU B CA 1
ATOM 4867 C C . LEU B 1 306 ? 20.109 29.031 22.875 1 56.41 306 LEU B C 1
ATOM 4869 O O . LEU B 1 306 ? 20.734 28 22.609 1 56.41 306 LEU B O 1
ATOM 4873 N N . GLN B 1 307 ? 20.688 30.109 23.469 1 48.72 307 GLN B N 1
ATOM 4874 C CA . GLN B 1 307 ? 22.031 30.016 24.031 1 48.72 307 GLN B CA 1
ATOM 4875 C C . GLN B 1 307 ? 22.062 29.031 25.188 1 48.72 307 GLN B C 1
ATOM 4877 O O . GLN B 1 307 ? 23.062 28.328 25.391 1 48.72 307 GLN B O 1
ATOM 4882 N N . ILE B 1 308 ? 20.969 28.984 25.859 1 43.41 308 ILE B N 1
ATOM 4883 C CA . ILE B 1 308 ? 20.922 28.047 26.969 1 43.41 308 ILE B CA 1
ATOM 4884 C C . ILE B 1 308 ? 20.781 26.625 26.453 1 43.41 308 ILE B C 1
ATOM 4886 O O . ILE B 1 308 ? 21.328 25.672 27.031 1 43.41 308 ILE B O 1
ATOM 4890 N N . GLU B 1 309 ? 20.062 26.469 25.453 1 42.66 309 GLU B N 1
ATOM 4891 C CA . GLU B 1 309 ? 19.812 25.141 24.891 1 42.66 309 GLU B CA 1
ATOM 4892 C C . GLU B 1 309 ? 21.031 24.641 24.125 1 42.66 309 GLU B C 1
ATOM 4894 O O . GLU B 1 309 ? 21.156 23.438 23.875 1 42.66 309 GLU B O 1
ATOM 4899 N N . SER B 1 310 ? 21.969 25.453 23.594 1 34.84 310 SER B N 1
ATOM 4900 C CA . SER B 1 310 ? 23.219 25.031 22.984 1 34.84 310 SER B CA 1
ATOM 4901 C C . SER B 1 310 ? 24.266 24.688 24.047 1 34.84 310 SER B C 1
ATOM 4903 O O . SER B 1 310 ? 24.312 25.328 25.094 1 34.84 310 SER B O 1
#

Organism: NCBI:txid248903